Protein AF-A0A0W1A4K8-F1 (afdb_monomer_lite)

Secondary structure (DSSP, 8-state):
---HHHHHHHHHHHHHHHHS-S-HHHHHHHHHHHHHHHH--TTHHHHHHHHHHHHHHHHHHHHHHTSTT--HHHHHHHHHHHHHHHHHHHHHTTSSSHHHHHHHHHHHHHHHHHHHHHHHHHHHHHHHHHHHHHHHTT-HHHHHHHHHHHHHHHHHHHHHHHHHHHHS-HHHHHHHHHHHHHHHHHHHHHHHT-TT-PSSPPHHHHHHHHHHHHHTTSSSHHHHHHHHHSEEEEEEEEEEPPBTTBGGGTTTS-EEEEEEEEETTEEEEE---SS---TTSPPSEEEEEEEEHHHHHHHHHHHHHHHHHS---HHHHHHH-BTTTBSHHHHHHHHHHHTT-PPP-S-SSTT--HHHHHHHHHHHHHSSS-TTTTT---

Sequence (378 aa):
MPSASVLTLEKKAIQHYKSLPPNEVKYYLFILLKSIRNEGLENTEDILNALLPLLEHLNALHQLINQPQVSSESTLELLSIINQQLQQLKEKANTHTILAACSTALIRFIGVITGIITGVFGIIIGSLVGLIYGIYRGHPLSGLWSGFFIGTSLGSIMGYRLPNKLLKDGYSRKLAFGIDGIQEALTYTNLEYSIFGSSPKPFSTYLDDVKKEVRELFASDEAFEDFLEHDTYYRINAFLASFIGQPILHGFAGKHVYLQFKIKEKDFIVEYTPGATDPNEPPVQTELRQVSGFKLLEMLALHRKLLETHKPTVGQVLRKMKVGDNDCTSYVNKVLICTNQDGVQMDRDENLKPFGKVVVNTLEALGPFNRDFFKTGF

Radius of gyration: 22.31 Å; chains: 1; bounding box: 66×45×58 Å

Organism: NCBI:txid66969

pLDDT: mean 86.92, std 9.32, range [53.28, 98.06]

Foldseek 3Di:
DADPLLVVLLVLLVVLLVLAAQFLLSLLSQLLSLLLVVPVDPLSNVLSVLSNVLSVLNNVLVVQVPDPDHDLVVNVVSLVVNVVSLVSNCVSLVCDDPVNVVVVVVLQVQLQVQLQVQLVVLQVQQLVQQQVLCVVVVHNPLSNVRSNVVSNVLRSLLSSLVSVLVVDDLSSQSSNLSSVSSVLRSVQVCQQSDPPNDPDHDLVVLLVVLLVVLCVVDPDPVVSVVQQADKFKKKWFKAFDDDVPHPSCGLQQWIAIWIWGDRNHDIDIQWQAPDDDDPPPDGPDMDMDMDGSNLVSSLSSNSVSCCRSQVNDPVSCVVPDQQLRHHRQSSQLSSQSSSVHFGDPDDGQPPGDPNSNVSNVSSNSSHSDDRCSRRDGD

Structure (mmCIF, N/CA/C/O backbone):
data_AF-A0A0W1A4K8-F1
#
_entry.id   AF-A0A0W1A4K8-F1
#
loop_
_atom_site.group_PDB
_atom_site.id
_atom_site.type_symbol
_atom_site.label_atom_id
_atom_site.label_alt_id
_atom_site.label_comp_id
_atom_site.label_asym_id
_atom_site.label_entity_id
_atom_site.label_seq_id
_atom_site.pdbx_PDB_ins_code
_atom_site.Cartn_x
_atom_site.Cartn_y
_atom_site.Cartn_z
_atom_site.occupancy
_atom_site.B_iso_or_equiv
_atom_site.auth_seq_id
_atom_site.auth_comp_id
_atom_site.auth_asym_id
_atom_site.auth_atom_id
_atom_site.pdbx_PDB_model_num
ATOM 1 N N . MET A 1 1 ? -8.596 -19.261 22.649 1.00 55.31 1 MET A N 1
ATOM 2 C CA . MET A 1 1 ? -9.659 -19.271 21.618 1.00 55.31 1 MET A CA 1
ATOM 3 C C . MET A 1 1 ? -10.479 -18.002 21.794 1.00 55.31 1 MET A C 1
ATOM 5 O O . MET A 1 1 ? -10.754 -17.685 22.947 1.00 55.31 1 MET A O 1
ATOM 9 N N . PRO A 1 2 ? -10.801 -17.260 20.720 1.00 65.56 2 PRO A N 1
ATOM 10 C CA . PRO A 1 2 ? -11.594 -16.034 20.822 1.00 65.56 2 PRO A CA 1
ATOM 11 C C . PRO A 1 2 ? -12.999 -16.329 21.363 1.00 65.56 2 PRO A C 1
ATOM 13 O O . PRO A 1 2 ? -13.550 -17.405 21.118 1.00 65.56 2 PRO A O 1
ATOM 16 N N . SER A 1 3 ? -13.571 -15.386 22.115 1.00 79.56 3 SER A N 1
ATOM 17 C CA . SER A 1 3 ? -14.938 -15.499 22.633 1.00 79.56 3 SER A CA 1
ATOM 18 C C . SER A 1 3 ? -15.967 -15.463 21.491 1.00 79.56 3 SER A C 1
ATOM 20 O O . SER A 1 3 ? -15.710 -14.949 20.398 1.00 79.56 3 SER A O 1
ATOM 22 N N . ALA A 1 4 ? -17.174 -15.978 21.745 1.00 80.88 4 ALA A N 1
ATOM 23 C CA . ALA A 1 4 ? -18.278 -15.893 20.787 1.00 80.88 4 ALA A CA 1
ATOM 24 C C . ALA A 1 4 ? -18.668 -14.434 20.456 1.00 80.88 4 ALA A C 1
ATOM 26 O O . ALA A 1 4 ? -19.097 -14.158 19.331 1.00 80.88 4 ALA A O 1
ATOM 27 N N . SER A 1 5 ? -18.479 -13.498 21.400 1.00 85.19 5 SER A N 1
ATOM 28 C CA . SER A 1 5 ? -18.686 -12.062 21.166 1.00 85.19 5 SER A CA 1
ATOM 29 C C . SER A 1 5 ? -17.672 -11.515 20.160 1.00 85.19 5 SER A C 1
ATOM 31 O O . SER A 1 5 ? -18.079 -10.935 19.155 1.00 85.19 5 SER A O 1
ATOM 33 N N . VAL A 1 6 ? -16.378 -11.799 20.346 1.00 86.00 6 VAL A N 1
ATOM 34 C CA . VAL A 1 6 ? -15.297 -11.359 19.448 1.00 86.00 6 VAL A CA 1
ATOM 35 C C . VAL A 1 6 ? -15.507 -11.864 18.023 1.00 86.00 6 VAL A C 1
ATOM 37 O O . VAL A 1 6 ? -15.459 -11.074 17.084 1.00 86.00 6 VAL A O 1
ATOM 40 N N . LEU A 1 7 ? -15.833 -13.148 17.847 1.00 86.88 7 LEU A N 1
ATOM 41 C CA . LEU A 1 7 ? -16.107 -13.716 16.520 1.00 86.88 7 LEU A CA 1
ATOM 42 C C . LEU A 1 7 ? -17.308 -13.051 15.830 1.00 86.88 7 LEU A C 1
ATOM 44 O O . LEU A 1 7 ? -17.334 -12.909 14.606 1.00 86.88 7 LEU A O 1
ATOM 48 N N . THR A 1 8 ? -18.317 -12.651 16.603 1.00 91.00 8 THR A N 1
ATOM 49 C CA . THR A 1 8 ? -19.499 -11.957 16.076 1.00 91.00 8 THR A CA 1
ATOM 50 C C . THR A 1 8 ? -19.154 -10.531 15.649 1.00 91.00 8 THR A C 1
ATOM 52 O O . THR A 1 8 ? -19.547 -10.109 14.560 1.00 91.00 8 THR A O 1
ATOM 55 N N . LEU A 1 9 ? -18.399 -9.801 16.476 1.00 91.81 9 LEU A N 1
ATOM 56 C CA . LEU A 1 9 ? -17.939 -8.443 16.175 1.00 91.81 9 LEU A CA 1
ATOM 57 C C . LEU A 1 9 ? -17.022 -8.423 14.949 1.00 91.81 9 LEU A C 1
ATOM 59 O O . LEU A 1 9 ? -17.199 -7.591 14.064 1.00 91.81 9 LEU A O 1
ATOM 63 N N . GLU A 1 10 ? -16.102 -9.382 14.852 1.00 91.38 10 GLU A N 1
ATOM 64 C CA . GLU A 1 10 ? -15.193 -9.524 13.716 1.00 91.38 10 GLU A CA 1
ATOM 65 C C . GLU A 1 10 ? -15.959 -9.749 12.405 1.00 91.38 10 GLU A C 1
ATOM 67 O O . GLU A 1 10 ? -15.734 -9.040 11.423 1.00 91.38 10 GLU A O 1
ATOM 72 N N . LYS A 1 11 ? -16.924 -10.681 12.390 1.00 92.12 11 LYS A N 1
ATOM 73 C CA . LYS A 1 11 ? -17.764 -10.937 11.208 1.00 92.12 11 LYS A CA 1
ATOM 74 C C . LYS A 1 11 ? -18.526 -9.691 10.766 1.00 92.12 11 LYS A C 1
ATOM 76 O O . LYS A 1 11 ? -18.541 -9.387 9.574 1.00 92.12 11 LYS A O 1
ATOM 81 N N . LYS A 1 12 ? -19.122 -8.958 11.714 1.00 94.19 12 LYS A N 1
ATOM 82 C CA . LYS A 1 12 ? -19.800 -7.686 11.426 1.00 94.19 12 LYS A CA 1
ATOM 83 C C . LYS A 1 12 ? -18.828 -6.664 10.840 1.00 94.19 12 LYS A C 1
ATOM 85 O O . LYS A 1 12 ? -19.125 -6.065 9.811 1.00 94.19 12 LYS A O 1
ATOM 90 N N . ALA A 1 13 ? -17.648 -6.507 11.436 1.00 94.06 13 ALA A N 1
ATOM 91 C CA . ALA A 1 13 ? -16.658 -5.542 10.973 1.00 94.06 13 ALA A CA 1
ATOM 92 C C . ALA A 1 13 ? -16.165 -5.872 9.555 1.00 94.06 13 ALA A C 1
ATOM 94 O O . ALA A 1 13 ? -16.089 -4.984 8.710 1.00 94.06 13 ALA A O 1
ATOM 95 N N . ILE A 1 14 ? -15.921 -7.151 9.249 1.00 93.50 14 ILE A N 1
ATOM 96 C CA . ILE A 1 14 ? -15.564 -7.604 7.896 1.00 93.50 14 ILE A CA 1
ATOM 97 C C . ILE A 1 14 ? -16.702 -7.333 6.902 1.00 93.50 14 ILE A C 1
ATOM 99 O O . ILE A 1 14 ? -16.440 -6.916 5.774 1.00 93.50 14 ILE A O 1
ATOM 103 N N . GLN A 1 15 ? -17.959 -7.541 7.297 1.00 93.31 15 GLN A N 1
ATOM 104 C CA . GLN A 1 15 ? -19.112 -7.248 6.444 1.00 93.31 15 GLN A CA 1
ATOM 105 C C . GLN A 1 15 ? -19.201 -5.751 6.110 1.00 93.31 15 GLN A C 1
ATOM 107 O O . GLN A 1 15 ? -19.272 -5.401 4.932 1.00 93.31 15 GLN A O 1
ATOM 112 N N . HIS A 1 16 ? -19.120 -4.875 7.118 1.00 93.62 16 HIS A N 1
ATOM 113 C CA . HIS A 1 16 ? -19.108 -3.422 6.912 1.00 93.62 16 HIS A CA 1
ATOM 114 C C . HIS A 1 16 ? -17.885 -2.945 6.126 1.00 93.62 16 HIS A C 1
ATOM 116 O O . HIS A 1 16 ? -17.978 -2.005 5.346 1.00 93.62 16 HIS A O 1
ATOM 122 N N . TYR A 1 17 ? -16.735 -3.592 6.307 1.00 94.62 17 TYR A N 1
ATOM 123 C CA . TYR A 1 17 ? -15.537 -3.327 5.521 1.00 94.62 17 TYR A CA 1
ATOM 124 C C . TYR A 1 17 ? -15.745 -3.654 4.035 1.00 94.62 17 TYR A C 1
ATOM 126 O O . TYR A 1 17 ? -15.388 -2.853 3.168 1.00 94.62 17 TYR A O 1
ATOM 134 N N . LYS A 1 18 ? -16.333 -4.817 3.722 1.00 92.31 18 LYS A N 1
ATOM 135 C CA . LYS A 1 18 ? -16.554 -5.258 2.335 1.00 92.31 18 LYS A CA 1
ATOM 136 C C . LYS A 1 18 ? -17.525 -4.341 1.586 1.00 92.31 18 LYS A C 1
ATOM 138 O O . LYS A 1 18 ? -17.351 -4.179 0.376 1.00 92.31 18 LYS A O 1
ATOM 143 N N . SER A 1 19 ? -18.484 -3.729 2.290 1.00 91.19 19 SER A N 1
ATOM 144 C CA . SER A 1 19 ? -19.454 -2.785 1.716 1.00 91.19 19 SER A CA 1
ATOM 145 C C . SER A 1 19 ? -18.893 -1.390 1.444 1.00 91.19 19 SER A C 1
ATOM 147 O O . SER A 1 19 ? -19.529 -0.629 0.721 1.00 91.19 19 SER A O 1
ATOM 149 N N . LEU A 1 20 ? -17.723 -1.041 1.992 1.00 91.31 20 LEU A N 1
ATOM 150 C CA . LEU A 1 20 ? -17.122 0.263 1.730 1.00 91.31 20 LEU A CA 1
ATOM 151 C C . LEU A 1 20 ? -16.759 0.407 0.245 1.00 91.31 20 LEU A C 1
ATOM 153 O O . LEU A 1 20 ? -16.216 -0.541 -0.344 1.00 91.31 20 LEU A O 1
ATOM 157 N N . PRO A 1 21 ? -16.968 1.596 -0.346 1.00 88.75 21 PRO A N 1
ATOM 158 C CA . PRO A 1 21 ? -16.520 1.878 -1.703 1.00 88.75 21 PRO A CA 1
ATOM 159 C C . PRO A 1 21 ? -14.984 1.830 -1.799 1.00 88.75 21 PRO A C 1
ATOM 161 O O . PRO A 1 21 ? -14.292 1.943 -0.777 1.00 88.75 21 PRO A O 1
ATOM 164 N N . PRO A 1 22 ? -14.417 1.705 -3.012 1.00 91.69 22 PRO A N 1
ATOM 165 C CA . PRO A 1 22 ? -12.977 1.809 -3.207 1.00 91.69 22 PRO A CA 1
ATOM 166 C C . PRO A 1 22 ? -12.431 3.160 -2.721 1.00 91.69 22 PRO A C 1
ATOM 168 O O . PRO A 1 22 ? -12.732 4.220 -3.266 1.00 91.69 22 PRO A O 1
ATOM 171 N N . ASN A 1 23 ? -11.614 3.126 -1.670 1.00 90.25 23 ASN A N 1
ATOM 172 C CA . ASN A 1 23 ? -10.908 4.286 -1.132 1.00 90.25 23 ASN A CA 1
ATOM 173 C C . ASN A 1 23 ? -9.654 3.838 -0.374 1.00 90.25 23 ASN A C 1
ATOM 175 O O . ASN A 1 23 ? -9.568 2.697 0.069 1.00 90.25 23 ASN A O 1
ATOM 179 N N . GLU A 1 24 ? -8.690 4.737 -0.180 1.00 93.69 24 GLU A N 1
ATOM 180 C CA . GLU A 1 24 ? -7.438 4.394 0.505 1.00 93.69 24 GLU A CA 1
ATOM 181 C C . GLU A 1 24 ? -7.640 4.001 1.983 1.00 93.69 24 GLU A C 1
ATOM 183 O O . GLU A 1 24 ? -6.905 3.157 2.498 1.00 93.69 24 GLU A O 1
ATOM 188 N N . VAL A 1 25 ? -8.671 4.536 2.655 1.00 94.38 25 VAL A N 1
ATOM 189 C CA . VAL A 1 25 ? -9.026 4.164 4.040 1.00 94.38 25 VAL A CA 1
ATOM 190 C C . VAL A 1 25 ? -9.236 2.648 4.149 1.00 94.38 25 VAL A C 1
ATOM 192 O O . VAL A 1 25 ? -8.785 2.024 5.111 1.00 94.38 25 VAL A O 1
ATOM 195 N N . LYS A 1 26 ? -9.831 2.026 3.127 1.00 94.94 26 LYS A N 1
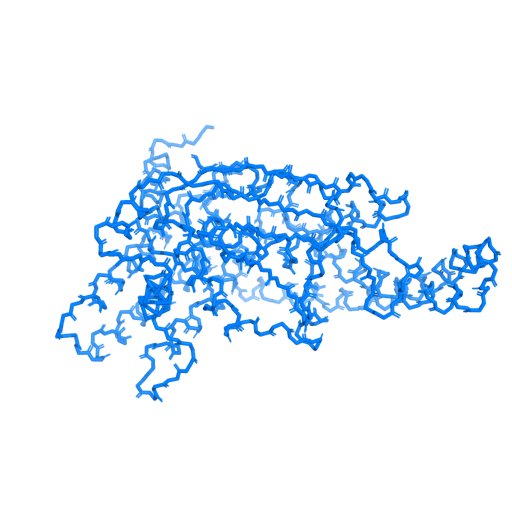ATOM 196 C CA . LYS A 1 26 ? -10.075 0.585 3.049 1.00 94.94 26 LYS A CA 1
ATOM 197 C C . LYS A 1 26 ? -8.783 -0.239 3.103 1.00 94.94 26 LYS A C 1
ATOM 199 O O . LYS A 1 26 ? -8.747 -1.257 3.785 1.00 94.94 26 LYS A O 1
ATOM 204 N N . TYR A 1 27 ? -7.690 0.197 2.480 1.00 95.69 27 TYR A N 1
ATOM 205 C CA . TYR A 1 27 ? -6.401 -0.506 2.586 1.00 95.69 27 TYR A CA 1
ATOM 206 C C . TYR A 1 27 ? -5.904 -0.578 4.037 1.00 95.69 27 TYR A C 1
ATOM 208 O O . TYR A 1 27 ? -5.459 -1.623 4.513 1.00 95.69 27 TYR A O 1
ATOM 216 N N . TYR A 1 28 ? -6.020 0.525 4.768 1.00 96.00 28 TYR A N 1
ATOM 217 C CA . TYR A 1 28 ? -5.554 0.591 6.147 1.00 96.00 28 TYR A CA 1
ATOM 218 C C . TYR A 1 28 ? -6.509 -0.100 7.131 1.00 96.00 28 TYR A C 1
ATOM 220 O O . TYR A 1 28 ? -6.049 -0.758 8.065 1.00 96.00 28 TYR A O 1
ATOM 228 N N . LEU A 1 29 ? -7.821 -0.061 6.876 1.00 96.00 29 LEU A N 1
ATOM 229 C CA . LEU A 1 29 ? -8.808 -0.869 7.601 1.00 96.00 29 LEU A CA 1
ATOM 230 C C . LEU A 1 29 ? -8.558 -2.372 7.432 1.00 96.00 29 LEU A C 1
ATOM 232 O O . LEU A 1 29 ? -8.654 -3.114 8.408 1.00 96.00 29 LEU A O 1
ATOM 236 N N . PHE A 1 30 ? -8.185 -2.819 6.226 1.00 95.62 30 PHE A N 1
ATOM 237 C CA . PHE A 1 30 ? -7.792 -4.209 5.984 1.00 95.62 30 PHE A CA 1
ATOM 238 C C . PHE A 1 30 ? -6.618 -4.616 6.877 1.00 95.62 30 PHE A C 1
ATOM 240 O O . PHE A 1 30 ? -6.674 -5.653 7.536 1.00 95.62 30 PHE A O 1
ATOM 247 N N . ILE A 1 31 ? -5.580 -3.775 6.944 1.00 94.50 31 ILE A N 1
ATOM 248 C CA . ILE A 1 31 ? -4.415 -4.014 7.800 1.00 94.50 31 ILE A CA 1
ATOM 249 C C . ILE A 1 31 ? -4.833 -4.149 9.265 1.00 94.50 31 ILE A C 1
ATOM 251 O O . ILE A 1 31 ? -4.385 -5.084 9.932 1.00 94.50 31 ILE A O 1
ATOM 255 N N . LEU A 1 32 ? -5.696 -3.260 9.765 1.00 93.06 32 LEU A N 1
ATOM 256 C CA . LEU A 1 32 ? -6.172 -3.322 11.148 1.00 93.06 32 LEU A CA 1
ATOM 257 C C . LEU A 1 32 ? -6.946 -4.606 11.427 1.00 93.06 32 LEU A C 1
ATOM 259 O O . LEU A 1 32 ? -6.556 -5.367 12.308 1.00 93.06 32 LEU A O 1
ATOM 263 N N . LEU A 1 33 ? -7.989 -4.881 10.644 1.00 93.62 33 LEU A N 1
ATOM 264 C CA . LEU A 1 33 ? -8.837 -6.060 10.818 1.00 93.62 33 LEU A CA 1
ATOM 265 C C . LEU A 1 33 ? -8.030 -7.358 10.736 1.00 93.62 33 LEU A C 1
ATOM 267 O O . LEU A 1 33 ? -8.188 -8.244 11.575 1.00 93.62 33 LEU A O 1
ATOM 271 N N . LYS A 1 34 ? -7.113 -7.460 9.767 1.00 92.62 34 LYS A N 1
ATOM 272 C CA . LYS A 1 34 ? -6.274 -8.649 9.605 1.00 92.62 34 LYS A CA 1
ATOM 273 C C . LYS A 1 34 ? -5.283 -8.819 10.757 1.00 92.62 34 LYS A C 1
ATOM 275 O O . LYS A 1 34 ? -5.033 -9.944 11.182 1.00 92.62 34 LYS A O 1
ATOM 280 N N . SER A 1 35 ? -4.740 -7.722 11.283 1.00 90.81 35 SER A N 1
ATOM 281 C CA . SER A 1 35 ? -3.844 -7.764 12.447 1.00 90.81 35 SER A CA 1
ATOM 282 C C . SER A 1 35 ? -4.583 -8.206 13.709 1.00 90.81 35 SER A C 1
ATOM 284 O O . SER A 1 35 ? -4.094 -9.081 14.417 1.00 90.81 35 SER A O 1
ATOM 286 N N . ILE A 1 36 ? -5.781 -7.662 13.948 1.00 89.19 36 ILE A N 1
ATOM 287 C CA . ILE A 1 36 ? -6.645 -8.030 15.079 1.00 89.19 36 ILE A CA 1
ATOM 288 C C . ILE A 1 36 ? -6.977 -9.528 15.035 1.00 89.19 36 ILE A C 1
ATOM 290 O O . ILE A 1 36 ? -6.768 -10.238 16.018 1.00 89.19 36 ILE A O 1
ATOM 294 N N . ARG A 1 37 ? -7.418 -10.028 13.874 1.00 86.12 37 ARG A N 1
ATOM 295 C CA . ARG A 1 37 ? -7.774 -11.441 13.683 1.00 86.12 37 ARG A CA 1
ATOM 296 C C . ARG A 1 37 ? -6.607 -12.395 13.928 1.00 86.12 37 ARG A C 1
ATOM 298 O O . ARG A 1 37 ? -6.786 -13.439 14.547 1.00 86.12 37 ARG A O 1
ATOM 305 N N . ASN A 1 38 ? -5.427 -12.068 13.402 1.00 82.56 38 ASN A N 1
ATOM 306 C CA . ASN A 1 38 ? -4.285 -12.980 13.433 1.00 82.56 38 ASN A CA 1
ATOM 307 C C . ASN A 1 38 ? -3.629 -13.080 14.815 1.00 82.56 38 ASN A C 1
ATOM 309 O O . ASN A 1 38 ? -2.996 -14.094 15.102 1.00 82.56 38 ASN A O 1
ATOM 313 N N . GLU A 1 39 ? -3.727 -12.034 15.638 1.00 78.12 39 GLU A N 1
ATOM 314 C CA . GLU A 1 39 ? -2.946 -11.923 16.877 1.00 78.12 39 GLU A CA 1
ATOM 315 C C . GLU A 1 39 ? -3.810 -12.009 18.148 1.00 78.12 39 GLU A C 1
ATOM 317 O O . GLU A 1 39 ? -3.291 -12.414 19.184 1.00 78.12 39 GLU A O 1
ATOM 322 N N . GLY A 1 40 ? -5.125 -11.745 18.067 1.00 65.62 40 GLY A N 1
ATOM 323 C CA . GLY A 1 40 ? -6.128 -12.182 19.053 1.00 65.62 40 GLY A CA 1
ATOM 324 C C . GLY A 1 40 ? -5.816 -11.870 20.524 1.00 65.62 40 GLY A C 1
ATOM 325 O O . GLY A 1 40 ? -5.918 -12.761 21.367 1.00 65.62 40 GLY A O 1
ATOM 326 N N . LEU A 1 41 ? -5.426 -10.628 20.832 1.00 70.50 41 LEU A N 1
ATOM 327 C CA . LEU A 1 41 ? -5.011 -10.189 22.175 1.00 70.50 41 LEU A CA 1
ATOM 328 C C . LEU A 1 41 ? -6.181 -9.756 23.076 1.00 70.50 41 LEU A C 1
ATOM 330 O O . LEU A 1 41 ? -7.304 -9.569 22.609 1.00 70.50 41 LEU A O 1
ATOM 334 N N . GLU A 1 42 ? -5.895 -9.542 24.366 1.00 70.12 42 GLU A N 1
ATOM 335 C CA . GLU A 1 42 ? -6.869 -9.184 25.416 1.00 70.12 42 GLU A CA 1
ATOM 336 C C . GLU A 1 42 ? -7.732 -7.953 25.086 1.00 70.12 42 GLU A C 1
ATOM 338 O O . GLU A 1 42 ? -8.899 -7.910 25.459 1.00 70.12 42 GLU A O 1
ATOM 343 N N . ASN A 1 43 ? -7.209 -6.982 24.331 1.00 79.56 43 ASN A N 1
ATOM 344 C CA . ASN A 1 43 ? -7.932 -5.764 23.942 1.00 79.56 43 ASN A CA 1
ATOM 345 C C . ASN A 1 43 ? -8.652 -5.858 22.582 1.00 79.56 43 ASN A C 1
ATOM 347 O O . ASN A 1 43 ? -9.147 -4.852 22.074 1.00 79.56 43 ASN A O 1
ATOM 351 N N . THR A 1 44 ? -8.710 -7.044 21.970 1.00 85.50 44 THR A N 1
ATOM 352 C CA . THR A 1 44 ? -9.346 -7.257 20.658 1.00 85.50 44 THR A CA 1
ATOM 353 C C . THR A 1 44 ? -10.804 -6.801 20.645 1.00 85.50 44 THR A C 1
ATOM 355 O O . THR A 1 44 ? -11.228 -6.120 19.715 1.00 85.50 44 THR A O 1
ATOM 358 N N . GLU A 1 45 ? -11.567 -7.146 21.683 1.00 87.94 45 GLU A N 1
ATOM 359 C CA . GLU A 1 45 ? -12.981 -6.776 21.793 1.00 87.94 45 GLU A CA 1
ATOM 360 C C . GLU A 1 45 ? -13.165 -5.255 21.878 1.00 87.94 45 GLU A C 1
ATOM 362 O O . GLU A 1 45 ? -13.976 -4.693 21.145 1.00 87.94 45 GLU A O 1
ATOM 367 N N . ASP A 1 46 ? -12.350 -4.573 22.686 1.00 88.31 46 ASP A N 1
ATOM 368 C CA . ASP A 1 46 ? -12.363 -3.112 22.812 1.00 88.31 46 ASP A CA 1
ATOM 369 C C . ASP A 1 46 ? -12.035 -2.404 21.493 1.00 88.31 46 ASP A C 1
ATOM 371 O O . ASP A 1 46 ? -12.694 -1.429 21.123 1.00 88.31 46 ASP A O 1
ATOM 375 N N . ILE A 1 47 ? -11.028 -2.897 20.767 1.00 90.19 47 ILE A N 1
ATOM 376 C CA . ILE A 1 47 ? -10.643 -2.336 19.469 1.00 90.19 47 ILE A CA 1
ATOM 377 C C . ILE A 1 47 ? -11.762 -2.556 18.446 1.00 90.19 47 ILE A C 1
ATOM 379 O O . ILE A 1 47 ? -12.106 -1.625 17.721 1.00 90.19 47 ILE A O 1
ATOM 383 N N . LEU A 1 48 ? -12.357 -3.752 18.389 1.00 91.25 48 LEU A N 1
ATOM 384 C CA . LEU A 1 48 ? -13.467 -4.044 17.475 1.00 91.25 48 LEU A CA 1
ATOM 385 C C . LEU A 1 48 ? -14.701 -3.187 17.783 1.00 91.25 48 LEU A C 1
ATOM 387 O O . LEU A 1 48 ? -15.326 -2.670 16.857 1.00 91.25 48 LEU A O 1
ATOM 391 N N . ASN A 1 49 ? -15.013 -2.982 19.064 1.00 91.56 49 ASN A N 1
ATOM 392 C CA . ASN A 1 49 ? -16.108 -2.116 19.499 1.00 91.56 49 ASN A CA 1
ATOM 393 C C . ASN A 1 49 ? -15.884 -0.644 19.124 1.00 91.56 49 ASN A C 1
ATOM 395 O O . ASN A 1 49 ? -16.851 0.044 18.822 1.00 91.56 49 ASN A O 1
ATOM 399 N N . ALA A 1 50 ? -14.637 -0.162 19.097 1.00 91.62 50 ALA A N 1
ATOM 400 C CA . ALA A 1 50 ? -14.316 1.181 18.602 1.00 91.62 50 ALA A CA 1
ATOM 401 C C . ALA A 1 50 ? -14.277 1.259 17.062 1.00 91.62 50 ALA A C 1
ATOM 403 O O . ALA A 1 50 ? -14.589 2.290 16.469 1.00 91.62 50 ALA A O 1
ATOM 404 N N . LEU A 1 51 ? -13.897 0.167 16.394 1.00 93.62 51 LEU A N 1
ATOM 405 C CA . LEU A 1 51 ? -13.769 0.107 14.939 1.00 93.62 51 LEU A CA 1
ATOM 406 C C . LEU A 1 51 ? -15.122 0.021 14.221 1.00 93.62 51 LEU A C 1
ATOM 408 O O . LEU A 1 51 ? -15.274 0.579 13.135 1.00 93.62 51 LEU A O 1
ATOM 412 N N . LEU A 1 52 ? -16.099 -0.678 14.801 1.00 94.44 52 LEU A N 1
ATOM 413 C CA . LEU A 1 52 ? -17.423 -0.861 14.200 1.00 94.44 52 LEU A CA 1
ATOM 414 C C . LEU A 1 52 ? -18.152 0.469 13.940 1.00 94.44 52 LEU A C 1
ATOM 416 O O . LEU A 1 52 ? -18.501 0.704 12.783 1.00 94.44 52 LEU A O 1
ATOM 420 N N . PRO A 1 53 ? -18.299 1.381 14.922 1.00 93.94 53 PRO A N 1
ATOM 421 C CA . PRO A 1 53 ? -18.888 2.692 14.676 1.00 93.94 53 PRO A CA 1
ATOM 422 C C . PRO A 1 53 ? -18.147 3.467 13.586 1.00 93.94 53 PRO A C 1
ATOM 424 O O . PRO A 1 53 ? -18.782 4.083 12.736 1.00 93.94 53 PRO A O 1
ATOM 427 N N . LEU A 1 54 ? -16.810 3.416 13.551 1.00 94.81 54 LEU A N 1
ATOM 428 C CA . LEU A 1 54 ? -16.041 4.063 12.486 1.00 94.81 54 LEU A CA 1
ATOM 429 C C . LEU A 1 54 ? -16.436 3.522 11.099 1.00 94.81 54 LEU A C 1
ATOM 431 O O . LEU A 1 54 ? -16.688 4.304 10.185 1.00 94.81 54 LEU A O 1
ATOM 435 N N . LEU A 1 55 ? -16.532 2.199 10.943 1.00 94.62 55 LEU A N 1
ATOM 436 C CA . LEU A 1 55 ? -16.962 1.557 9.696 1.00 94.62 55 LEU A CA 1
ATOM 437 C C . LEU A 1 55 ? -18.407 1.912 9.314 1.00 94.62 55 LEU A C 1
ATOM 439 O O . LEU A 1 55 ? -18.697 2.129 8.136 1.00 94.62 55 LEU A O 1
ATOM 443 N N . GLU A 1 56 ? -19.314 1.968 10.287 1.00 92.94 56 GLU A N 1
ATOM 444 C CA . GLU A 1 56 ? -20.713 2.350 10.077 1.00 92.94 56 GLU A CA 1
ATOM 445 C C . GLU A 1 56 ? -20.825 3.789 9.564 1.00 92.94 56 GLU A C 1
ATOM 447 O O . GLU A 1 56 ? -21.470 4.024 8.542 1.00 92.94 56 GLU A O 1
ATOM 452 N N . HIS A 1 57 ? -20.128 4.740 10.192 1.00 93.56 57 HIS A N 1
ATOM 453 C CA . HIS A 1 57 ? -20.163 6.145 9.779 1.00 93.56 57 HIS A CA 1
ATOM 454 C C . HIS A 1 57 ? -19.451 6.382 8.440 1.00 93.56 57 HIS A C 1
ATOM 456 O O . HIS A 1 57 ? -19.897 7.214 7.654 1.00 93.56 57 HIS A O 1
ATOM 462 N N . LEU A 1 58 ? -18.398 5.621 8.122 1.00 92.06 58 LEU A N 1
ATOM 463 C CA . LEU A 1 58 ? -17.779 5.645 6.791 1.00 92.06 58 LEU A CA 1
ATOM 464 C C . LEU A 1 58 ? -18.745 5.164 5.695 1.00 92.06 58 LEU A C 1
ATOM 466 O O . LEU A 1 58 ? -18.796 5.755 4.615 1.00 92.06 58 LEU A O 1
ATOM 470 N N . ASN A 1 59 ? -19.529 4.115 5.965 1.00 89.69 59 ASN A N 1
ATOM 471 C CA . ASN A 1 59 ? -20.580 3.662 5.049 1.00 89.69 59 ASN A CA 1
ATOM 472 C C . ASN A 1 59 ? -21.707 4.702 4.937 1.00 89.69 59 ASN A C 1
ATOM 474 O O . ASN A 1 59 ? -22.160 4.987 3.829 1.00 89.69 59 ASN A O 1
ATOM 478 N N . ALA A 1 60 ? -22.124 5.301 6.057 1.00 89.62 60 ALA A N 1
ATOM 479 C CA . ALA A 1 60 ? -23.133 6.359 6.071 1.00 89.62 60 ALA A CA 1
ATOM 480 C C . ALA A 1 60 ? -22.685 7.579 5.255 1.00 89.62 60 ALA A C 1
ATOM 482 O O . ALA A 1 60 ? -23.479 8.123 4.493 1.00 89.62 60 ALA A O 1
ATOM 483 N N . LEU A 1 61 ? -21.404 7.960 5.344 1.00 87.88 61 LEU A N 1
ATOM 484 C CA . LEU A 1 61 ? -20.835 9.057 4.561 1.00 87.88 61 LEU A CA 1
ATOM 485 C C . LEU A 1 61 ? -20.992 8.768 3.072 1.00 87.88 61 LEU A C 1
ATOM 487 O O . LEU A 1 61 ? -21.559 9.580 2.346 1.00 87.88 61 LEU A O 1
ATOM 491 N N . HIS A 1 62 ? -20.588 7.575 2.634 1.00 82.69 62 HIS A N 1
ATOM 492 C CA . HIS A 1 62 ? -20.753 7.168 1.244 1.00 82.69 62 HIS A CA 1
ATOM 493 C C . HIS A 1 62 ? -22.217 7.202 0.775 1.00 82.69 62 HIS A C 1
ATOM 495 O O . HIS A 1 62 ? -22.500 7.706 -0.310 1.00 82.69 62 HIS A O 1
ATOM 501 N N . GLN A 1 63 ? -23.147 6.686 1.584 1.00 83.25 63 GLN A N 1
ATOM 502 C CA . GLN A 1 63 ? -24.574 6.686 1.250 1.00 83.25 63 GLN A CA 1
ATOM 503 C C . GLN A 1 63 ? -25.139 8.098 1.135 1.00 83.25 63 GLN A C 1
ATOM 505 O O . GLN A 1 63 ? -25.905 8.366 0.213 1.00 83.25 63 GLN A O 1
ATOM 510 N N . LEU A 1 64 ? -24.752 8.982 2.054 1.00 81.94 64 LEU A N 1
ATOM 511 C CA . LEU A 1 64 ? -25.174 10.373 2.074 1.00 81.94 64 LEU A CA 1
ATOM 512 C C . LEU A 1 64 ? -24.731 11.072 0.781 1.00 81.94 64 LEU A C 1
ATOM 514 O O . LEU A 1 64 ? -25.551 11.645 0.080 1.00 81.94 64 LEU A O 1
ATOM 518 N N . ILE A 1 65 ? -23.465 10.935 0.390 1.00 72.06 65 ILE A N 1
ATOM 519 C CA . ILE A 1 65 ? -22.890 11.642 -0.769 1.00 72.06 65 ILE A CA 1
ATOM 520 C C . ILE A 1 65 ? -23.542 11.261 -2.106 1.00 72.06 65 ILE A C 1
ATOM 522 O O . ILE A 1 65 ? -23.565 12.069 -3.032 1.00 72.06 65 ILE A O 1
ATOM 526 N N . ASN A 1 66 ? -24.106 10.061 -2.218 1.00 68.50 66 ASN A N 1
ATOM 527 C CA . ASN A 1 66 ? -24.806 9.633 -3.429 1.00 68.50 66 ASN A CA 1
ATOM 528 C C . ASN A 1 66 ? -26.251 10.167 -3.521 1.00 68.50 66 ASN A C 1
ATOM 530 O O . ASN A 1 66 ? -26.970 9.812 -4.456 1.00 68.50 66 ASN A O 1
ATOM 534 N N . GLN A 1 67 ? -26.708 10.991 -2.569 1.00 74.38 67 GLN A N 1
ATOM 535 C CA . GLN A 1 67 ? -28.063 11.545 -2.569 1.00 74.38 67 GLN A CA 1
ATOM 536 C C . GLN A 1 67 ? -28.125 12.925 -3.260 1.00 74.38 67 GLN A C 1
ATOM 538 O O . GLN A 1 67 ? -27.270 13.774 -3.014 1.00 74.38 67 GLN A O 1
ATOM 543 N N . PRO A 1 68 ? -29.165 13.216 -4.070 1.00 54.72 68 PRO A N 1
ATOM 544 C CA . PRO A 1 68 ? -29.242 14.445 -4.876 1.00 54.72 68 PRO A CA 1
ATOM 545 C C . PRO A 1 68 ? -29.373 15.771 -4.100 1.00 54.72 68 PRO A C 1
ATOM 547 O O . PRO A 1 68 ? -29.319 16.829 -4.721 1.00 54.72 68 PRO A O 1
ATOM 550 N N . GLN A 1 69 ? -29.607 15.747 -2.781 1.00 62.06 69 GLN A N 1
ATOM 551 C CA . GLN A 1 69 ? -29.940 16.937 -1.976 1.00 62.06 69 GLN A CA 1
ATOM 552 C C . GLN A 1 69 ? -29.259 16.958 -0.599 1.00 62.06 69 GLN A C 1
ATOM 554 O O . GLN A 1 69 ? -29.899 17.191 0.425 1.00 62.06 69 GLN A O 1
ATOM 559 N N . VAL A 1 70 ? -27.954 16.706 -0.551 1.00 67.25 70 VAL A N 1
ATOM 560 C CA . VAL A 1 70 ? -27.207 16.743 0.715 1.00 67.25 70 VAL A CA 1
ATOM 561 C C . VAL A 1 70 ? -26.725 18.152 1.032 1.00 67.25 70 VAL A C 1
ATOM 563 O O . VAL A 1 70 ? -26.079 18.799 0.208 1.00 67.25 70 VAL A O 1
ATOM 566 N N . SER A 1 71 ? -27.015 18.626 2.246 1.00 71.12 71 SER A N 1
ATOM 567 C CA . SER A 1 71 ? -26.458 19.878 2.758 1.00 71.12 71 SER A CA 1
ATOM 568 C C . SER A 1 71 ? -24.982 19.690 3.133 1.00 71.12 71 SER A C 1
ATOM 570 O O . SER A 1 71 ? -24.584 18.652 3.666 1.00 71.12 71 SER A O 1
ATOM 572 N N . SER A 1 72 ? -24.146 20.708 2.900 1.00 75.56 72 SER A N 1
ATOM 573 C CA . SER A 1 72 ? -22.735 20.647 3.315 1.00 75.56 72 SER A CA 1
ATOM 574 C C . SER A 1 72 ? -22.584 20.482 4.831 1.00 75.56 72 SER A C 1
ATOM 576 O O . SER A 1 72 ? -21.593 19.929 5.293 1.00 75.56 72 SER A O 1
ATOM 578 N N . GLU A 1 73 ? -23.564 20.953 5.604 1.00 81.44 73 GLU A N 1
ATOM 579 C CA . GLU A 1 73 ? -23.589 20.870 7.064 1.00 81.44 73 GLU A CA 1
ATOM 580 C C . GLU A 1 73 ? -23.685 19.421 7.557 1.00 81.44 73 GLU A C 1
ATOM 582 O O . GLU A 1 73 ? -22.855 19.006 8.364 1.00 81.44 73 GLU A O 1
ATOM 587 N N . SER A 1 74 ? -24.596 18.613 6.999 1.00 82.56 74 SER A N 1
ATOM 588 C CA . SER A 1 74 ? -24.728 17.195 7.364 1.00 82.56 74 SER A CA 1
ATOM 589 C C . SER A 1 74 ? -23.472 16.385 7.025 1.00 82.56 74 SER A C 1
ATOM 591 O O . SER A 1 74 ? -23.068 15.507 7.787 1.00 82.56 74 SER A O 1
ATOM 593 N N . THR A 1 75 ? -22.805 16.702 5.911 1.00 83.69 75 THR A N 1
ATOM 594 C CA . THR A 1 75 ? -21.526 16.072 5.547 1.00 83.69 75 THR A CA 1
ATOM 595 C C . THR A 1 75 ? -20.416 16.438 6.534 1.00 83.69 75 THR A C 1
ATOM 597 O O . THR A 1 75 ? -19.665 15.565 6.965 1.00 83.69 75 THR A O 1
ATOM 600 N N . LEU A 1 76 ? -20.310 17.713 6.927 1.00 85.12 76 LEU A N 1
ATOM 601 C CA . LEU A 1 76 ? -19.295 18.176 7.880 1.00 85.12 76 LEU A CA 1
ATOM 602 C C . LEU A 1 76 ? -19.506 17.601 9.284 1.00 85.12 76 LEU A C 1
ATOM 604 O O . LEU A 1 76 ? -18.534 17.212 9.934 1.00 85.12 76 LEU A O 1
ATOM 608 N N . GLU A 1 77 ? -20.756 17.506 9.739 1.00 88.94 77 GLU A N 1
ATOM 609 C CA . GLU A 1 77 ? -21.101 16.855 11.004 1.00 88.94 77 GLU A CA 1
ATOM 610 C C . GLU A 1 77 ? -20.655 15.389 10.998 1.00 88.94 77 GLU A C 1
ATOM 612 O O . GLU A 1 77 ? -19.957 14.939 11.909 1.00 88.94 77 GLU A O 1
ATOM 617 N N . LEU A 1 78 ? -20.959 14.661 9.923 1.00 89.88 78 LEU A N 1
ATOM 618 C CA . LEU A 1 78 ? -20.582 13.260 9.798 1.00 89.88 78 LEU A CA 1
ATOM 619 C C . LEU A 1 78 ? -19.061 13.059 9.738 1.00 89.88 78 LEU A C 1
ATOM 621 O O . LEU A 1 78 ? -18.535 12.145 10.373 1.00 89.88 78 LEU A O 1
ATOM 625 N N . LEU A 1 79 ? -18.330 13.935 9.042 1.00 90.00 79 LEU A N 1
ATOM 626 C CA . LEU A 1 79 ? -16.863 13.932 9.054 1.00 90.00 79 LEU A CA 1
ATOM 627 C C . LEU A 1 79 ? -16.304 14.214 10.453 1.00 90.00 79 LEU A C 1
ATOM 629 O O . LEU A 1 79 ? -15.328 13.585 10.864 1.00 90.00 79 LEU A O 1
ATOM 633 N N . SER A 1 80 ? -16.921 15.121 11.214 1.00 91.19 80 SER A N 1
ATOM 634 C CA . SER A 1 80 ? -16.553 15.372 12.612 1.00 91.19 80 SER A CA 1
ATOM 635 C C . SER A 1 80 ? -16.728 14.113 13.468 1.00 91.19 80 SER A C 1
ATOM 637 O O . SER A 1 80 ? -15.795 13.712 14.170 1.00 91.19 80 SER A O 1
ATOM 639 N N . ILE A 1 81 ? -17.865 13.418 13.327 1.00 94.06 81 ILE A N 1
ATOM 640 C CA . ILE A 1 81 ? -18.130 12.150 14.022 1.00 94.06 81 ILE A CA 1
ATOM 641 C C . ILE A 1 81 ? -17.087 11.094 13.634 1.00 94.06 81 ILE A C 1
ATOM 643 O O . ILE A 1 81 ? -16.503 10.464 14.512 1.00 94.06 81 ILE A O 1
ATOM 647 N N . ILE A 1 82 ? -16.778 10.935 12.344 1.00 94.00 82 ILE A N 1
ATOM 648 C CA . ILE A 1 82 ? -15.746 9.999 11.863 1.00 94.00 82 ILE A CA 1
ATOM 649 C C . ILE A 1 82 ? -14.384 10.300 12.502 1.00 94.00 82 ILE A C 1
ATOM 651 O O . ILE A 1 82 ? -13.702 9.387 12.975 1.00 94.00 82 ILE A O 1
ATOM 655 N N . ASN A 1 83 ? -13.990 11.574 12.563 1.00 93.31 83 ASN A N 1
ATOM 656 C CA . ASN A 1 83 ? -12.740 11.975 13.204 1.00 93.31 83 ASN A CA 1
ATOM 657 C C . ASN A 1 83 ? -12.751 11.665 14.710 1.00 93.31 83 ASN A C 1
ATOM 659 O O . ASN A 1 83 ? -11.738 11.206 15.236 1.00 93.31 83 ASN A O 1
ATOM 663 N N . GLN A 1 84 ? -13.881 11.850 15.399 1.00 93.94 84 GLN A N 1
ATOM 664 C CA . GLN A 1 84 ? -14.032 11.484 16.809 1.00 93.94 84 GLN A CA 1
ATOM 665 C C . GLN A 1 84 ? -13.914 9.967 17.022 1.00 93.94 84 GLN A C 1
ATOM 667 O O . GLN A 1 84 ? -13.184 9.535 17.916 1.00 93.94 84 GLN A O 1
ATOM 672 N N . GLN A 1 85 ? -14.557 9.155 16.178 1.00 94.25 85 GLN A N 1
ATOM 673 C CA . GLN A 1 85 ? -14.456 7.690 16.233 1.00 94.25 85 GLN A CA 1
ATOM 674 C C . GLN A 1 85 ? -13.016 7.214 15.994 1.00 94.25 85 GLN A C 1
ATOM 676 O O . GLN A 1 85 ? -12.529 6.316 16.681 1.00 94.25 85 GLN A O 1
ATOM 681 N N . LEU A 1 86 ? -12.279 7.865 15.088 1.00 93.62 86 LEU A N 1
ATOM 682 C CA . LEU A 1 86 ? -10.854 7.590 14.902 1.00 93.62 86 LEU A CA 1
ATOM 683 C C . LEU A 1 86 ? -10.031 7.900 16.167 1.00 93.62 86 LEU A C 1
ATOM 685 O O . LEU A 1 86 ? -9.105 7.152 16.482 1.00 93.62 86 LEU A O 1
ATOM 689 N N . GLN A 1 87 ? -10.338 8.976 16.901 1.00 90.56 87 GLN A N 1
ATOM 690 C CA . GLN A 1 87 ? -9.652 9.265 18.170 1.00 90.56 87 GLN A CA 1
ATOM 691 C C . GLN A 1 87 ? -9.961 8.209 19.236 1.00 90.56 87 GLN A C 1
ATOM 693 O O . GLN A 1 87 ? -9.042 7.728 19.895 1.00 90.56 87 GLN A O 1
ATOM 698 N N . GLN A 1 88 ? -11.213 7.758 19.339 1.00 90.50 88 GLN A N 1
ATOM 699 C CA . GLN A 1 88 ? -11.573 6.663 20.247 1.00 90.50 88 GLN A CA 1
ATOM 700 C C . GLN A 1 88 ? -10.829 5.366 19.896 1.00 90.50 88 GLN A C 1
ATOM 702 O O . GLN A 1 88 ? -10.284 4.697 20.776 1.00 90.50 88 GLN A O 1
ATOM 707 N N . LEU A 1 89 ? -10.723 5.035 18.604 1.00 91.56 89 LEU A N 1
ATOM 708 C CA . LEU A 1 89 ? -9.947 3.886 18.137 1.00 91.56 89 LEU A CA 1
ATOM 709 C C . LEU A 1 89 ? -8.462 4.006 18.513 1.00 91.56 89 LEU A C 1
ATOM 711 O O . LEU A 1 89 ? -7.858 3.033 18.963 1.00 91.56 89 LEU A O 1
ATOM 715 N N . LYS A 1 90 ? -7.870 5.198 18.374 1.00 89.12 90 LYS A N 1
ATOM 716 C CA . LYS A 1 90 ? -6.480 5.475 18.773 1.00 89.12 90 LYS A CA 1
ATOM 717 C C . LYS A 1 90 ? -6.230 5.243 20.256 1.00 89.12 90 LYS A C 1
ATOM 719 O O . LYS A 1 90 ? -5.202 4.658 20.612 1.00 89.12 90 LYS A O 1
ATOM 724 N N . GLU A 1 91 ? -7.152 5.705 21.096 1.00 85.88 91 GLU A N 1
ATOM 725 C CA . GLU A 1 91 ? -7.103 5.534 22.546 1.00 85.88 91 GLU A CA 1
ATOM 726 C C . GLU A 1 91 ? -7.197 4.054 22.926 1.00 85.88 91 GLU A C 1
ATOM 728 O O . GLU A 1 91 ? -6.329 3.548 23.637 1.00 85.88 91 GLU A O 1
ATOM 733 N N . LYS A 1 92 ? -8.185 3.328 22.385 1.00 86.25 92 LYS A N 1
ATOM 734 C CA . LYS A 1 92 ? -8.391 1.894 22.658 1.00 86.25 92 LYS A CA 1
ATOM 735 C C . LYS A 1 92 ? -7.267 1.008 22.128 1.00 86.25 92 LYS A C 1
ATOM 737 O O . LYS A 1 92 ? -6.889 0.034 22.773 1.00 86.25 92 LYS A O 1
ATOM 742 N N . ALA A 1 93 ? -6.676 1.375 20.995 1.00 83.75 93 ALA A N 1
ATOM 743 C CA . ALA A 1 93 ? -5.497 0.706 20.458 1.00 83.75 93 ALA A CA 1
ATOM 744 C C . ALA A 1 93 ? -4.195 1.074 21.200 1.00 83.75 93 ALA A C 1
ATOM 746 O O . ALA A 1 93 ? -3.141 0.541 20.863 1.00 83.75 93 ALA A O 1
ATOM 747 N N . ASN A 1 94 ? -4.242 2.000 22.170 1.00 78.44 94 ASN A N 1
ATOM 748 C CA . ASN A 1 94 ? -3.089 2.542 22.897 1.00 78.44 94 ASN A CA 1
ATOM 749 C C . ASN A 1 94 ? -1.952 3.030 21.974 1.00 78.44 94 ASN A C 1
ATOM 751 O O . ASN A 1 94 ? -0.770 2.978 22.312 1.00 78.44 94 ASN A O 1
ATOM 755 N N . THR A 1 95 ? -2.298 3.507 20.777 1.00 66.75 95 THR A N 1
ATOM 756 C CA . THR A 1 95 ? -1.297 3.932 19.784 1.00 66.75 95 THR A CA 1
ATOM 757 C C . THR A 1 95 ? -0.846 5.378 19.992 1.00 66.75 95 THR A C 1
ATOM 759 O O . THR A 1 95 ? 0.241 5.742 19.551 1.00 66.75 95 THR A O 1
ATOM 762 N N . HIS A 1 96 ? -1.653 6.192 20.687 1.00 63.03 96 HIS A N 1
ATOM 763 C CA . HIS A 1 96 ? -1.484 7.649 20.778 1.00 63.03 96 HIS A CA 1
ATOM 764 C C . HIS A 1 96 ? -1.673 8.235 22.190 1.00 63.03 96 HIS A C 1
ATOM 766 O O . HIS A 1 96 ? -1.862 9.442 22.334 1.00 63.03 96 HIS A O 1
ATOM 772 N N . THR A 1 97 ? -1.596 7.427 23.253 1.00 70.88 97 THR A N 1
ATOM 773 C CA . THR A 1 97 ? -1.529 7.975 24.622 1.00 70.88 97 THR A CA 1
ATOM 774 C C . THR A 1 97 ? -0.280 8.850 24.789 1.00 70.88 97 THR A C 1
ATOM 776 O O . THR A 1 97 ? 0.703 8.666 24.074 1.00 70.88 97 THR A O 1
ATOM 779 N N . ILE A 1 98 ? -0.267 9.795 25.739 1.00 68.38 98 ILE A N 1
ATOM 780 C CA . ILE A 1 98 ? 0.904 10.672 25.983 1.00 68.38 98 ILE A CA 1
ATOM 781 C C . ILE A 1 98 ? 2.183 9.840 26.178 1.00 68.38 98 ILE A C 1
ATOM 783 O O . ILE A 1 98 ? 3.241 10.168 25.635 1.00 68.38 98 ILE A O 1
ATOM 787 N N . LEU A 1 99 ? 2.071 8.718 26.893 1.00 72.75 99 LEU A N 1
ATOM 788 C CA . LEU A 1 99 ? 3.165 7.774 27.094 1.00 72.75 99 LEU A CA 1
ATOM 789 C C . LEU A 1 99 ? 3.606 7.113 25.776 1.00 72.75 99 LEU A C 1
ATOM 791 O O . LEU A 1 99 ? 4.804 7.056 25.493 1.00 72.75 99 LEU A O 1
ATOM 795 N N . ALA A 1 100 ? 2.663 6.667 24.940 1.00 73.81 100 ALA A N 1
ATOM 796 C CA . ALA A 1 100 ? 2.958 6.095 23.626 1.00 73.81 100 ALA A CA 1
ATOM 797 C C . ALA A 1 100 ? 3.572 7.125 22.661 1.00 73.81 100 ALA A C 1
ATOM 799 O O . ALA A 1 100 ? 4.502 6.798 21.917 1.00 73.81 100 ALA A O 1
ATOM 800 N N . ALA A 1 101 ? 3.113 8.377 22.698 1.00 74.44 101 ALA A N 1
ATOM 801 C CA . ALA A 1 101 ? 3.651 9.478 21.908 1.00 74.44 101 ALA A CA 1
ATOM 802 C C . ALA A 1 101 ? 5.091 9.812 22.325 1.00 74.44 101 ALA A C 1
ATOM 804 O O . ALA A 1 101 ? 5.974 9.893 21.470 1.00 74.44 101 ALA A O 1
ATOM 805 N N . CYS A 1 102 ? 5.354 9.914 23.632 1.00 78.19 102 CYS A N 1
ATOM 806 C CA . CYS A 1 102 ? 6.692 10.148 24.178 1.00 78.19 102 CYS A CA 1
ATOM 807 C C . CYS A 1 102 ? 7.652 8.993 23.845 1.00 78.19 102 CYS A C 1
ATOM 809 O O . CYS A 1 102 ? 8.739 9.219 23.312 1.00 78.19 102 CYS A O 1
ATOM 811 N N . SER A 1 103 ? 7.213 7.745 24.046 1.00 82.31 103 SER A N 1
ATOM 812 C CA . SER A 1 103 ? 7.966 6.546 23.655 1.00 82.31 103 SER A CA 1
ATOM 813 C C . SER A 1 103 ? 8.276 6.541 22.156 1.00 82.31 103 SER A C 1
ATOM 815 O O . SER A 1 103 ? 9.413 6.322 21.741 1.00 82.31 103 SER A O 1
ATOM 817 N N . THR A 1 104 ? 7.296 6.879 21.316 1.00 82.75 104 THR A N 1
ATOM 818 C CA . THR A 1 104 ? 7.487 6.964 19.863 1.00 82.75 104 THR A CA 1
ATOM 819 C C . THR A 1 104 ? 8.479 8.057 19.475 1.00 82.75 104 THR A C 1
ATOM 821 O O . THR A 1 104 ? 9.319 7.824 18.605 1.00 82.75 104 THR A O 1
ATOM 824 N N . ALA A 1 105 ? 8.417 9.228 20.111 1.00 84.38 105 ALA A N 1
ATOM 825 C CA . ALA A 1 105 ? 9.364 10.313 19.875 1.00 84.38 105 ALA A CA 1
ATOM 826 C C . ALA A 1 105 ? 10.795 9.904 20.261 1.00 84.38 105 ALA A C 1
ATOM 828 O O . ALA A 1 105 ? 11.718 10.089 19.467 1.00 84.38 105 ALA A O 1
ATOM 829 N N . LEU A 1 106 ? 10.966 9.267 21.423 1.00 87.75 106 LEU A N 1
ATOM 830 C CA . LEU A 1 106 ? 12.257 8.759 21.886 1.00 87.75 106 LEU A CA 1
ATOM 831 C C . LEU A 1 106 ? 12.821 7.689 20.942 1.00 87.75 106 LEU A C 1
ATOM 833 O O . LEU A 1 106 ? 13.974 7.776 20.527 1.00 87.75 106 LEU A O 1
ATOM 837 N N . ILE A 1 107 ? 12.001 6.714 20.539 1.00 88.50 107 ILE A N 1
ATOM 838 C CA . ILE A 1 107 ? 12.396 5.661 19.593 1.00 88.50 107 ILE A CA 1
ATOM 839 C C . ILE A 1 107 ? 12.824 6.266 18.253 1.00 88.50 107 ILE A C 1
ATOM 841 O O . ILE A 1 107 ? 13.821 5.831 17.681 1.00 88.50 107 ILE A O 1
ATOM 845 N N . ARG A 1 108 ? 12.111 7.285 17.752 1.00 88.75 108 ARG A N 1
ATOM 846 C CA . ARG A 1 108 ? 12.493 7.997 16.521 1.00 88.75 108 ARG A CA 1
ATOM 847 C C . ARG A 1 108 ? 13.823 8.727 16.684 1.00 88.75 108 ARG A C 1
ATOM 849 O O . ARG A 1 108 ? 14.638 8.666 15.770 1.00 88.75 108 ARG A O 1
ATOM 856 N N . PHE A 1 109 ? 14.054 9.383 17.820 1.00 90.19 109 PHE A N 1
ATOM 857 C CA . PHE A 1 109 ? 15.314 10.069 18.109 1.00 90.19 109 PHE A CA 1
ATOM 858 C C . PHE A 1 109 ? 16.499 9.095 18.146 1.00 90.19 109 PHE A C 1
ATOM 860 O O . PHE A 1 109 ? 17.492 9.309 17.450 1.00 90.19 109 PHE A O 1
ATOM 867 N N . ILE A 1 110 ? 16.360 7.977 18.868 1.00 91.19 110 ILE A N 1
ATOM 868 C CA . ILE A 1 110 ? 17.352 6.892 18.872 1.00 91.19 110 ILE A CA 1
ATOM 869 C C . ILE A 1 110 ? 17.548 6.361 17.446 1.00 91.19 110 ILE A C 1
ATOM 871 O O . ILE A 1 110 ? 18.682 6.203 17.008 1.00 91.19 110 ILE A O 1
ATOM 875 N N . GLY A 1 111 ? 16.460 6.173 16.693 1.00 91.25 111 GLY A N 1
ATOM 876 C CA . GLY A 1 111 ? 16.488 5.792 15.280 1.00 91.25 111 GLY A CA 1
ATOM 877 C C . GLY A 1 111 ? 17.349 6.720 14.430 1.00 91.25 111 GLY A C 1
ATOM 878 O O . GLY A 1 111 ? 18.175 6.242 13.662 1.00 91.25 111 GLY A O 1
ATOM 879 N N . VAL A 1 112 ? 17.225 8.041 14.578 1.00 92.50 112 VAL A N 1
ATOM 880 C CA . VAL A 1 112 ? 18.073 8.992 13.838 1.00 92.50 112 VAL A CA 1
ATOM 881 C C . VAL A 1 112 ? 19.553 8.775 14.164 1.00 92.50 112 VAL A C 1
ATOM 883 O O . VAL A 1 112 ? 20.361 8.663 13.244 1.00 92.50 112 VAL A O 1
ATOM 886 N N . ILE A 1 113 ? 19.909 8.648 15.446 1.00 93.50 113 ILE A N 1
ATOM 887 C CA . ILE A 1 113 ? 21.299 8.422 15.873 1.00 93.50 113 ILE A CA 1
ATOM 888 C C . ILE A 1 113 ? 21.831 7.095 15.319 1.00 93.50 113 ILE A C 1
ATOM 890 O O . ILE A 1 113 ? 22.895 7.060 14.697 1.00 93.50 113 ILE A O 1
ATOM 894 N N . THR A 1 114 ? 21.086 6.003 15.498 1.00 93.62 114 THR A N 1
ATOM 895 C CA . THR A 1 114 ? 21.462 4.682 14.982 1.00 93.62 114 THR A CA 1
ATOM 896 C C . THR A 1 114 ? 21.568 4.699 13.458 1.00 93.62 114 THR A C 1
ATOM 898 O O . THR A 1 114 ? 22.503 4.117 12.911 1.00 93.62 114 THR A O 1
ATOM 901 N N . GLY A 1 115 ? 20.670 5.404 12.766 1.00 94.06 115 GLY A N 1
ATOM 902 C CA . GLY A 1 115 ? 20.713 5.623 11.321 1.00 94.06 115 GLY A CA 1
ATOM 903 C C . GLY A 1 115 ? 22.001 6.313 10.875 1.00 94.06 115 GLY A C 1
ATOM 904 O O . GLY A 1 115 ? 22.663 5.831 9.965 1.00 94.06 115 GLY A O 1
ATOM 905 N N . ILE A 1 116 ? 22.431 7.377 11.554 1.00 93.19 116 ILE A N 1
ATOM 906 C CA . ILE A 1 116 ? 23.697 8.054 11.230 1.00 93.19 116 ILE A CA 1
ATOM 907 C C . ILE A 1 116 ? 24.885 7.093 11.389 1.00 93.19 116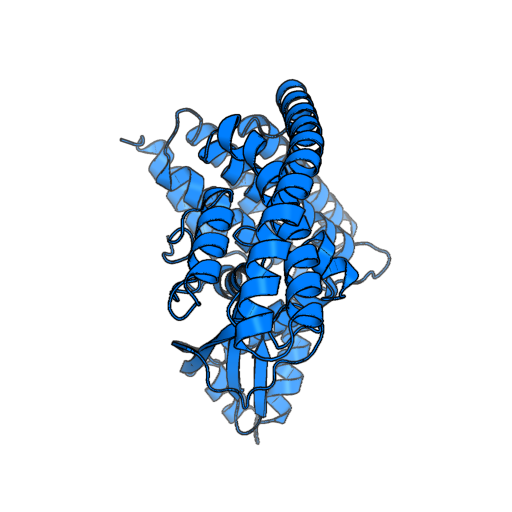 ILE A C 1
ATOM 909 O O . ILE A 1 116 ? 25.690 6.949 10.470 1.00 93.19 116 ILE A O 1
ATOM 913 N N . ILE A 1 117 ? 24.976 6.390 12.523 1.00 94.00 117 ILE A N 1
ATOM 914 C CA . ILE A 1 117 ? 26.088 5.470 12.818 1.00 94.00 117 ILE A CA 1
ATOM 915 C C . ILE A 1 117 ? 26.152 4.334 11.788 1.00 94.00 117 ILE A C 1
ATOM 917 O O . ILE A 1 117 ? 27.197 4.065 11.196 1.00 94.00 117 ILE A O 1
ATOM 921 N N . THR A 1 118 ? 25.024 3.670 11.546 1.00 94.00 118 THR A N 1
ATOM 922 C CA . THR A 1 118 ? 24.924 2.579 10.561 1.00 94.00 118 THR A CA 1
ATOM 923 C C . THR A 1 118 ? 25.122 3.065 9.129 1.00 94.00 118 THR A C 1
ATOM 925 O O . THR A 1 118 ? 25.682 2.328 8.323 1.00 94.00 118 THR A O 1
ATOM 928 N N . GLY A 1 119 ? 24.744 4.306 8.813 1.00 93.88 119 GLY A N 1
ATOM 929 C CA . GLY A 1 119 ? 25.062 4.967 7.551 1.00 93.88 119 GLY A CA 1
ATOM 930 C C . GLY A 1 119 ? 26.571 5.066 7.319 1.00 93.88 119 GLY A C 1
ATOM 931 O O . GLY A 1 119 ? 27.036 4.715 6.238 1.00 93.88 119 GLY A O 1
ATOM 932 N N . VAL A 1 120 ? 27.350 5.440 8.342 1.00 93.75 120 VAL A N 1
ATOM 933 C CA . VAL A 1 120 ? 28.825 5.488 8.267 1.00 93.75 120 VAL A CA 1
ATOM 934 C C . VAL A 1 120 ? 29.431 4.104 8.022 1.00 93.75 120 VAL A C 1
ATOM 936 O O . VAL A 1 120 ? 30.297 3.955 7.162 1.00 93.75 120 VAL A O 1
ATOM 939 N N . PHE A 1 121 ? 28.955 3.062 8.706 1.00 93.25 121 PHE A N 1
ATOM 940 C CA . PHE A 1 121 ? 29.381 1.689 8.396 1.00 93.25 121 PHE A CA 1
ATOM 941 C C . PHE A 1 121 ? 28.965 1.262 6.982 1.00 93.25 121 PHE A C 1
ATOM 943 O O . PHE A 1 121 ? 29.732 0.613 6.266 1.00 93.25 121 PHE A O 1
ATOM 950 N N . GLY A 1 122 ? 27.773 1.682 6.562 1.00 92.56 122 GLY A N 1
ATOM 951 C CA . GLY A 1 122 ? 27.244 1.485 5.223 1.00 92.56 122 GLY A CA 1
ATOM 952 C C . GLY A 1 122 ? 28.131 2.095 4.139 1.00 92.56 122 GLY A C 1
ATOM 953 O O . GLY A 1 122 ? 28.348 1.445 3.122 1.00 92.56 122 GLY A O 1
ATOM 954 N N . ILE A 1 123 ? 28.712 3.279 4.368 1.00 93.31 123 ILE A N 1
ATOM 955 C CA . ILE A 1 123 ? 29.700 3.899 3.466 1.00 93.31 123 ILE A CA 1
ATOM 956 C C . ILE A 1 123 ? 30.864 2.943 3.208 1.00 93.31 123 ILE A C 1
ATOM 958 O O . ILE A 1 123 ? 31.216 2.707 2.053 1.00 93.31 123 ILE A O 1
ATOM 962 N N . ILE A 1 124 ? 31.455 2.387 4.267 1.00 93.06 124 ILE A N 1
ATOM 963 C CA . ILE A 1 124 ? 32.664 1.558 4.174 1.00 93.06 124 ILE A CA 1
ATOM 964 C C . ILE A 1 124 ? 32.357 0.264 3.417 1.00 93.06 124 ILE A C 1
ATOM 966 O O . ILE A 1 124 ? 33.012 -0.053 2.422 1.00 93.06 124 ILE A O 1
ATOM 970 N N . ILE A 1 125 ? 31.326 -0.460 3.860 1.00 90.31 125 ILE A N 1
ATOM 971 C CA . ILE A 1 125 ? 30.933 -1.744 3.269 1.00 90.31 125 ILE A CA 1
ATOM 972 C C . ILE A 1 125 ? 30.456 -1.538 1.829 1.00 90.31 125 ILE A C 1
ATOM 974 O O . ILE A 1 125 ? 30.891 -2.243 0.920 1.00 90.31 125 ILE A O 1
ATOM 978 N N . GLY A 1 126 ? 29.591 -0.548 1.610 1.00 89.75 126 GLY A N 1
ATOM 979 C CA . GLY A 1 126 ? 29.027 -0.235 0.305 1.00 89.75 126 GLY A CA 1
ATOM 980 C C . GLY A 1 126 ? 30.095 0.166 -0.703 1.00 89.75 126 GLY A C 1
ATOM 981 O O . GLY A 1 126 ? 30.123 -0.393 -1.796 1.00 89.75 126 GLY A O 1
ATOM 982 N N . SER A 1 127 ? 31.012 1.067 -0.338 1.00 92.31 127 SER A N 1
ATOM 983 C CA . SER A 1 127 ? 32.106 1.497 -1.223 1.00 92.31 127 SER A CA 1
ATOM 984 C C . SER A 1 127 ? 33.027 0.337 -1.595 1.00 92.31 127 SER A C 1
ATOM 986 O O . SER A 1 127 ? 33.418 0.227 -2.754 1.00 92.31 127 SER A O 1
ATOM 988 N N . LEU A 1 128 ? 33.336 -0.557 -0.646 1.00 91.94 128 LEU A N 1
ATOM 989 C CA . LEU A 1 128 ? 34.165 -1.737 -0.901 1.00 91.94 128 LEU A CA 1
ATOM 990 C C . LEU A 1 128 ? 33.478 -2.714 -1.864 1.00 91.94 128 LEU A C 1
ATOM 992 O O . LEU A 1 128 ? 34.065 -3.104 -2.872 1.00 91.94 128 LEU A O 1
ATOM 996 N N . VAL A 1 129 ? 32.222 -3.079 -1.587 1.00 87.62 129 VAL A N 1
ATOM 997 C CA . VAL A 1 129 ? 31.432 -3.973 -2.452 1.00 87.62 129 VAL A CA 1
ATOM 998 C C . VAL A 1 129 ? 31.250 -3.358 -3.842 1.00 87.62 129 VAL A C 1
ATOM 1000 O O . VAL A 1 129 ? 31.433 -4.034 -4.855 1.00 87.62 129 VAL A O 1
ATOM 1003 N N . GLY A 1 130 ? 30.936 -2.063 -3.895 1.00 88.12 130 GLY A N 1
ATOM 1004 C CA . GLY A 1 130 ? 30.778 -1.305 -5.129 1.00 88.12 130 GLY A CA 1
ATOM 1005 C C . GLY A 1 130 ? 32.063 -1.238 -5.947 1.00 88.12 130 GLY A C 1
ATOM 1006 O O . GLY A 1 130 ? 32.017 -1.441 -7.158 1.00 88.12 130 GLY A O 1
ATOM 1007 N N . LEU A 1 131 ? 33.215 -1.027 -5.305 1.00 91.31 131 LEU A N 1
ATOM 1008 C CA . LEU A 1 131 ? 34.517 -1.029 -5.968 1.00 91.31 131 LEU A CA 1
ATOM 1009 C C . LEU A 1 131 ? 34.835 -2.402 -6.569 1.00 91.31 131 LEU A C 1
ATOM 1011 O O . LEU A 1 131 ? 35.185 -2.472 -7.743 1.00 91.31 131 LEU A O 1
ATOM 1015 N N . ILE A 1 132 ? 34.665 -3.487 -5.804 1.00 89.25 132 ILE A N 1
ATOM 1016 C CA . ILE A 1 132 ? 34.901 -4.859 -6.288 1.00 89.25 132 ILE A CA 1
ATOM 1017 C C . ILE A 1 132 ? 34.017 -5.154 -7.508 1.00 89.25 132 ILE A C 1
ATOM 1019 O O . ILE A 1 132 ? 34.501 -5.633 -8.535 1.00 89.25 132 ILE A O 1
ATOM 1023 N N . TYR A 1 133 ? 32.728 -4.815 -7.432 1.00 84.31 133 TYR A N 1
ATOM 1024 C CA . TYR A 1 133 ? 31.799 -5.000 -8.547 1.00 84.31 133 TYR A CA 1
ATOM 1025 C C . TYR A 1 133 ? 32.141 -4.109 -9.752 1.00 84.31 133 TYR A C 1
ATOM 1027 O O . TYR A 1 133 ? 32.070 -4.551 -10.899 1.00 84.31 133 TYR A O 1
ATOM 1035 N N . GLY A 1 134 ? 32.552 -2.866 -9.498 1.00 86.81 134 GLY A N 1
ATOM 1036 C CA . GLY A 1 134 ? 33.004 -1.923 -10.514 1.00 86.81 134 GLY A CA 1
ATOM 1037 C C . GLY A 1 134 ? 34.247 -2.416 -11.249 1.00 86.81 134 GLY A C 1
ATOM 1038 O O . GLY A 1 134 ? 34.280 -2.344 -12.473 1.00 86.81 134 GLY A O 1
ATOM 1039 N N . ILE A 1 135 ? 35.230 -2.976 -10.537 1.00 90.31 135 ILE A N 1
ATOM 1040 C CA . ILE A 1 135 ? 36.424 -3.601 -11.132 1.00 90.31 135 ILE A CA 1
ATOM 1041 C C . ILE A 1 135 ? 36.007 -4.739 -12.067 1.00 90.31 135 ILE A C 1
ATOM 1043 O O . ILE A 1 135 ? 36.425 -4.762 -13.221 1.00 90.31 135 ILE A O 1
ATOM 1047 N N . TYR A 1 136 ? 35.123 -5.630 -11.610 1.00 87.88 136 TYR A N 1
ATOM 1048 C CA . TYR A 1 136 ? 34.624 -6.744 -12.423 1.00 87.88 136 TYR A CA 1
ATOM 1049 C C . TYR A 1 136 ? 33.897 -6.285 -13.702 1.00 87.88 136 TYR A C 1
ATOM 1051 O O . TYR A 1 136 ? 33.953 -6.958 -14.728 1.00 87.88 136 TYR A O 1
ATOM 1059 N N . ARG A 1 137 ? 33.226 -5.127 -13.663 1.00 85.25 137 ARG A N 1
ATOM 1060 C CA . ARG A 1 137 ? 32.487 -4.542 -14.797 1.00 85.25 137 ARG A CA 1
ATOM 1061 C C . ARG A 1 137 ? 33.296 -3.537 -15.630 1.00 85.25 137 ARG A C 1
ATOM 1063 O O . ARG A 1 137 ? 32.725 -2.942 -16.536 1.00 85.25 137 ARG A O 1
ATOM 1070 N N . GLY A 1 138 ? 34.579 -3.318 -15.332 1.00 88.94 138 GLY A N 1
ATOM 1071 C CA . GLY A 1 138 ? 35.424 -2.347 -16.044 1.00 88.94 138 GLY A CA 1
ATOM 1072 C C . GLY A 1 138 ? 35.167 -0.872 -15.693 1.00 88.94 138 GLY A C 1
ATOM 1073 O O . GLY A 1 138 ? 35.680 0.021 -16.361 1.00 88.94 138 GLY A O 1
ATOM 1074 N N . HIS A 1 139 ? 34.406 -0.593 -14.631 1.00 87.81 139 HIS A N 1
ATOM 1075 C CA . HIS A 1 139 ? 34.038 0.754 -14.181 1.00 87.81 139 HIS A CA 1
ATOM 1076 C C . HIS A 1 139 ? 34.255 0.938 -12.663 1.00 87.81 139 HIS A C 1
ATOM 1078 O O . HIS A 1 139 ? 33.295 1.140 -11.914 1.00 87.81 139 HIS A O 1
ATOM 1084 N N . PRO A 1 140 ? 35.508 0.889 -12.169 1.00 89.19 140 PRO A N 1
ATOM 1085 C CA . PRO A 1 140 ? 35.809 0.867 -10.733 1.00 89.19 140 PRO A CA 1
ATOM 1086 C C . PRO A 1 140 ? 35.333 2.118 -9.983 1.00 89.19 140 PRO A C 1
ATOM 1088 O O . PRO A 1 140 ? 34.708 1.995 -8.932 1.00 89.19 140 PRO A O 1
ATOM 1091 N N . LEU A 1 141 ? 35.562 3.319 -10.532 1.00 89.44 141 LEU A N 1
ATOM 1092 C CA . LEU A 1 141 ? 35.152 4.577 -9.891 1.00 89.44 141 LEU A CA 1
ATOM 1093 C C . LEU A 1 141 ? 33.628 4.722 -9.821 1.00 89.44 141 LEU A C 1
ATOM 1095 O O . LEU A 1 141 ? 33.093 5.129 -8.793 1.00 89.44 141 LEU A O 1
ATOM 1099 N N . SER A 1 142 ? 32.922 4.351 -10.893 1.00 84.56 142 SER A N 1
ATOM 1100 C CA . SER A 1 142 ? 31.454 4.357 -10.911 1.00 84.56 142 SER A CA 1
ATOM 1101 C C . SER A 1 142 ? 30.885 3.353 -9.905 1.00 84.56 142 SER A C 1
ATOM 1103 O O . SER A 1 142 ? 29.958 3.685 -9.165 1.00 84.56 142 SER A O 1
ATOM 1105 N N . GLY A 1 143 ? 31.482 2.159 -9.814 1.00 86.38 143 GLY A N 1
ATOM 1106 C CA . GLY A 1 143 ? 31.125 1.156 -8.815 1.00 86.38 143 GLY A CA 1
ATOM 1107 C C . GLY A 1 143 ? 31.336 1.648 -7.382 1.00 86.38 143 GLY A C 1
ATOM 1108 O O . GLY A 1 143 ? 30.432 1.513 -6.561 1.00 86.38 143 GLY A O 1
ATOM 1109 N N . LEU A 1 144 ? 32.477 2.283 -7.091 1.00 90.81 144 LEU A N 1
ATOM 1110 C CA . LEU A 1 144 ? 32.775 2.855 -5.774 1.00 90.81 144 LEU A CA 1
ATOM 1111 C C . LEU A 1 144 ? 31.746 3.917 -5.368 1.00 90.81 144 LEU A C 1
ATOM 1113 O O . LEU A 1 144 ? 31.180 3.822 -4.282 1.00 90.81 144 LEU A O 1
ATOM 1117 N N . TRP A 1 145 ? 31.451 4.886 -6.240 1.00 87.00 145 TRP A N 1
ATOM 1118 C CA . TRP A 1 145 ? 30.464 5.939 -5.957 1.00 87.00 145 TRP A CA 1
ATOM 1119 C C . TRP A 1 145 ? 29.043 5.396 -5.797 1.00 87.00 145 TRP A C 1
ATOM 1121 O O . TRP A 1 145 ? 28.307 5.820 -4.905 1.00 87.00 145 TRP A O 1
ATOM 1131 N N . SER A 1 146 ? 28.667 4.420 -6.625 1.00 82.75 146 SER A N 1
ATOM 1132 C CA . SER A 1 146 ? 27.378 3.733 -6.510 1.00 82.75 146 SER A CA 1
ATOM 1133 C C . SER A 1 146 ? 27.264 3.001 -5.171 1.00 82.75 146 SER A C 1
ATOM 1135 O O . SER A 1 146 ? 26.261 3.123 -4.468 1.00 82.75 146 SER A O 1
ATOM 1137 N N . GLY A 1 147 ? 28.321 2.280 -4.792 1.00 86.62 147 GLY A N 1
ATOM 1138 C CA . GLY A 1 147 ? 28.422 1.574 -3.522 1.00 86.62 147 GLY A CA 1
ATOM 1139 C C . GLY A 1 147 ? 28.372 2.507 -2.315 1.00 86.62 147 GLY A C 1
ATOM 1140 O O . GLY A 1 147 ? 27.643 2.229 -1.366 1.00 86.62 147 GLY A O 1
ATOM 1141 N N . PHE A 1 148 ? 29.078 3.638 -2.374 1.00 89.94 148 PHE A N 1
ATOM 1142 C CA . PHE A 1 148 ? 29.026 4.697 -1.366 1.00 89.94 148 PHE A CA 1
ATOM 1143 C C . PHE A 1 148 ? 27.588 5.175 -1.134 1.00 89.94 148 PHE A C 1
ATOM 1145 O O . PHE A 1 148 ? 27.099 5.167 -0.001 1.00 89.94 148 PHE A O 1
ATOM 1152 N N . PHE A 1 149 ? 26.892 5.561 -2.210 1.00 84.19 149 PHE A N 1
ATOM 1153 C CA . PHE A 1 149 ? 25.549 6.129 -2.122 1.00 84.19 149 PHE A CA 1
ATOM 1154 C C . PHE A 1 149 ? 24.551 5.120 -1.546 1.00 84.19 149 PHE A C 1
ATOM 1156 O O . PHE A 1 149 ? 23.894 5.401 -0.543 1.00 84.19 149 PHE A O 1
ATOM 1163 N N . ILE A 1 150 ? 24.494 3.915 -2.123 1.00 82.00 150 ILE A N 1
ATOM 1164 C CA . ILE A 1 150 ? 23.588 2.860 -1.655 1.00 82.00 150 ILE A CA 1
ATOM 1165 C C . ILE A 1 150 ? 23.923 2.449 -0.228 1.00 82.00 150 ILE A C 1
ATOM 1167 O O . ILE A 1 150 ? 23.019 2.314 0.590 1.00 82.00 150 ILE A O 1
ATOM 1171 N N . GLY A 1 151 ? 25.203 2.226 0.070 1.00 88.19 151 GLY A N 1
ATOM 1172 C CA . GLY A 1 151 ? 25.650 1.782 1.383 1.00 88.19 151 GLY A CA 1
ATOM 1173 C C . GLY A 1 151 ? 25.223 2.762 2.468 1.00 88.19 151 GLY A C 1
ATOM 1174 O O . GLY A 1 151 ? 24.625 2.354 3.463 1.00 88.19 151 GLY A O 1
ATOM 1175 N N . THR A 1 152 ? 25.420 4.060 2.222 1.00 89.56 152 THR A N 1
ATOM 1176 C CA . THR A 1 152 ? 24.940 5.129 3.107 1.00 89.56 152 THR A CA 1
ATOM 1177 C C . THR A 1 152 ? 23.424 5.080 3.270 1.00 89.56 152 THR A C 1
ATOM 1179 O O . THR A 1 152 ? 22.931 5.069 4.398 1.00 89.56 152 THR A O 1
ATOM 1182 N N . SER A 1 153 ? 22.666 5.040 2.167 1.00 85.88 153 SER A N 1
ATOM 1183 C CA . SER A 1 153 ? 21.198 5.033 2.209 1.00 85.88 153 SER A CA 1
ATOM 1184 C C . SER A 1 153 ? 20.641 3.806 2.933 1.00 85.88 153 SER A C 1
ATOM 1186 O O . SER A 1 153 ? 19.832 3.953 3.845 1.00 85.88 153 SER A O 1
ATOM 1188 N N . LEU A 1 154 ? 21.087 2.603 2.569 1.00 86.38 154 LEU A N 1
ATOM 1189 C CA . LEU A 1 154 ? 20.627 1.353 3.170 1.00 86.38 154 LEU A CA 1
ATOM 1190 C C . LEU A 1 154 ? 21.022 1.256 4.637 1.00 86.38 154 LEU A C 1
ATOM 1192 O O . LEU A 1 154 ? 20.161 0.948 5.456 1.00 86.38 154 LEU A O 1
ATOM 1196 N N . GLY A 1 155 ? 22.278 1.572 4.973 1.00 90.19 155 GLY A N 1
ATOM 1197 C CA . GLY A 1 155 ? 22.742 1.622 6.357 1.00 90.19 155 GLY A CA 1
ATOM 1198 C C . GLY A 1 155 ? 21.857 2.549 7.183 1.00 90.19 155 GLY A C 1
ATOM 1199 O O . GLY A 1 155 ? 21.265 2.113 8.167 1.00 90.19 155 GLY A O 1
ATOM 1200 N N . SER A 1 156 ? 21.646 3.777 6.699 1.00 89.75 156 SER A N 1
ATOM 1201 C CA . SER A 1 156 ? 20.830 4.780 7.391 1.00 89.75 156 SER A CA 1
ATOM 1202 C C . SER A 1 156 ? 19.377 4.344 7.578 1.00 89.75 156 SER A C 1
ATOM 1204 O O . SER A 1 156 ? 18.819 4.502 8.664 1.00 89.75 156 SER A O 1
ATOM 1206 N N . ILE A 1 157 ? 18.758 3.765 6.543 1.00 88.75 157 ILE A N 1
ATOM 1207 C CA . ILE A 1 157 ? 17.383 3.249 6.608 1.00 88.75 157 ILE A CA 1
ATOM 1208 C C . ILE A 1 157 ? 17.291 2.090 7.606 1.00 88.75 157 ILE A C 1
ATOM 1210 O O . ILE A 1 157 ? 16.368 2.062 8.422 1.00 88.75 157 ILE A O 1
ATOM 1214 N N . MET A 1 158 ? 18.235 1.146 7.562 1.00 89.19 158 MET A N 1
ATOM 1215 C CA . MET A 1 158 ? 18.259 -0.002 8.468 1.00 89.19 158 MET A CA 1
ATOM 1216 C C . MET A 1 158 ? 18.425 0.449 9.920 1.00 89.19 158 MET A C 1
ATOM 1218 O O . MET A 1 158 ? 17.616 0.072 10.769 1.00 89.19 158 MET A O 1
ATOM 1222 N N . GLY A 1 159 ? 19.403 1.312 10.207 1.00 90.94 159 GLY A N 1
ATOM 1223 C CA . GLY A 1 159 ? 19.617 1.829 11.556 1.00 90.94 159 GLY A CA 1
ATOM 1224 C C . GLY A 1 159 ? 18.464 2.677 12.071 1.00 90.94 159 GLY A C 1
ATOM 1225 O O . GLY A 1 159 ? 18.122 2.569 13.243 1.00 90.94 159 GLY A O 1
ATOM 1226 N N . TYR A 1 160 ? 17.803 3.451 11.207 1.00 90.44 160 TYR A N 1
ATOM 1227 C CA . TYR A 1 160 ? 16.619 4.215 11.599 1.00 90.44 160 TYR A CA 1
ATOM 1228 C C . TYR A 1 160 ? 15.451 3.324 12.033 1.00 90.44 160 TYR A C 1
ATOM 1230 O O . TYR A 1 160 ? 14.735 3.645 12.984 1.00 90.44 160 TYR A O 1
ATOM 1238 N N . ARG A 1 161 ? 15.253 2.188 11.358 1.00 88.25 161 ARG A N 1
ATOM 1239 C CA . ARG A 1 161 ? 14.151 1.262 11.660 1.00 88.25 161 ARG A CA 1
ATOM 1240 C C . ARG A 1 161 ? 14.451 0.319 12.820 1.00 88.25 161 ARG A C 1
ATOM 1242 O O . ARG A 1 161 ? 13.515 -0.129 13.484 1.00 88.25 161 ARG A O 1
ATOM 1249 N N . LEU A 1 162 ? 15.724 0.021 13.067 1.00 89.56 162 LEU A N 1
ATOM 1250 C CA . LEU A 1 162 ? 16.141 -0.998 14.026 1.00 89.56 162 LEU A CA 1
ATOM 1251 C C . LEU A 1 162 ? 15.594 -0.760 15.449 1.00 89.56 162 LEU A C 1
ATOM 1253 O O . LEU A 1 162 ? 14.994 -1.690 15.991 1.00 89.56 162 LEU A O 1
ATOM 1257 N N . PRO A 1 163 ? 15.661 0.450 16.043 1.00 88.44 163 PRO A N 1
ATOM 1258 C CA . PRO A 1 163 ? 15.090 0.686 17.370 1.00 88.44 163 PRO A CA 1
ATOM 1259 C C . PRO A 1 163 ? 13.586 0.421 17.426 1.00 88.44 163 PRO A C 1
ATOM 1261 O O . PRO A 1 163 ? 13.104 -0.203 18.364 1.00 88.44 163 PRO A O 1
ATOM 1264 N N . ASN A 1 164 ? 12.836 0.821 16.395 1.00 86.00 164 ASN A N 1
ATOM 1265 C CA . ASN A 1 164 ? 11.395 0.569 16.338 1.00 86.00 164 ASN A CA 1
ATOM 1266 C C . ASN A 1 164 ? 11.072 -0.929 16.207 1.00 86.00 164 ASN A C 1
ATOM 1268 O O . ASN A 1 164 ? 10.042 -1.387 16.706 1.00 86.00 164 ASN A O 1
ATOM 1272 N N . LYS A 1 165 ? 11.947 -1.705 15.553 1.00 86.00 165 LYS A N 1
ATOM 1273 C CA . LYS A 1 165 ? 11.814 -3.163 15.476 1.00 86.00 165 LYS A CA 1
ATOM 1274 C C . LYS A 1 165 ? 12.072 -3.841 16.825 1.00 86.00 165 LYS A C 1
ATOM 1276 O O . LYS A 1 165 ? 11.344 -4.768 17.167 1.00 86.00 165 LYS A O 1
ATOM 1281 N N . LEU A 1 166 ? 13.085 -3.379 17.559 1.00 86.25 166 LEU A N 1
ATOM 1282 C CA . LEU A 1 166 ? 13.531 -3.979 18.822 1.00 86.25 166 LEU A CA 1
ATOM 1283 C C . LEU A 1 166 ? 12.676 -3.572 20.028 1.00 86.25 166 LEU A C 1
ATOM 1285 O O . LEU A 1 166 ? 12.479 -4.379 20.928 1.00 86.25 166 LEU A O 1
ATOM 1289 N N . LEU A 1 167 ? 12.187 -2.330 20.056 1.00 84.88 167 LEU A N 1
ATOM 1290 C CA . LEU A 1 167 ? 11.539 -1.743 21.236 1.00 84.88 167 LEU A CA 1
ATOM 1291 C C . LEU A 1 167 ? 10.008 -1.775 21.187 1.00 84.88 167 LEU A C 1
ATOM 1293 O O . LEU A 1 167 ? 9.371 -1.581 22.218 1.00 84.88 167 LEU A O 1
ATOM 1297 N N . LYS A 1 168 ? 9.408 -1.997 20.012 1.00 82.50 168 LYS A N 1
ATOM 1298 C CA . LYS A 1 168 ? 7.957 -2.183 19.875 1.00 82.50 168 LYS A CA 1
ATOM 1299 C C . LYS A 1 168 ? 7.641 -3.624 19.507 1.00 82.50 168 LYS A C 1
ATOM 1301 O O . LYS A 1 168 ? 8.394 -4.262 18.772 1.00 82.50 168 LYS A O 1
ATOM 1306 N N . ASP A 1 169 ? 6.507 -4.128 19.960 1.00 84.00 169 ASP A N 1
ATOM 1307 C CA . ASP A 1 169 ? 5.996 -5.416 19.510 1.00 84.00 169 ASP A CA 1
ATOM 1308 C C . ASP A 1 169 ? 5.426 -5.322 18.074 1.00 84.00 169 ASP A C 1
ATOM 1310 O O . ASP A 1 169 ? 5.216 -4.239 17.515 1.00 84.00 169 ASP A O 1
ATOM 1314 N N . GLY A 1 170 ? 5.252 -6.477 17.424 1.00 83.69 170 GLY A N 1
ATOM 1315 C CA . GLY A 1 170 ? 4.758 -6.554 16.045 1.00 83.69 170 GLY A CA 1
ATOM 1316 C C . GLY A 1 170 ? 3.327 -6.060 15.880 1.00 83.69 170 GLY A C 1
ATOM 1317 O O . GLY A 1 170 ? 3.059 -5.329 14.924 1.00 83.69 170 GLY A O 1
ATOM 1318 N N . TYR A 1 171 ? 2.460 -6.407 16.827 1.00 85.44 171 TYR A N 1
ATOM 1319 C CA . TYR A 1 171 ? 1.049 -6.054 16.824 1.00 85.44 171 TYR A CA 1
ATOM 1320 C C . TYR A 1 171 ? 0.854 -4.538 16.861 1.00 85.44 171 TYR A C 1
ATOM 1322 O O . TYR A 1 171 ? 0.266 -3.954 15.949 1.00 85.44 171 TYR A O 1
ATOM 1330 N N . SER A 1 172 ? 1.446 -3.876 17.857 1.00 83.62 172 SER A N 1
ATOM 1331 C CA . SER A 1 172 ? 1.357 -2.430 18.059 1.00 83.62 172 SER A CA 1
ATOM 1332 C C . SER A 1 172 ? 1.885 -1.652 16.860 1.00 83.62 172 SER A C 1
ATOM 1334 O O . SER A 1 172 ? 1.336 -0.608 16.510 1.00 83.62 172 SER A O 1
ATOM 1336 N N . ARG A 1 173 ? 2.930 -2.151 16.180 1.00 86.25 173 ARG A N 1
ATOM 1337 C CA . ARG A 1 173 ? 3.420 -1.527 14.940 1.00 86.25 173 ARG A CA 1
ATOM 1338 C C . ARG A 1 173 ? 2.405 -1.610 13.804 1.00 86.25 173 ARG A C 1
ATOM 1340 O O . ARG A 1 173 ? 2.254 -0.624 13.088 1.00 86.25 173 ARG A O 1
ATOM 1347 N N . LYS A 1 174 ? 1.731 -2.750 13.625 1.00 90.31 174 LYS A N 1
ATOM 1348 C CA . LYS A 1 174 ? 0.703 -2.914 12.584 1.00 90.31 174 LYS A CA 1
ATOM 1349 C C . LYS A 1 174 ? -0.539 -2.079 12.890 1.00 90.31 174 LYS A C 1
ATOM 1351 O O . LYS A 1 174 ? -1.050 -1.424 11.985 1.00 90.31 174 LYS A O 1
ATOM 1356 N N . LEU A 1 175 ? -0.970 -2.043 14.155 1.00 89.50 175 LEU A N 1
ATOM 1357 C CA . LEU A 1 175 ? -2.066 -1.179 14.598 1.00 89.50 175 LEU A CA 1
ATOM 1358 C C . LEU A 1 175 ? -1.745 0.298 14.371 1.00 89.50 175 LEU A C 1
ATOM 1360 O O . LEU A 1 175 ? -2.539 1.002 13.757 1.00 89.50 175 LEU A O 1
ATOM 1364 N N . ALA A 1 176 ? -0.568 0.758 14.804 1.00 88.50 176 ALA A N 1
ATOM 1365 C CA . ALA A 1 176 ? -0.137 2.133 14.568 1.00 88.50 176 ALA A CA 1
ATOM 1366 C C . ALA A 1 176 ? -0.080 2.447 13.067 1.00 88.50 176 ALA A C 1
ATOM 1368 O O . ALA A 1 176 ? -0.622 3.457 12.641 1.00 88.50 176 ALA A O 1
ATOM 1369 N N . PHE A 1 177 ? 0.483 1.550 12.248 1.00 90.56 177 PHE A N 1
ATOM 1370 C CA . PHE A 1 177 ? 0.536 1.739 10.798 1.00 90.56 177 PHE A CA 1
ATOM 1371 C C . PHE A 1 177 ? -0.859 1.871 10.170 1.00 90.56 177 PHE A C 1
ATOM 1373 O O . PHE A 1 177 ? -1.081 2.758 9.347 1.00 90.56 177 PHE A O 1
ATOM 1380 N N . GLY A 1 178 ? -1.800 1.000 10.544 1.00 93.50 178 GLY A N 1
ATOM 1381 C CA . GLY A 1 178 ? -3.170 1.065 10.043 1.00 93.50 178 GLY A CA 1
ATOM 1382 C C . GLY A 1 178 ? -3.893 2.335 10.500 1.00 93.50 178 GLY A C 1
ATOM 1383 O O . GLY A 1 178 ? -4.486 3.028 9.684 1.00 93.50 178 GLY A O 1
ATOM 1384 N N . ILE A 1 179 ? -3.799 2.698 11.778 1.00 93.19 179 ILE A N 1
ATOM 1385 C CA . ILE A 1 179 ? -4.474 3.881 12.331 1.00 93.19 179 ILE A CA 1
ATOM 1386 C C . ILE A 1 179 ? -3.894 5.188 11.768 1.00 93.19 179 ILE A C 1
ATOM 1388 O O . ILE A 1 179 ? -4.660 6.074 11.385 1.00 93.19 179 ILE A O 1
ATOM 1392 N N . ASP A 1 180 ? -2.566 5.301 11.669 1.00 91.62 180 ASP A N 1
ATOM 1393 C CA . ASP A 1 180 ? -1.888 6.461 11.074 1.00 91.62 180 ASP A CA 1
ATOM 1394 C C . ASP A 1 180 ? -2.282 6.618 9.600 1.00 91.62 180 ASP A C 1
ATOM 1396 O O . ASP A 1 180 ? -2.570 7.721 9.136 1.00 91.62 180 ASP A O 1
ATOM 1400 N N . GLY A 1 181 ? -2.357 5.502 8.868 1.00 92.69 181 GLY A N 1
ATOM 1401 C CA . GLY A 1 181 ? -2.791 5.492 7.477 1.00 92.69 181 GLY A CA 1
ATOM 1402 C C . GLY A 1 181 ? -4.261 5.872 7.289 1.00 92.69 181 GLY A C 1
ATOM 1403 O O . GLY A 1 181 ? -4.577 6.627 6.372 1.00 92.69 181 GLY A O 1
ATOM 1404 N N . ILE A 1 182 ? -5.159 5.427 8.180 1.00 95.12 182 ILE A N 1
ATOM 1405 C CA . ILE A 1 182 ? -6.560 5.881 8.189 1.00 95.12 182 ILE A CA 1
ATOM 1406 C C . ILE A 1 182 ? -6.621 7.391 8.413 1.00 95.12 182 ILE A C 1
ATOM 1408 O O . ILE A 1 182 ? -7.345 8.075 7.697 1.00 95.12 182 ILE A O 1
ATOM 1412 N N . GLN A 1 183 ? -5.855 7.927 9.367 1.00 94.00 183 GLN A N 1
ATOM 1413 C CA . GLN A 1 183 ? -5.815 9.368 9.616 1.00 94.00 183 GLN A CA 1
ATOM 1414 C C . GLN A 1 183 ? -5.340 10.156 8.387 1.00 94.00 183 GLN A C 1
ATOM 1416 O O . GLN A 1 183 ? -5.932 11.182 8.042 1.00 94.00 183 GLN A O 1
ATOM 1421 N N . GLU A 1 184 ? -4.273 9.697 7.730 1.00 91.25 184 GLU A N 1
ATOM 1422 C CA . G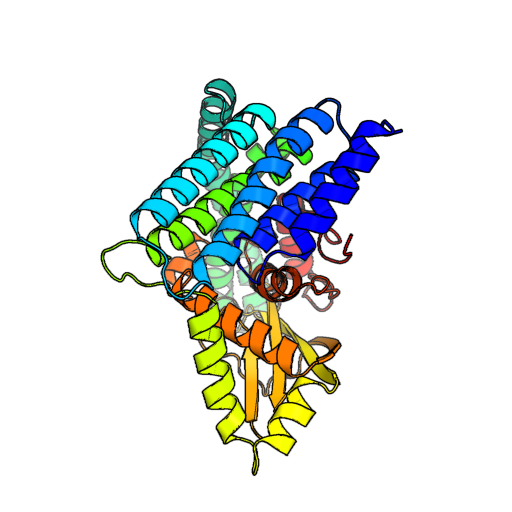LU A 1 184 ? -3.753 10.336 6.519 1.00 91.25 184 GLU A CA 1
ATOM 1423 C C . GLU A 1 184 ? -4.798 10.292 5.393 1.00 91.25 184 GLU A C 1
ATOM 1425 O O . GLU A 1 184 ? -5.130 11.328 4.817 1.00 91.25 184 GLU A O 1
ATOM 1430 N N . ALA A 1 185 ? -5.406 9.130 5.145 1.00 91.88 185 ALA A N 1
ATOM 1431 C CA . ALA A 1 185 ? -6.445 8.961 4.131 1.00 91.88 185 ALA A CA 1
ATOM 1432 C C . ALA A 1 185 ? -7.717 9.788 4.426 1.00 91.88 185 ALA A C 1
ATOM 1434 O O . ALA A 1 185 ? -8.318 10.366 3.515 1.00 91.88 185 ALA A O 1
ATOM 1435 N N . LEU A 1 186 ? -8.108 9.916 5.698 1.00 91.44 186 LEU A N 1
ATOM 1436 C CA . LEU A 1 186 ? -9.217 10.775 6.118 1.00 91.44 186 LEU A CA 1
ATOM 1437 C C . LEU A 1 186 ? -8.903 12.262 5.966 1.00 91.44 186 LEU A C 1
ATOM 1439 O O . LEU A 1 186 ? -9.810 13.035 5.686 1.00 91.44 186 LEU A O 1
ATOM 1443 N N . THR A 1 187 ? -7.639 12.674 6.074 1.00 90.44 187 THR A N 1
ATOM 1444 C CA . THR A 1 187 ? -7.250 14.063 5.780 1.00 90.44 187 THR A CA 1
ATOM 1445 C C . THR A 1 187 ? -7.585 14.417 4.330 1.00 90.44 187 THR A C 1
ATOM 1447 O O . THR A 1 187 ? -8.171 15.466 4.078 1.00 90.44 187 THR A O 1
ATOM 1450 N N . TYR A 1 188 ? -7.305 13.517 3.381 1.00 88.44 188 TYR A N 1
ATOM 1451 C CA . TYR A 1 188 ? -7.694 13.703 1.980 1.00 88.44 188 TYR A CA 1
ATOM 1452 C C . TYR A 1 188 ? -9.209 13.639 1.770 1.00 88.44 188 TYR A C 1
ATOM 1454 O O . TYR A 1 188 ? -9.744 14.419 0.990 1.00 88.44 188 TYR A O 1
ATOM 1462 N N . THR A 1 189 ? -9.903 12.772 2.510 1.00 85.81 189 THR A N 1
ATOM 1463 C CA . THR A 1 189 ? -11.374 12.700 2.492 1.00 85.81 189 THR A CA 1
ATOM 1464 C C . THR A 1 189 ? -11.993 14.014 2.994 1.00 85.81 189 THR A C 1
ATOM 1466 O O . THR A 1 189 ? -12.914 14.541 2.389 1.00 85.81 189 THR A O 1
ATOM 1469 N N . ASN A 1 190 ? -11.452 14.616 4.056 1.00 84.38 190 ASN A N 1
ATOM 1470 C CA . ASN A 1 190 ? -11.910 15.919 4.548 1.00 84.38 190 ASN A CA 1
ATOM 1471 C C . ASN A 1 190 ? -11.674 17.038 3.516 1.00 84.38 190 ASN A C 1
ATOM 1473 O O . ASN A 1 190 ? -12.500 17.939 3.392 1.00 84.38 190 ASN A O 1
ATOM 1477 N N . LEU A 1 191 ? -10.557 16.992 2.777 1.00 83.50 191 LEU A N 1
ATOM 1478 C CA . LEU A 1 191 ? -10.265 17.951 1.703 1.00 83.50 191 LEU A CA 1
ATOM 1479 C C . LEU A 1 191 ? -11.240 17.813 0.528 1.00 83.50 191 LEU A C 1
ATOM 1481 O O . LEU A 1 191 ? -11.723 18.827 0.026 1.00 83.50 191 LEU A O 1
ATOM 1485 N N . GLU A 1 192 ? -11.567 16.579 0.152 1.00 81.50 192 GLU A N 1
ATOM 1486 C CA . GLU A 1 192 ? -12.524 16.231 -0.905 1.00 81.50 192 GLU A CA 1
ATOM 1487 C C . GLU A 1 192 ? -13.920 16.811 -0.674 1.00 81.50 192 GLU A C 1
ATOM 1489 O O . GLU A 1 192 ? -14.573 17.250 -1.618 1.00 81.50 192 GLU A O 1
ATOM 1494 N N . TYR A 1 193 ? -14.348 16.880 0.586 1.00 75.88 193 TYR A N 1
ATOM 1495 C CA . TYR A 1 193 ? -15.641 17.448 0.980 1.00 75.88 193 TYR A CA 1
ATOM 1496 C C . TYR A 1 193 ? -15.532 18.862 1.561 1.00 75.88 193 TYR A C 1
ATOM 1498 O O . TYR A 1 193 ? -16.491 19.381 2.135 1.00 75.88 193 TYR A O 1
ATOM 1506 N N . SER A 1 194 ? -14.373 19.510 1.421 1.00 70.12 194 SER A N 1
ATOM 1507 C CA . SER A 1 194 ? -14.207 20.895 1.853 1.00 70.12 194 SER A CA 1
ATOM 1508 C C . SER A 1 194 ? -14.985 21.850 0.942 1.00 70.12 194 SER A C 1
ATOM 1510 O O . SER A 1 194 ? -15.003 21.716 -0.281 1.00 70.12 194 SER A O 1
ATOM 1512 N N . ILE A 1 195 ? -15.581 22.880 1.548 1.00 57.91 195 ILE A N 1
ATOM 1513 C CA . ILE A 1 195 ? -16.420 23.895 0.878 1.00 57.91 195 ILE A CA 1
ATOM 1514 C C . ILE A 1 195 ? -15.633 24.691 -0.189 1.00 57.91 195 ILE A C 1
ATOM 1516 O O . ILE A 1 195 ? -16.212 25.376 -1.027 1.00 57.91 195 ILE A O 1
ATOM 1520 N N . PHE A 1 196 ? -14.301 24.594 -0.185 1.00 56.94 196 PHE A N 1
ATOM 1521 C CA . PHE A 1 196 ? -13.408 25.349 -1.065 1.00 56.94 196 PHE A CA 1
ATOM 1522 C C . PHE A 1 196 ? -13.107 24.659 -2.408 1.00 56.94 196 PHE A C 1
ATOM 1524 O O . PHE A 1 196 ? -12.287 25.169 -3.168 1.00 56.94 196 PHE A O 1
ATOM 1531 N N . GLY A 1 197 ? -13.768 23.538 -2.730 1.00 53.28 197 GLY A N 1
ATOM 1532 C CA . GLY A 1 197 ? -13.639 22.886 -4.043 1.00 53.28 197 GLY A CA 1
ATOM 1533 C C . GLY A 1 197 ? -12.238 22.325 -4.304 1.00 53.28 197 GLY A C 1
ATOM 1534 O O . GLY A 1 197 ? -11.717 22.415 -5.416 1.00 53.28 197 GLY A O 1
ATOM 1535 N N . SER A 1 198 ? -11.603 21.797 -3.259 1.00 60.19 198 SER A N 1
ATOM 1536 C CA . SER A 1 198 ? -10.209 21.365 -3.304 1.00 60.19 198 SER A CA 1
ATOM 1537 C C . SER A 1 198 ? -10.063 19.989 -3.959 1.00 60.19 198 SER A C 1
ATOM 1539 O O . SER A 1 198 ? -10.872 19.093 -3.751 1.00 60.19 198 SER A O 1
ATOM 1541 N N . SER A 1 199 ? -8.978 19.803 -4.707 1.00 68.81 199 SER A N 1
ATOM 1542 C CA . SER A 1 199 ? -8.420 18.481 -5.013 1.00 68.81 199 SER A CA 1
ATOM 1543 C C . SER A 1 199 ? -8.045 17.765 -3.699 1.00 68.81 199 SER A C 1
ATOM 1545 O O . SER A 1 199 ? -7.468 18.421 -2.820 1.00 68.81 199 SER A O 1
ATOM 1547 N N . PRO A 1 200 ? -8.333 16.457 -3.525 1.00 80.25 200 PRO A N 1
ATOM 1548 C CA . PRO A 1 200 ? -8.860 15.484 -4.500 1.00 80.25 200 PRO A CA 1
ATOM 1549 C C . PRO A 1 200 ? -10.398 15.447 -4.604 1.00 80.25 200 PRO A C 1
ATOM 1551 O O . PRO A 1 200 ? -11.093 15.851 -3.685 1.00 80.25 200 PRO A O 1
ATOM 1554 N N . LYS A 1 201 ? -10.942 14.907 -5.702 1.00 85.44 201 LYS A N 1
ATOM 1555 C CA . LYS A 1 201 ? -12.399 14.792 -5.932 1.00 85.44 201 LYS A CA 1
ATOM 1556 C C . LYS A 1 201 ? -13.024 13.524 -5.309 1.00 85.44 201 LYS A C 1
ATOM 1558 O O . LYS A 1 201 ? -12.309 12.598 -4.898 1.00 85.44 201 LYS A O 1
ATOM 1563 N N . PRO A 1 202 ? -14.366 13.416 -5.290 1.00 85.44 202 PRO A N 1
ATOM 1564 C CA . PRO A 1 202 ? -15.042 12.162 -4.991 1.00 85.44 202 PRO A CA 1
ATOM 1565 C C . PRO A 1 202 ? -14.650 11.004 -5.898 1.00 85.44 202 PRO A C 1
ATOM 1567 O O . PRO A 1 202 ? -14.383 11.186 -7.083 1.00 85.44 202 PRO A O 1
ATOM 1570 N N . PHE A 1 203 ? -14.612 9.787 -5.337 1.00 89.19 203 PHE A N 1
ATOM 1571 C CA . PHE A 1 203 ? -14.276 8.578 -6.107 1.00 89.19 203 PHE A CA 1
ATOM 1572 C C . PHE A 1 203 ? -15.211 8.387 -7.310 1.00 89.19 203 PHE A C 1
ATOM 1574 O O . PHE A 1 203 ? -14.738 8.043 -8.391 1.00 89.19 203 PHE A O 1
ATOM 1581 N N . SER A 1 204 ? -16.506 8.671 -7.135 1.00 89.50 204 SER A N 1
ATOM 1582 C CA . SER A 1 204 ? -17.510 8.628 -8.204 1.00 89.50 204 SER A CA 1
ATOM 1583 C C . SER A 1 204 ? -17.111 9.482 -9.404 1.00 89.50 204 SER A C 1
ATOM 1585 O O . SER A 1 204 ? -17.195 9.004 -10.526 1.00 89.50 204 SER A O 1
ATOM 1587 N N . THR A 1 205 ? -16.558 10.679 -9.185 1.00 90.31 205 THR A N 1
ATOM 1588 C CA . THR A 1 205 ? -16.096 11.543 -10.279 1.00 90.31 205 THR A CA 1
ATOM 1589 C C . THR A 1 205 ? -14.975 10.898 -11.094 1.00 90.31 205 THR A C 1
ATOM 1591 O O . THR A 1 205 ? -15.029 10.909 -12.319 1.00 90.31 205 THR A O 1
ATOM 1594 N N . TYR A 1 206 ? -13.983 10.280 -10.444 1.00 93.56 206 TYR A N 1
ATOM 1595 C CA . TYR A 1 206 ? -12.926 9.561 -11.170 1.00 93.56 206 TYR A CA 1
ATOM 1596 C C . TYR A 1 206 ? -13.464 8.333 -11.907 1.00 93.56 206 TYR A C 1
ATOM 1598 O O . TYR A 1 206 ? -12.971 8.005 -12.985 1.00 93.56 206 TYR A O 1
ATOM 1606 N N . LEU A 1 207 ? -14.445 7.640 -11.322 1.00 95.62 207 LEU A N 1
ATOM 1607 C CA . LEU A 1 207 ? -15.082 6.489 -11.950 1.00 95.62 207 LEU A CA 1
ATOM 1608 C C . LEU A 1 207 ? -15.875 6.902 -13.192 1.00 95.62 207 LEU A C 1
ATOM 1610 O O . LEU A 1 207 ? -15.759 6.236 -14.216 1.00 95.62 207 LEU A O 1
ATOM 1614 N N . ASP A 1 208 ? -16.615 8.005 -13.129 1.00 95.56 208 ASP A N 1
ATOM 1615 C CA . ASP A 1 208 ? -17.358 8.552 -14.264 1.00 95.56 208 ASP A CA 1
ATOM 1616 C C . ASP A 1 208 ? -16.412 9.008 -15.384 1.00 95.56 208 ASP A C 1
ATOM 1618 O O . ASP A 1 208 ? -16.632 8.673 -16.550 1.00 95.56 208 ASP A O 1
ATOM 1622 N N . ASP A 1 209 ? -15.308 9.680 -15.037 1.00 96.00 209 ASP A N 1
ATOM 1623 C CA . ASP A 1 209 ? -14.269 10.082 -15.994 1.00 96.00 209 ASP A CA 1
ATOM 1624 C C . ASP A 1 209 ? -13.654 8.860 -16.704 1.00 96.00 209 ASP A C 1
ATOM 1626 O O . ASP A 1 209 ? -13.491 8.852 -17.926 1.00 96.00 209 ASP A O 1
ATOM 1630 N N . VAL A 1 210 ? -13.329 7.803 -15.950 1.00 97.06 210 VAL A N 1
ATOM 1631 C CA . VAL A 1 210 ? -12.797 6.545 -16.500 1.00 97.06 210 VAL A CA 1
ATOM 1632 C C . VAL A 1 210 ? -13.834 5.832 -17.366 1.00 97.06 210 VAL A C 1
ATOM 1634 O O . VAL A 1 210 ? -13.493 5.372 -18.454 1.00 97.06 210 VAL A O 1
ATOM 1637 N N . LYS A 1 211 ? -15.092 5.740 -16.917 1.00 97.56 211 LYS A N 1
ATOM 1638 C CA . LYS A 1 211 ? -16.182 5.130 -17.689 1.00 97.56 211 LYS A CA 1
ATOM 1639 C C . LYS A 1 211 ? -16.363 5.832 -19.023 1.00 97.56 211 LYS A C 1
ATOM 1641 O O . LYS A 1 211 ? -16.430 5.154 -20.042 1.00 97.56 211 LYS A O 1
ATOM 1646 N N . LYS A 1 212 ? -16.392 7.166 -19.026 1.00 96.94 212 LYS A N 1
ATOM 1647 C CA . LYS A 1 212 ? -16.524 7.963 -20.247 1.00 96.94 212 LYS A CA 1
ATOM 1648 C C . LYS A 1 212 ? -15.372 7.701 -21.216 1.00 96.94 212 LYS A C 1
ATOM 1650 O O . LYS A 1 212 ? -15.620 7.401 -22.376 1.00 96.94 212 LYS A O 1
ATOM 1655 N N . GLU A 1 213 ? -14.130 7.748 -20.736 1.00 96.62 213 GLU A N 1
ATOM 1656 C CA . GLU A 1 213 ? -12.955 7.477 -21.573 1.00 96.62 213 GLU A CA 1
ATOM 1657 C C . GLU A 1 213 ? -12.956 6.054 -22.140 1.00 96.62 213 GLU A C 1
ATOM 1659 O O . GLU A 1 213 ? -12.651 5.845 -23.311 1.00 96.62 213 GLU A O 1
ATOM 1664 N N . VAL A 1 214 ? -13.273 5.051 -21.318 1.00 96.88 214 VAL A N 1
ATOM 1665 C CA . VAL A 1 214 ? -13.272 3.660 -21.776 1.00 96.88 214 VAL A CA 1
ATOM 1666 C C . VAL A 1 214 ? -14.439 3.394 -22.720 1.00 96.88 214 VAL A C 1
ATOM 1668 O O . VAL A 1 214 ? -14.258 2.672 -23.696 1.00 96.88 214 VAL A O 1
ATOM 1671 N N . ARG A 1 215 ? -15.603 4.010 -22.496 1.00 97.12 215 ARG A N 1
ATOM 1672 C CA . ARG A 1 215 ? -16.773 3.909 -23.376 1.00 97.12 215 ARG A CA 1
ATOM 1673 C C . ARG A 1 215 ? -16.459 4.334 -24.810 1.00 97.12 215 ARG A C 1
ATOM 1675 O O . ARG A 1 215 ? -16.964 3.703 -25.738 1.00 97.12 215 ARG A O 1
ATOM 1682 N N . GLU A 1 216 ? -15.603 5.339 -24.998 1.00 96.50 216 GLU A N 1
ATOM 1683 C CA . GLU A 1 216 ? -15.151 5.809 -26.319 1.00 96.50 216 GLU A CA 1
ATOM 1684 C C . GLU A 1 216 ? -14.387 4.733 -27.119 1.00 96.50 216 GLU A C 1
ATOM 1686 O O . GLU A 1 216 ? -14.273 4.840 -28.337 1.00 96.50 216 GLU A O 1
ATOM 1691 N N . LEU A 1 217 ? -13.910 3.661 -26.470 1.00 96.56 217 LEU A N 1
ATOM 1692 C CA . LEU A 1 217 ? -13.255 2.523 -27.131 1.00 96.56 217 LEU A CA 1
ATOM 1693 C C . LEU A 1 217 ? -14.248 1.516 -27.742 1.00 96.56 217 LEU A C 1
ATOM 1695 O O . LEU A 1 217 ? -13.829 0.589 -28.439 1.00 96.56 217 LEU A O 1
ATOM 1699 N N . PHE A 1 218 ? -15.548 1.650 -27.466 1.00 97.31 218 PHE A N 1
ATOM 1700 C CA . PHE A 1 218 ? -16.589 0.707 -27.880 1.00 97.31 218 PHE A CA 1
ATOM 1701 C C . PHE A 1 218 ? -17.500 1.308 -28.952 1.00 97.31 218 PHE A C 1
ATOM 1703 O O . PHE A 1 218 ? -17.858 2.483 -28.909 1.00 97.31 218 PHE A O 1
ATOM 1710 N N . ALA A 1 219 ? -17.923 0.475 -29.905 1.00 94.94 219 ALA A N 1
ATOM 1711 C CA . ALA A 1 219 ? -18.770 0.908 -31.015 1.00 94.94 219 ALA A CA 1
ATOM 1712 C C . ALA A 1 219 ? -20.213 1.254 -30.594 1.00 94.94 219 ALA A C 1
ATOM 1714 O O . ALA A 1 219 ? -20.839 2.094 -31.234 1.00 94.94 219 ALA A O 1
ATOM 1715 N N . SER A 1 220 ? -20.738 0.638 -29.529 1.00 96.56 220 SER A N 1
ATOM 1716 C CA . SER A 1 220 ? -22.099 0.870 -29.026 1.00 96.56 220 SER A CA 1
ATOM 1717 C C . SER A 1 220 ? -22.164 0.788 -27.498 1.00 96.56 220 SER A C 1
ATOM 1719 O O . SER A 1 220 ? -21.207 0.330 -26.865 1.00 96.56 220 SER A O 1
ATOM 1721 N N . ASP A 1 221 ? -23.275 1.257 -26.917 1.00 96.12 221 ASP A N 1
ATOM 1722 C CA . ASP A 1 221 ? -23.507 1.207 -25.467 1.00 96.12 221 ASP A CA 1
ATOM 1723 C C . ASP A 1 221 ? -23.640 -0.245 -25.007 1.00 96.12 221 ASP A C 1
ATOM 1725 O O . ASP A 1 221 ? -23.034 -0.632 -24.016 1.00 96.12 221 ASP A O 1
ATOM 1729 N N . GLU A 1 222 ? -24.318 -1.086 -25.788 1.00 97.25 222 GLU A N 1
ATOM 1730 C CA . GLU A 1 222 ? -24.503 -2.505 -25.483 1.00 97.25 222 GLU A CA 1
ATOM 1731 C C . GLU A 1 222 ? -23.165 -3.240 -25.399 1.00 97.25 222 GLU A C 1
ATOM 1733 O O . GLU A 1 222 ? -22.956 -4.027 -24.486 1.00 97.25 222 GLU A O 1
ATOM 1738 N N . ALA A 1 223 ? -22.228 -2.959 -26.311 1.00 96.81 223 ALA A N 1
ATOM 1739 C CA . ALA A 1 223 ? -20.905 -3.581 -26.283 1.00 96.81 223 ALA A CA 1
ATOM 1740 C C . ALA A 1 223 ? -20.061 -3.127 -25.080 1.00 96.81 223 ALA A C 1
ATOM 1742 O O . ALA A 1 223 ? -19.157 -3.849 -24.655 1.00 96.81 223 ALA A O 1
ATOM 1743 N N . PHE A 1 224 ? -20.303 -1.915 -24.576 1.00 97.88 224 PHE A N 1
ATOM 1744 C CA . PHE A 1 224 ? -19.649 -1.415 -23.374 1.00 97.88 224 PHE A CA 1
ATOM 1745 C C . PHE A 1 224 ? -20.248 -2.046 -22.118 1.00 97.88 224 PHE A C 1
ATOM 1747 O O . PHE A 1 224 ? -19.488 -2.544 -21.294 1.00 97.88 224 PHE A O 1
ATOM 1754 N N . GLU A 1 225 ? -21.576 -2.089 -22.001 1.00 97.69 225 GLU A N 1
ATOM 1755 C CA . GLU A 1 225 ? -22.263 -2.754 -20.887 1.00 97.69 225 GLU A CA 1
ATOM 1756 C C . GLU A 1 225 ? -21.922 -4.252 -20.835 1.00 97.69 225 GLU A C 1
ATOM 1758 O O . GLU A 1 225 ? -21.570 -4.765 -19.775 1.00 97.69 225 GLU A O 1
ATOM 1763 N N . ASP A 1 226 ? -21.872 -4.923 -21.991 1.00 97.19 226 ASP A N 1
ATOM 1764 C CA . ASP A 1 226 ? -21.400 -6.307 -22.111 1.00 97.19 226 ASP A CA 1
ATOM 1765 C C . ASP A 1 226 ? -19.983 -6.472 -21.537 1.00 97.19 226 ASP A C 1
ATOM 1767 O O . ASP A 1 226 ? -19.724 -7.376 -20.744 1.00 97.19 226 ASP A O 1
ATOM 1771 N N . PHE A 1 227 ? -19.065 -5.553 -21.847 1.00 97.44 227 PHE A N 1
ATOM 1772 C CA . PHE A 1 227 ? -17.727 -5.560 -21.253 1.00 97.44 227 PHE A CA 1
ATOM 1773 C C . PHE A 1 227 ? -17.738 -5.328 -19.738 1.00 97.44 227 PHE A C 1
ATOM 1775 O O . PHE A 1 227 ? -16.938 -5.941 -19.032 1.00 97.44 227 PHE A O 1
ATOM 1782 N N . LEU A 1 228 ? -18.601 -4.446 -19.225 1.00 97.88 228 LEU A N 1
ATOM 1783 C CA . LEU A 1 228 ? -18.664 -4.164 -17.790 1.00 97.88 228 LEU A CA 1
ATOM 1784 C C . LEU A 1 228 ? -19.038 -5.408 -16.978 1.00 97.88 228 LEU A C 1
ATOM 1786 O O . LEU A 1 228 ? -18.502 -5.589 -15.878 1.00 97.88 228 LEU A O 1
ATOM 1790 N N . GLU A 1 229 ? -19.918 -6.245 -17.524 1.00 96.75 229 GLU A N 1
ATOM 1791 C CA . GLU A 1 229 ? -20.413 -7.468 -16.891 1.00 96.75 229 GLU A CA 1
ATOM 1792 C C . GLU A 1 229 ? -19.481 -8.670 -17.090 1.00 96.75 229 GLU A C 1
ATOM 1794 O O . GLU A 1 229 ? -19.381 -9.519 -16.203 1.00 96.75 229 GLU A O 1
ATOM 1799 N N . HIS A 1 230 ? -18.760 -8.734 -18.213 1.00 95.81 230 HIS A N 1
ATOM 1800 C CA . HIS A 1 230 ? -17.893 -9.865 -18.525 1.00 95.81 230 HIS A CA 1
ATOM 1801 C C . HIS A 1 230 ? -16.525 -9.802 -17.848 1.00 95.81 230 HIS A C 1
ATOM 1803 O O . HIS A 1 230 ? -15.880 -8.758 -17.705 1.00 95.81 230 HIS A O 1
ATOM 1809 N N . ASP A 1 231 ? -16.041 -10.985 -17.491 1.00 96.56 231 ASP A N 1
ATOM 1810 C CA . ASP A 1 231 ? -14.717 -11.160 -16.933 1.00 96.56 231 ASP A CA 1
ATOM 1811 C C . ASP A 1 231 ? -13.613 -10.918 -17.973 1.00 96.56 231 ASP A C 1
ATOM 1813 O O . ASP A 1 231 ? -13.595 -11.493 -19.061 1.00 96.56 231 ASP A O 1
ATOM 1817 N N . THR A 1 232 ? -12.630 -10.113 -17.586 1.00 95.19 232 THR A N 1
ATOM 1818 C CA . THR A 1 232 ? -11.460 -9.735 -18.375 1.00 95.19 232 THR A CA 1
ATOM 1819 C C . THR A 1 232 ? -10.180 -10.052 -17.605 1.00 95.19 232 THR A C 1
ATOM 1821 O O . THR A 1 232 ? -10.100 -9.913 -16.382 1.00 95.19 232 THR A O 1
ATOM 1824 N N . TYR A 1 233 ? -9.145 -10.474 -18.332 1.00 96.69 233 TYR A N 1
ATOM 1825 C CA . TYR A 1 233 ? -7.843 -10.760 -17.743 1.00 96.69 233 TYR A CA 1
ATOM 1826 C C . TYR A 1 233 ? -7.015 -9.496 -17.515 1.00 96.69 233 TYR A C 1
ATOM 1828 O O . TYR A 1 233 ? -6.936 -8.612 -18.368 1.00 96.69 233 TYR A O 1
ATOM 1836 N N . TYR A 1 234 ? -6.299 -9.473 -16.397 1.00 97.12 234 TYR A N 1
ATOM 1837 C CA . TYR A 1 234 ? -5.238 -8.513 -16.125 1.00 97.12 234 TYR A CA 1
ATOM 1838 C C . TYR A 1 234 ? -4.006 -9.220 -15.571 1.00 97.12 234 TYR A C 1
ATOM 1840 O O . TYR A 1 234 ? -4.069 -10.343 -15.066 1.00 97.12 234 TYR A O 1
ATOM 1848 N N . ARG A 1 235 ? -2.861 -8.556 -15.687 1.00 96.50 235 ARG A N 1
ATOM 1849 C CA . ARG A 1 235 ? -1.570 -9.047 -15.217 1.00 96.50 235 ARG A CA 1
ATOM 1850 C C . ARG A 1 235 ? -1.041 -8.153 -14.115 1.00 96.50 235 ARG A C 1
ATOM 1852 O O . ARG A 1 235 ? -1.174 -6.934 -14.181 1.00 96.50 235 ARG A O 1
ATOM 1859 N N . ILE A 1 236 ? -0.401 -8.765 -13.132 1.00 96.06 236 ILE A N 1
ATOM 1860 C CA . ILE A 1 236 ? 0.475 -8.092 -12.182 1.00 96.06 236 ILE A CA 1
ATOM 1861 C C . ILE A 1 236 ? 1.888 -8.488 -12.575 1.00 96.06 236 ILE A C 1
ATOM 1863 O O . ILE A 1 236 ? 2.241 -9.663 -12.517 1.00 96.06 236 ILE A O 1
ATOM 1867 N N . ASN A 1 237 ? 2.678 -7.522 -13.013 1.00 93.94 237 ASN A N 1
ATOM 1868 C CA . ASN A 1 237 ? 4.025 -7.757 -13.507 1.00 93.94 237 ASN A CA 1
ATOM 1869 C C . ASN A 1 237 ? 5.044 -7.186 -12.529 1.00 93.94 237 ASN A C 1
ATOM 1871 O O . ASN A 1 237 ? 4.796 -6.166 -11.880 1.00 93.94 237 ASN A O 1
ATOM 1875 N N . ALA A 1 238 ? 6.210 -7.822 -12.466 1.00 91.31 238 ALA A N 1
ATOM 1876 C CA . ALA A 1 238 ? 7.360 -7.301 -11.753 1.00 91.31 238 ALA A CA 1
ATOM 1877 C C . ALA A 1 238 ? 8.603 -7.281 -12.647 1.00 91.31 238 ALA A C 1
ATOM 1879 O O . ALA A 1 238 ? 8.909 -8.279 -13.299 1.00 91.31 238 ALA A O 1
ATOM 1880 N N . PHE A 1 239 ? 9.354 -6.179 -12.630 1.00 87.75 239 PHE A N 1
ATOM 1881 C CA . PHE A 1 239 ? 10.691 -6.088 -13.230 1.00 87.75 239 PHE A CA 1
ATOM 1882 C C . PHE A 1 239 ? 11.738 -5.745 -12.174 1.00 87.75 239 PHE A C 1
ATOM 1884 O O . PHE A 1 239 ? 11.420 -5.280 -11.076 1.00 87.75 239 PHE A O 1
ATOM 1891 N N . LEU A 1 240 ? 13.004 -6.000 -12.491 1.00 85.19 240 LEU A N 1
ATOM 1892 C CA . LEU A 1 240 ? 14.111 -5.691 -11.595 1.00 85.19 240 LEU A CA 1
ATOM 1893 C C . LEU A 1 240 ? 14.292 -4.175 -11.503 1.00 85.19 240 LEU A C 1
ATOM 1895 O O . LEU A 1 240 ? 14.583 -3.500 -12.483 1.00 85.19 240 LEU A O 1
ATOM 1899 N N . ALA A 1 241 ? 14.160 -3.620 -10.302 1.00 78.19 241 ALA A N 1
ATOM 1900 C CA . ALA A 1 241 ? 14.312 -2.188 -10.125 1.00 78.19 241 ALA A CA 1
ATOM 1901 C C . ALA A 1 241 ? 15.784 -1.772 -10.283 1.00 78.19 241 ALA A C 1
ATOM 1903 O O . ALA A 1 241 ? 16.709 -2.429 -9.783 1.00 78.19 241 ALA A O 1
ATOM 1904 N N . SER A 1 242 ? 15.982 -0.631 -10.936 1.00 69.81 242 SER A N 1
ATOM 1905 C CA . SER A 1 242 ? 17.240 0.113 -10.934 1.00 69.81 242 SER A CA 1
ATOM 1906 C C . SER A 1 242 ? 17.159 1.229 -9.895 1.00 69.81 242 SER A C 1
ATOM 1908 O O . SER A 1 242 ? 16.114 1.856 -9.725 1.00 69.81 242 SER A O 1
ATOM 1910 N N . PHE A 1 243 ? 18.265 1.522 -9.208 1.00 64.56 243 PHE A N 1
ATOM 1911 C CA . PHE A 1 243 ? 18.353 2.771 -8.448 1.00 64.56 243 PHE A CA 1
ATOM 1912 C C . PHE A 1 243 ? 18.311 3.950 -9.431 1.00 64.56 243 PHE A C 1
ATOM 1914 O O . PHE A 1 243 ? 18.919 3.878 -10.501 1.00 64.56 243 PHE A O 1
ATOM 1921 N N . ILE A 1 244 ? 17.576 5.014 -9.085 1.00 60.59 244 ILE A N 1
ATOM 1922 C CA . ILE A 1 244 ? 17.340 6.179 -9.957 1.00 60.59 244 ILE A CA 1
ATOM 1923 C C . ILE A 1 244 ? 18.672 6.672 -10.549 1.00 60.59 244 ILE A C 1
ATOM 1925 O O . ILE A 1 244 ? 19.580 7.056 -9.813 1.00 60.59 244 ILE A O 1
ATOM 1929 N N . GLY A 1 245 ? 18.783 6.639 -11.881 1.00 57.34 245 GLY A N 1
ATOM 1930 C CA . GLY A 1 245 ? 19.962 7.103 -12.622 1.00 57.34 245 GLY A CA 1
ATOM 1931 C C . GLY A 1 245 ? 21.188 6.178 -12.595 1.00 57.34 245 GLY A C 1
ATOM 1932 O O . GLY A 1 245 ? 22.249 6.599 -13.043 1.00 57.34 245 GLY A O 1
ATOM 1933 N N . GLN A 1 246 ? 21.081 4.943 -12.087 1.00 66.31 246 GLN A N 1
ATOM 1934 C CA . GLN A 1 246 ? 22.216 4.020 -11.932 1.00 66.31 246 GLN A CA 1
ATOM 1935 C C . GLN A 1 246 ? 21.926 2.616 -12.511 1.00 66.31 246 GLN A C 1
ATOM 1937 O O . GLN A 1 246 ? 21.594 1.687 -11.765 1.00 66.31 246 GLN A O 1
ATOM 1942 N N . PRO A 1 247 ? 22.103 2.411 -13.833 1.00 68.44 247 PRO A N 1
ATOM 1943 C CA . PRO A 1 247 ? 21.841 1.127 -14.501 1.00 68.44 247 PRO A CA 1
ATOM 1944 C C . PRO A 1 247 ? 22.684 -0.041 -13.971 1.00 68.44 247 PRO A C 1
ATOM 1946 O O . PRO A 1 247 ? 22.237 -1.186 -13.951 1.00 68.44 247 PRO A O 1
ATOM 1949 N N . ILE A 1 248 ? 23.898 0.238 -13.480 1.00 65.81 248 ILE A N 1
ATOM 1950 C CA . ILE A 1 248 ? 24.812 -0.770 -12.913 1.00 65.81 248 ILE A CA 1
ATOM 1951 C C . ILE A 1 248 ? 24.207 -1.514 -11.705 1.00 65.81 248 ILE A C 1
ATOM 1953 O O . ILE A 1 248 ? 24.614 -2.637 -11.391 1.00 65.81 248 ILE A O 1
ATOM 1957 N N . LEU A 1 249 ? 23.196 -0.908 -11.073 1.00 65.12 249 LEU A N 1
ATOM 1958 C CA . LEU A 1 249 ? 22.508 -1.393 -9.879 1.00 65.12 249 LEU A CA 1
ATOM 1959 C C . LEU A 1 249 ? 21.164 -2.069 -10.169 1.00 65.12 249 LEU A C 1
ATOM 1961 O O . LEU A 1 249 ? 20.418 -2.386 -9.239 1.00 65.12 249 LEU A O 1
ATOM 1965 N N . HIS A 1 250 ? 20.861 -2.320 -11.439 1.00 75.19 250 HIS A N 1
ATOM 1966 C CA . HIS A 1 250 ? 19.684 -3.073 -11.840 1.00 75.19 250 HIS A CA 1
ATOM 1967 C C . HIS A 1 250 ? 19.641 -4.450 -11.145 1.00 75.19 250 HIS A C 1
ATOM 1969 O O . HIS A 1 250 ? 20.621 -5.219 -11.159 1.00 75.19 250 HIS A O 1
ATOM 1975 N N . GLY A 1 251 ? 18.516 -4.725 -10.477 1.00 71.62 251 GLY A N 1
ATOM 1976 C CA . GLY A 1 251 ? 18.269 -5.946 -9.703 1.00 71.62 251 GLY A CA 1
ATOM 1977 C C . GLY A 1 251 ? 18.860 -5.965 -8.290 1.00 71.62 251 GLY A C 1
ATOM 1978 O O . GLY A 1 251 ? 18.839 -7.012 -7.640 1.00 71.62 251 GLY A O 1
ATOM 1979 N N . PHE A 1 252 ? 19.387 -4.836 -7.802 1.00 71.12 252 PHE A N 1
ATOM 1980 C CA . PHE A 1 252 ? 19.823 -4.677 -6.408 1.00 71.12 252 PHE A CA 1
ATOM 1981 C C . PHE A 1 252 ? 18.865 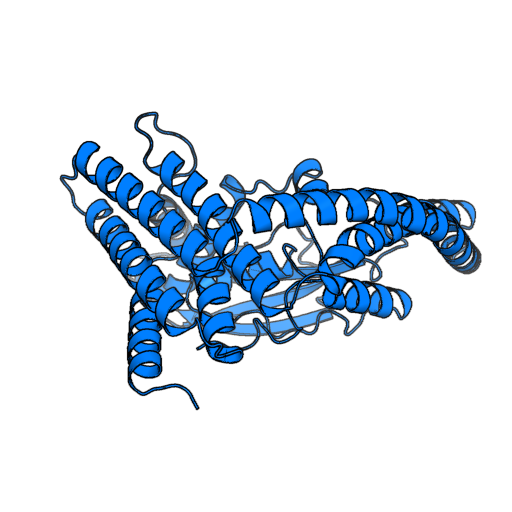-3.827 -5.562 1.00 71.12 252 PHE A C 1
ATOM 1983 O O . PHE A 1 252 ? 18.918 -3.915 -4.338 1.00 71.12 252 PHE A O 1
ATOM 1990 N N . ALA A 1 253 ? 17.992 -3.025 -6.186 1.00 70.75 253 ALA A N 1
ATOM 1991 C CA . ALA A 1 253 ? 17.058 -2.132 -5.486 1.00 70.75 253 ALA A CA 1
ATOM 1992 C C . ALA A 1 253 ? 15.733 -2.809 -5.081 1.00 70.75 253 ALA A C 1
ATOM 1994 O O . ALA A 1 253 ? 14.905 -2.193 -4.415 1.00 70.75 253 ALA A O 1
ATOM 1995 N N . GLY A 1 254 ? 15.534 -4.063 -5.494 1.00 82.06 254 GLY A N 1
ATOM 1996 C CA . GLY A 1 254 ? 14.273 -4.791 -5.382 1.00 82.06 254 GLY A CA 1
ATOM 1997 C C . GLY A 1 254 ? 13.591 -4.929 -6.740 1.00 82.06 254 GLY A C 1
ATOM 1998 O O . GLY A 1 254 ? 14.261 -5.008 -7.773 1.00 82.06 254 GLY A O 1
ATOM 1999 N N . LYS A 1 255 ? 12.259 -4.963 -6.731 1.00 86.31 255 LYS A N 1
ATOM 2000 C CA . LYS A 1 255 ? 11.425 -5.031 -7.933 1.00 86.31 255 LYS A CA 1
ATOM 2001 C C . LYS A 1 255 ? 10.496 -3.835 -8.001 1.00 86.31 255 LYS A C 1
ATOM 2003 O O . LYS A 1 255 ? 10.057 -3.340 -6.965 1.00 86.31 255 LYS A O 1
ATOM 2008 N N . HIS A 1 256 ? 10.174 -3.407 -9.212 1.00 88.12 256 HIS A N 1
ATOM 2009 C CA . HIS A 1 256 ? 9.012 -2.562 -9.447 1.00 88.12 256 HIS A CA 1
ATOM 2010 C C . HIS A 1 256 ? 7.830 -3.442 -9.815 1.00 88.12 256 HIS A C 1
ATOM 2012 O O . HIS A 1 256 ? 8.003 -4.387 -10.580 1.00 88.12 256 HIS A O 1
ATOM 2018 N N . VAL A 1 257 ? 6.657 -3.143 -9.263 1.00 90.75 257 VAL A N 1
ATOM 2019 C CA . VAL A 1 257 ? 5.433 -3.922 -9.469 1.00 90.75 257 VAL A CA 1
ATOM 2020 C C . VAL A 1 257 ? 4.350 -3.007 -10.023 1.00 90.75 257 VAL A C 1
ATOM 2022 O O . VAL A 1 257 ? 4.166 -1.900 -9.513 1.00 90.75 257 VAL A O 1
ATOM 2025 N N . TYR A 1 258 ? 3.635 -3.477 -11.043 1.00 93.19 258 TYR A N 1
ATOM 2026 C CA . TYR A 1 258 ? 2.563 -2.737 -11.709 1.00 93.19 258 TYR A CA 1
ATOM 2027 C C . TYR A 1 258 ? 1.447 -3.670 -12.194 1.00 93.19 258 TYR A C 1
ATOM 2029 O O . TYR A 1 258 ? 1.671 -4.867 -12.390 1.00 93.19 258 TYR A O 1
ATOM 2037 N N . LEU A 1 259 ? 0.243 -3.122 -12.390 1.00 95.69 259 LEU A N 1
ATOM 2038 C CA . LEU A 1 259 ? -0.844 -3.820 -13.086 1.00 95.69 259 LEU A CA 1
ATOM 2039 C C . LEU A 1 259 ? -0.847 -3.433 -14.562 1.00 95.69 259 LEU A C 1
ATOM 2041 O O . LEU A 1 259 ? -0.625 -2.269 -14.892 1.00 95.69 259 LEU A O 1
ATOM 2045 N N . GLN A 1 260 ? -1.163 -4.391 -15.424 1.00 94.94 260 GLN A N 1
ATOM 2046 C CA . GLN A 1 260 ? -1.328 -4.195 -16.857 1.00 94.94 260 GLN A CA 1
ATOM 2047 C C . GLN A 1 260 ? -2.566 -4.940 -17.348 1.00 94.94 260 GLN A C 1
ATOM 2049 O O . GLN A 1 260 ? -2.755 -6.118 -17.046 1.00 94.94 260 GLN A O 1
ATOM 2054 N N . PHE A 1 261 ? -3.385 -4.281 -18.153 1.00 95.50 261 PHE A N 1
ATOM 2055 C CA . PHE A 1 261 ? -4.483 -4.919 -18.873 1.00 95.50 261 PHE A CA 1
ATOM 2056 C C . PHE A 1 261 ? -4.800 -4.146 -20.141 1.00 95.50 261 PHE A C 1
ATOM 2058 O O . PHE A 1 261 ? -4.391 -2.999 -20.314 1.00 95.50 261 PHE A O 1
ATOM 2065 N N . LYS A 1 262 ? -5.541 -4.802 -21.025 1.00 94.56 262 LYS A N 1
ATOM 2066 C CA . LYS A 1 262 ? -5.938 -4.253 -22.310 1.00 94.56 262 LYS A CA 1
ATOM 2067 C C . LYS A 1 262 ? -7.457 -4.193 -22.377 1.00 94.56 262 LYS A C 1
ATOM 2069 O O . LYS A 1 262 ? -8.125 -5.178 -22.075 1.00 94.56 262 LYS A O 1
ATOM 2074 N N . ILE A 1 263 ? -7.988 -3.044 -22.785 1.00 94.94 263 ILE A N 1
ATOM 2075 C CA . ILE A 1 263 ? -9.403 -2.888 -23.127 1.00 94.94 263 ILE A CA 1
ATOM 2076 C C . ILE A 1 263 ? -9.455 -2.551 -24.613 1.00 94.94 263 ILE A C 1
ATOM 2078 O O . ILE A 1 263 ? -8.950 -1.510 -25.039 1.00 94.94 263 ILE A O 1
ATOM 2082 N N . LYS A 1 264 ? -10.027 -3.462 -25.409 1.00 93.06 264 LYS A N 1
ATOM 2083 C CA . LYS A 1 264 ? -9.942 -3.437 -26.879 1.00 93.06 264 LYS A CA 1
ATOM 2084 C C . LYS A 1 264 ? -8.483 -3.406 -27.337 1.00 93.06 264 LYS A C 1
ATOM 2086 O O . LYS A 1 264 ? -7.771 -4.358 -27.061 1.00 93.06 264 LYS A O 1
ATOM 2091 N N . GLU A 1 265 ? -8.033 -2.338 -27.987 1.00 89.69 265 GLU A N 1
ATOM 2092 C CA . GLU A 1 265 ? -6.645 -2.195 -28.452 1.00 89.69 265 GLU A CA 1
ATOM 2093 C C . GLU A 1 265 ? -5.791 -1.294 -27.550 1.00 89.69 265 GLU A C 1
ATOM 2095 O O . GLU A 1 265 ? -4.598 -1.128 -27.798 1.00 89.69 265 GLU A O 1
ATOM 2100 N N . LYS A 1 266 ? -6.374 -0.712 -26.492 1.00 93.31 266 LYS A N 1
ATOM 2101 C CA . LYS A 1 266 ? -5.680 0.230 -25.609 1.00 93.31 266 LYS A CA 1
ATOM 2102 C C . LYS A 1 266 ? -5.128 -0.483 -24.379 1.00 93.31 266 LYS A C 1
ATOM 2104 O O . LYS A 1 266 ? -5.878 -1.113 -23.629 1.00 93.31 266 LYS A O 1
ATOM 2109 N N . ASP A 1 267 ? -3.824 -0.344 -24.164 1.00 92.12 267 ASP A N 1
ATOM 2110 C CA . ASP A 1 267 ? -3.148 -0.808 -22.955 1.00 92.12 267 ASP A CA 1
ATOM 2111 C C . ASP A 1 267 ? -3.297 0.209 -21.819 1.00 92.12 267 ASP A C 1
ATOM 2113 O O . ASP A 1 267 ? -3.161 1.421 -22.005 1.00 92.12 267 ASP A O 1
ATOM 2117 N N . PHE A 1 268 ? -3.552 -0.307 -20.624 1.00 94.44 268 PHE A N 1
ATOM 2118 C CA . PHE A 1 268 ? -3.648 0.453 -19.390 1.00 94.44 268 PHE A CA 1
ATOM 2119 C C . PHE A 1 268 ? -2.642 -0.086 -18.379 1.00 94.44 268 PHE A C 1
ATOM 2121 O O . PHE A 1 268 ? -2.478 -1.300 -18.228 1.00 94.44 268 PHE A O 1
ATOM 2128 N N . ILE A 1 269 ? -1.984 0.834 -17.674 1.00 93.38 269 ILE A N 1
ATOM 2129 C CA . ILE A 1 269 ? -0.981 0.534 -16.654 1.00 93.38 269 ILE A CA 1
ATOM 2130 C C . ILE A 1 269 ? -1.383 1.233 -15.355 1.00 93.38 269 ILE A C 1
ATOM 2132 O O . ILE A 1 269 ? -1.761 2.403 -15.365 1.00 93.38 269 ILE A O 1
ATOM 2136 N N . VAL A 1 270 ? -1.290 0.510 -14.240 1.00 94.44 270 VAL A N 1
ATOM 2137 C CA . VAL A 1 270 ? -1.456 1.054 -12.887 1.00 94.44 270 VAL A CA 1
ATOM 2138 C C . VAL A 1 270 ? -0.153 0.871 -12.131 1.00 94.44 270 VAL A C 1
ATOM 2140 O O . VAL A 1 270 ? 0.239 -0.253 -11.807 1.00 94.44 270 VAL A O 1
ATOM 2143 N N . GLU A 1 271 ? 0.509 1.981 -11.829 1.00 91.12 271 GLU A N 1
ATOM 2144 C CA . GLU A 1 271 ? 1.810 1.966 -11.172 1.00 91.12 271 GLU A CA 1
ATOM 2145 C C . GLU A 1 271 ? 2.112 3.237 -10.381 1.00 91.12 271 GLU A C 1
ATOM 2147 O O . GLU A 1 271 ? 1.512 4.287 -10.587 1.00 91.12 271 GLU A O 1
ATOM 2152 N N . TYR A 1 272 ? 3.092 3.149 -9.484 1.00 87.69 272 TYR A N 1
ATOM 2153 C CA . TYR A 1 272 ? 3.611 4.302 -8.758 1.00 87.69 272 TYR A CA 1
ATOM 2154 C C . TYR A 1 272 ? 5.051 4.573 -9.158 1.00 87.69 272 TYR A C 1
ATOM 2156 O O . TYR A 1 272 ? 5.980 3.969 -8.622 1.00 87.69 272 TYR A O 1
ATOM 2164 N N . THR A 1 273 ? 5.238 5.483 -10.109 1.00 80.25 273 THR A N 1
ATOM 2165 C CA . THR A 1 273 ? 6.562 5.837 -10.618 1.00 80.25 273 THR A CA 1
ATOM 2166 C C . THR A 1 273 ? 6.620 7.304 -11.060 1.00 80.25 273 THR A C 1
ATOM 2168 O O . THR A 1 273 ? 5.634 7.825 -11.584 1.00 80.25 273 THR A O 1
ATOM 2171 N N . PRO A 1 274 ? 7.756 7.997 -10.855 1.00 73.25 274 PRO A N 1
ATOM 2172 C CA . PRO A 1 274 ? 7.990 9.332 -11.406 1.00 73.25 274 PRO A CA 1
ATOM 2173 C C . PRO A 1 274 ? 8.175 9.356 -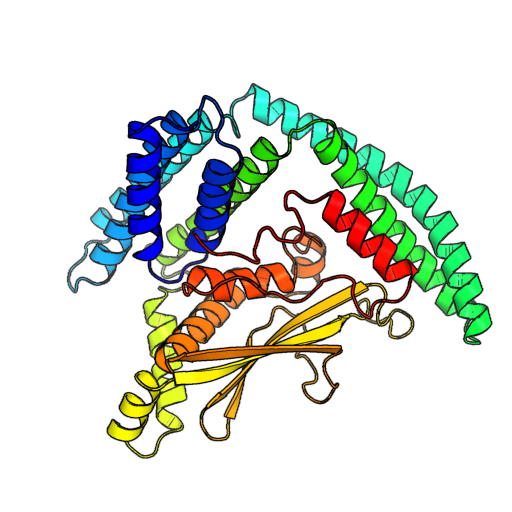12.930 1.00 73.25 274 PRO A C 1
ATOM 2175 O O . PRO A 1 274 ? 8.103 10.433 -13.518 1.00 73.25 274 PRO A O 1
ATOM 2178 N N . GLY A 1 275 ? 8.424 8.211 -13.570 1.00 67.75 275 GLY A N 1
ATOM 2179 C CA . GLY A 1 275 ? 8.538 8.092 -15.025 1.00 67.75 275 GLY A CA 1
ATOM 2180 C C . GLY A 1 275 ? 7.944 6.775 -15.506 1.00 67.75 275 GLY A C 1
ATOM 2181 O O . GLY A 1 275 ? 8.109 5.768 -14.825 1.00 67.75 275 GLY A O 1
ATOM 2182 N N . ALA A 1 276 ? 7.242 6.793 -16.640 1.00 64.81 276 ALA A N 1
ATOM 2183 C CA . ALA A 1 276 ? 6.532 5.625 -17.159 1.00 64.81 276 ALA A CA 1
ATOM 2184 C C . ALA A 1 276 ? 7.455 4.401 -17.264 1.00 64.81 276 ALA A C 1
ATOM 2186 O O . ALA A 1 276 ? 8.584 4.515 -17.751 1.00 64.81 276 ALA A O 1
ATOM 2187 N N . THR A 1 277 ? 6.970 3.246 -16.807 1.00 67.38 277 THR A N 1
ATOM 2188 C CA . THR A 1 277 ? 7.635 1.964 -17.059 1.00 67.38 277 THR A CA 1
ATOM 2189 C C . THR A 1 277 ? 7.710 1.714 -18.561 1.00 67.38 277 THR A C 1
ATOM 2191 O O . THR A 1 277 ? 6.739 1.968 -19.271 1.00 67.38 277 THR A O 1
ATOM 2194 N N . ASP A 1 278 ? 8.844 1.202 -19.047 1.00 68.06 278 ASP A N 1
ATOM 2195 C CA . ASP A 1 278 ? 8.937 0.673 -20.409 1.00 68.06 278 ASP A CA 1
ATOM 2196 C C . ASP A 1 278 ? 8.250 -0.705 -20.449 1.00 68.06 278 ASP A C 1
ATOM 2198 O O . ASP A 1 278 ? 8.789 -1.670 -19.900 1.00 68.06 278 ASP A O 1
ATOM 2202 N N . PRO A 1 279 ? 7.061 -0.836 -21.067 1.00 62.97 279 PRO A N 1
ATOM 2203 C CA . PRO A 1 279 ? 6.332 -2.101 -21.096 1.00 62.97 279 PRO A CA 1
ATOM 2204 C C . PRO A 1 279 ? 7.007 -3.158 -21.986 1.00 62.97 279 PRO A C 1
ATOM 2206 O O . PRO A 1 279 ? 6.537 -4.294 -22.030 1.00 62.97 279 PRO A O 1
ATOM 2209 N N . ASN A 1 280 ? 8.078 -2.802 -22.708 1.00 69.56 280 ASN A N 1
ATOM 2210 C CA . ASN A 1 280 ? 8.813 -3.722 -23.574 1.00 69.56 280 ASN A CA 1
ATOM 2211 C C . ASN A 1 280 ? 9.871 -4.546 -22.823 1.00 69.56 280 ASN A C 1
ATOM 2213 O O . ASN A 1 280 ? 10.372 -5.528 -23.376 1.00 69.56 280 ASN A O 1
ATOM 2217 N N . GLU A 1 281 ? 10.220 -4.185 -21.582 1.00 74.88 281 GLU A N 1
ATOM 2218 C CA . GLU A 1 281 ? 11.079 -5.027 -20.748 1.00 74.88 281 GLU A CA 1
ATOM 2219 C C . GLU A 1 281 ? 10.293 -6.273 -20.294 1.00 74.88 281 GLU A C 1
ATOM 2221 O O . GLU A 1 281 ? 9.239 -6.139 -19.660 1.00 74.88 281 GLU A O 1
ATOM 2226 N N . PRO A 1 282 ? 10.764 -7.500 -20.596 1.00 83.12 282 PRO A N 1
ATOM 2227 C CA . PRO A 1 282 ? 10.056 -8.705 -20.193 1.00 83.12 282 PRO A CA 1
ATOM 2228 C C . PRO A 1 282 ? 10.035 -8.818 -18.659 1.00 83.12 282 PRO A C 1
ATOM 2230 O O . PRO A 1 282 ? 11.088 -8.721 -18.021 1.00 83.12 282 PRO A O 1
ATOM 2233 N N . PRO A 1 283 ? 8.863 -9.051 -18.043 1.00 89.56 283 PRO A N 1
ATOM 2234 C CA . PRO A 1 283 ? 8.761 -9.143 -16.595 1.00 89.56 283 PRO A CA 1
ATOM 2235 C C . PRO A 1 283 ? 9.514 -10.369 -16.064 1.00 89.56 283 PRO A C 1
ATOM 2237 O O . PRO A 1 283 ? 9.485 -11.447 -16.656 1.00 89.56 283 PRO A O 1
ATOM 2240 N N . VAL A 1 284 ? 10.154 -10.220 -14.901 1.00 90.56 284 VAL A N 1
ATOM 2241 C CA . VAL A 1 284 ? 10.813 -11.336 -14.198 1.00 90.56 284 VAL A CA 1
ATOM 2242 C C . VAL A 1 284 ? 9.835 -12.195 -13.404 1.00 90.56 284 VAL A C 1
ATOM 2244 O O . VAL A 1 284 ? 10.191 -13.298 -12.999 1.00 90.56 284 VAL A O 1
ATOM 2247 N N . GLN A 1 285 ? 8.632 -11.681 -13.146 1.00 92.88 285 GLN A N 1
ATOM 2248 C CA . GLN A 1 285 ? 7.488 -12.431 -12.637 1.00 92.88 285 GLN A CA 1
ATOM 2249 C C . GLN A 1 285 ? 6.192 -11.828 -13.172 1.00 92.88 285 GLN A C 1
ATOM 2251 O O . GLN A 1 285 ? 6.076 -10.607 -13.302 1.00 92.88 285 GLN A O 1
ATOM 2256 N N . THR A 1 286 ? 5.214 -12.695 -13.410 1.00 94.50 286 THR A N 1
ATOM 2257 C CA . THR A 1 286 ? 3.869 -12.312 -13.827 1.00 94.50 286 THR A CA 1
ATOM 2258 C C . THR A 1 286 ? 2.852 -13.149 -13.075 1.00 94.50 286 THR A C 1
ATOM 2260 O O . THR A 1 286 ? 2.954 -14.372 -13.013 1.00 94.50 286 THR A O 1
ATOM 2263 N N . GLU A 1 287 ? 1.833 -12.480 -12.563 1.00 95.06 287 GLU A N 1
ATOM 2264 C CA . GLU A 1 287 ? 0.624 -13.082 -12.030 1.00 95.06 287 GLU A CA 1
ATOM 2265 C C . GLU A 1 287 ? -0.549 -12.731 -12.955 1.00 95.06 287 GLU A C 1
ATOM 2267 O O . GLU A 1 287 ? -0.765 -11.560 -13.266 1.00 95.06 287 GLU A O 1
ATOM 2272 N N . LEU A 1 288 ? -1.296 -13.737 -13.419 1.00 96.81 288 LEU A N 1
ATOM 2273 C CA . LEU A 1 288 ? -2.479 -13.556 -14.265 1.00 96.81 288 LEU A CA 1
ATOM 2274 C C . LEU A 1 288 ? -3.742 -13.707 -13.417 1.00 96.81 288 LEU A C 1
ATOM 2276 O O . LEU A 1 288 ? -3.892 -14.698 -12.704 1.00 96.81 288 LEU A O 1
ATOM 2280 N N . ARG A 1 289 ? -4.657 -12.746 -13.520 1.00 96.81 289 ARG A N 1
ATOM 2281 C CA . ARG A 1 289 ? -5.931 -12.734 -12.796 1.00 96.81 289 ARG A CA 1
ATOM 2282 C C . ARG A 1 289 ? -7.078 -12.322 -13.702 1.00 96.81 289 ARG A C 1
ATOM 2284 O O . ARG A 1 289 ? -6.857 -11.824 -14.803 1.00 96.81 289 ARG A O 1
ATOM 2291 N N . GLN A 1 290 ? -8.295 -12.527 -13.217 1.00 97.00 290 GLN A N 1
ATOM 2292 C CA . GLN A 1 290 ? -9.530 -12.273 -13.942 1.00 97.00 290 GLN A CA 1
ATOM 2293 C C . GLN A 1 290 ? -10.529 -11.558 -13.029 1.00 97.00 290 GLN A C 1
ATOM 2295 O O . GLN A 1 290 ? -10.690 -11.950 -11.875 1.00 97.00 290 GLN A O 1
ATOM 2300 N N . VAL A 1 291 ? -11.153 -10.497 -13.539 1.00 97.12 291 VAL A N 1
ATOM 2301 C CA . VAL A 1 291 ? -12.208 -9.715 -12.874 1.00 97.12 291 VAL A CA 1
ATOM 2302 C C . VAL A 1 291 ? -13.145 -9.124 -13.924 1.00 97.12 291 VAL A C 1
ATOM 2304 O O . VAL A 1 291 ? -12.741 -8.979 -15.075 1.00 97.12 291 VAL A O 1
ATOM 2307 N N . SER A 1 292 ? -14.347 -8.698 -13.538 1.00 97.81 292 SER A N 1
ATOM 2308 C CA . SER A 1 292 ? -15.254 -8.006 -14.461 1.00 97.81 292 SER A CA 1
ATOM 2309 C C . SER A 1 292 ? -14.651 -6.719 -15.040 1.00 97.81 292 SER A C 1
ATOM 2311 O O . SER A 1 292 ? -13.829 -6.053 -14.395 1.00 97.81 292 SER A O 1
ATOM 2313 N N . GLY A 1 293 ? -15.086 -6.314 -16.236 1.00 97.75 293 GLY A N 1
ATOM 2314 C CA . GLY A 1 293 ? -14.655 -5.051 -16.841 1.00 97.75 293 GLY A CA 1
ATOM 2315 C C . GLY A 1 293 ? -14.938 -3.844 -15.944 1.00 97.75 293 GLY A C 1
ATOM 2316 O O . GLY A 1 293 ? -14.083 -2.969 -15.796 1.00 97.75 293 GLY A O 1
ATOM 2317 N N . PHE A 1 294 ? -16.072 -3.841 -15.232 1.00 97.75 294 PHE A N 1
ATOM 2318 C CA . PHE A 1 294 ? -16.384 -2.811 -14.238 1.00 97.75 294 PHE A CA 1
ATOM 2319 C C . PHE A 1 294 ? -15.316 -2.708 -13.139 1.00 97.75 294 PHE A C 1
ATOM 2321 O O . PHE A 1 294 ? -14.927 -1.608 -12.741 1.00 97.75 294 PHE A O 1
ATOM 2328 N N . LYS A 1 295 ? -14.780 -3.845 -12.682 1.00 97.56 295 LYS A N 1
ATOM 2329 C CA . LYS A 1 295 ? -13.731 -3.879 -11.660 1.00 97.56 295 LYS A CA 1
ATOM 2330 C C . LYS A 1 295 ? -12.426 -3.251 -12.153 1.00 97.56 295 LYS A C 1
ATOM 2332 O O . LYS A 1 295 ? -11.763 -2.555 -11.384 1.00 97.56 295 LYS A O 1
ATOM 2337 N N . LEU A 1 296 ? -12.074 -3.442 -13.428 1.00 97.75 296 LEU A N 1
ATOM 2338 C CA . LEU A 1 296 ? -10.921 -2.767 -14.037 1.00 97.75 296 LEU A CA 1
ATOM 2339 C C . LEU A 1 296 ? -11.103 -1.242 -14.035 1.00 97.75 296 LEU A C 1
ATOM 2341 O O . LEU A 1 296 ? -10.147 -0.512 -13.765 1.00 97.75 296 LEU A O 1
ATOM 2345 N N . LEU A 1 297 ? -12.329 -0.753 -14.256 1.00 97.94 297 LEU A N 1
ATOM 2346 C CA . LEU A 1 297 ? -12.623 0.682 -14.179 1.00 97.94 297 LEU A CA 1
ATOM 2347 C C . LEU A 1 297 ? -12.479 1.221 -12.753 1.00 97.94 297 LEU A C 1
ATOM 2349 O O . LEU A 1 297 ? -11.898 2.289 -12.565 1.00 97.94 297 LEU A O 1
ATOM 2353 N N . GLU A 1 298 ? -12.930 0.472 -11.741 1.00 97.69 298 GLU A N 1
ATOM 2354 C CA . GLU A 1 298 ? -12.715 0.844 -10.337 1.00 97.69 298 GLU A CA 1
ATOM 2355 C C . GLU A 1 298 ? -11.222 0.924 -9.986 1.00 97.69 298 GLU A C 1
ATOM 2357 O O . GLU A 1 298 ? -10.799 1.861 -9.303 1.00 97.69 298 GLU A O 1
ATOM 2362 N N . MET A 1 299 ? -10.408 -0.019 -10.478 1.00 98.06 299 MET A N 1
ATOM 2363 C CA . MET A 1 299 ? -8.954 0.003 -10.283 1.00 98.06 299 MET A CA 1
ATOM 2364 C C . MET A 1 299 ? -8.308 1.238 -10.927 1.00 98.06 299 MET A C 1
ATOM 2366 O O . MET A 1 299 ? -7.466 1.878 -10.295 1.00 98.06 299 MET A O 1
ATOM 2370 N N . LEU A 1 300 ? -8.718 1.615 -12.145 1.00 97.44 300 LEU A N 1
ATOM 2371 C CA . LEU A 1 300 ? -8.230 2.824 -12.828 1.00 97.44 300 LEU A CA 1
ATOM 2372 C C . LEU A 1 300 ? -8.653 4.110 -12.127 1.00 97.44 300 LEU A C 1
ATOM 2374 O O . LEU A 1 300 ? -7.841 5.023 -11.971 1.00 97.44 300 LEU A O 1
ATOM 2378 N N . ALA A 1 301 ? -9.909 4.189 -11.698 1.00 96.94 301 ALA A N 1
ATOM 2379 C CA . ALA A 1 301 ? -10.433 5.348 -10.990 1.00 96.94 301 ALA A CA 1
ATOM 2380 C C . ALA A 1 301 ? -9.684 5.558 -9.669 1.00 96.94 301 ALA A C 1
ATOM 2382 O O . ALA A 1 301 ? -9.239 6.666 -9.358 1.00 96.94 301 ALA A O 1
ATOM 2383 N N . LEU A 1 302 ? -9.459 4.471 -8.926 1.00 96.88 302 LEU A N 1
ATOM 2384 C CA . LEU A 1 302 ? -8.694 4.513 -7.689 1.00 96.88 302 LEU A CA 1
ATOM 2385 C C . LEU A 1 302 ? -7.227 4.872 -7.947 1.00 96.88 302 LEU A C 1
ATOM 2387 O O . LEU A 1 302 ? -6.661 5.669 -7.203 1.00 96.88 302 LEU A O 1
ATOM 2391 N N . HIS A 1 303 ? -6.620 4.340 -9.009 1.00 96.12 303 HIS A N 1
ATOM 2392 C CA . HIS A 1 303 ? -5.267 4.704 -9.425 1.00 96.12 303 HIS A CA 1
ATOM 2393 C C . HIS A 1 303 ? -5.135 6.216 -9.675 1.00 96.12 303 HIS A C 1
ATOM 2395 O O . HIS A 1 303 ? -4.239 6.845 -9.112 1.00 96.12 303 HIS A O 1
ATOM 2401 N N . ARG A 1 304 ? -6.063 6.819 -10.435 1.00 94.62 304 ARG A N 1
ATOM 2402 C CA . ARG A 1 304 ? -6.091 8.273 -10.689 1.00 94.62 304 ARG A CA 1
ATOM 2403 C C . ARG A 1 304 ? -6.192 9.072 -9.399 1.00 94.62 304 ARG A C 1
ATOM 2405 O O . ARG A 1 304 ? -5.387 9.974 -9.179 1.00 94.62 304 ARG A O 1
ATOM 2412 N N . LYS A 1 305 ? -7.121 8.691 -8.518 1.00 93.75 305 LYS A N 1
ATOM 2413 C CA . LYS A 1 305 ? -7.290 9.337 -7.213 1.00 93.75 305 LYS A CA 1
ATOM 2414 C C . LYS A 1 305 ? -6.019 9.247 -6.363 1.00 93.75 305 LYS A C 1
ATOM 2416 O O . LYS A 1 305 ? -5.585 10.248 -5.802 1.00 93.75 305 LYS A O 1
ATOM 2421 N N . LEU A 1 306 ? -5.384 8.074 -6.309 1.00 93.31 306 LEU A N 1
ATOM 2422 C CA . LEU A 1 306 ? -4.142 7.863 -5.561 1.00 93.31 306 LEU A CA 1
ATOM 2423 C C . LEU A 1 306 ? -2.959 8.657 -6.131 1.00 93.31 306 LEU A C 1
ATOM 2425 O O . LEU A 1 306 ? -2.113 9.102 -5.363 1.00 93.31 306 LEU A O 1
ATOM 2429 N N . LEU A 1 307 ? -2.871 8.841 -7.452 1.00 91.25 307 LEU A N 1
ATOM 2430 C CA . LEU A 1 307 ? -1.842 9.695 -8.060 1.00 91.25 307 LEU A CA 1
ATOM 2431 C C . LEU A 1 307 ? -2.048 11.182 -7.748 1.00 91.25 307 LEU A C 1
ATOM 2433 O O . LEU A 1 307 ? -1.083 11.946 -7.741 1.00 91.25 307 LEU A O 1
ATOM 2437 N N . GLU A 1 308 ? -3.285 11.602 -7.490 1.00 89.94 308 GLU A N 1
ATOM 2438 C CA . GLU A 1 308 ? -3.593 12.974 -7.095 1.00 89.94 308 GLU A CA 1
ATOM 2439 C C . GLU A 1 308 ? -3.248 13.227 -5.620 1.00 89.94 308 GLU A C 1
ATOM 2441 O O . GLU A 1 308 ? -2.600 14.226 -5.304 1.00 89.94 308 GLU A O 1
ATOM 2446 N N . THR A 1 309 ? -3.579 12.291 -4.723 1.00 87.88 309 THR A N 1
ATOM 2447 C CA . THR A 1 309 ? -3.251 12.401 -3.288 1.00 87.88 309 THR A CA 1
ATOM 2448 C C . THR A 1 309 ? -1.773 12.143 -2.987 1.00 87.88 309 THR A C 1
ATOM 2450 O O . THR A 1 309 ? -1.195 12.778 -2.098 1.00 87.88 309 THR A O 1
ATOM 2453 N N . HIS A 1 310 ? -1.138 11.262 -3.765 1.00 86.69 310 HIS A N 1
ATOM 2454 C CA . HIS A 1 310 ? 0.265 10.865 -3.640 1.00 86.69 310 HIS A CA 1
ATOM 2455 C C . HIS A 1 310 ? 0.984 11.021 -4.980 1.00 86.69 310 HIS A C 1
ATOM 2457 O O . HIS A 1 310 ? 1.340 10.049 -5.637 1.00 86.69 310 HIS A O 1
ATOM 2463 N N . LYS A 1 311 ? 1.200 12.256 -5.431 1.00 86.69 311 LYS A N 1
ATOM 2464 C CA . LYS A 1 311 ? 1.885 12.492 -6.709 1.00 86.69 311 LYS A CA 1
ATOM 2465 C C . LYS A 1 311 ? 3.313 11.915 -6.701 1.00 86.69 311 LYS A C 1
ATOM 2467 O O . LYS A 1 311 ? 4.140 12.400 -5.922 1.00 86.69 311 LYS A O 1
ATOM 2472 N N . PRO A 1 312 ? 3.678 10.988 -7.611 1.00 83.38 312 PRO A N 1
ATOM 2473 C CA . PRO A 1 312 ? 4.966 10.295 -7.586 1.00 83.38 312 PRO A CA 1
ATOM 2474 C C . PRO A 1 312 ? 6.104 11.205 -8.074 1.00 83.38 312 PRO A C 1
ATOM 2476 O O . PRO A 1 312 ? 6.687 11.017 -9.128 1.00 83.38 312 PRO A O 1
ATOM 2479 N N . THR A 1 313 ? 6.435 12.245 -7.317 1.00 83.88 313 THR A N 1
ATOM 2480 C CA . THR A 1 313 ? 7.610 13.085 -7.574 1.00 83.88 313 THR A CA 1
ATOM 2481 C C . THR A 1 313 ? 8.842 12.434 -6.958 1.00 83.88 313 THR A C 1
ATOM 2483 O O . THR A 1 313 ? 8.733 11.758 -5.936 1.00 83.88 313 THR A O 1
ATOM 2486 N N . VAL A 1 314 ? 10.037 12.685 -7.506 1.00 75.38 314 VAL A N 1
ATOM 2487 C CA . VAL A 1 314 ? 11.301 12.179 -6.929 1.00 75.38 314 VAL A CA 1
ATOM 2488 C C . VAL A 1 314 ? 11.414 12.535 -5.441 1.00 75.38 314 VAL A C 1
ATOM 2490 O O . VAL A 1 314 ? 11.759 11.689 -4.620 1.00 75.38 314 VAL A O 1
ATOM 2493 N N . GLY A 1 315 ? 11.042 13.764 -5.069 1.00 76.00 315 GLY A N 1
ATOM 2494 C CA . GLY A 1 315 ? 11.033 14.203 -3.674 1.00 76.00 315 GLY A CA 1
ATOM 2495 C C . GLY A 1 315 ? 10.045 13.426 -2.798 1.00 76.00 315 GLY A C 1
ATOM 2496 O O . GLY A 1 315 ? 10.391 13.060 -1.676 1.00 76.00 315 GLY A O 1
ATOM 2497 N N . GLN A 1 316 ? 8.835 13.139 -3.293 1.00 76.25 316 GLN A N 1
ATOM 2498 C CA . GLN A 1 316 ? 7.872 12.315 -2.556 1.00 76.25 316 GLN A CA 1
ATOM 2499 C C . GLN A 1 316 ? 8.319 10.855 -2.459 1.00 76.25 316 GLN A C 1
ATOM 2501 O O . GLN A 1 316 ? 8.225 10.279 -1.380 1.00 76.25 316 GLN A O 1
ATOM 2506 N N . VAL A 1 317 ? 8.862 10.281 -3.534 1.00 76.12 317 VAL A N 1
ATOM 2507 C CA . VAL A 1 317 ? 9.431 8.927 -3.552 1.00 76.12 317 VAL A CA 1
ATOM 2508 C C . VAL A 1 317 ? 10.515 8.794 -2.485 1.00 76.12 317 VAL A C 1
ATOM 2510 O O . VAL A 1 317 ? 10.407 7.941 -1.612 1.00 76.12 317 VAL A O 1
ATOM 2513 N N . LEU A 1 318 ? 11.497 9.698 -2.460 1.00 71.88 318 LEU A N 1
ATOM 2514 C CA . LEU A 1 318 ? 12.593 9.647 -1.487 1.00 71.88 318 LEU A CA 1
ATOM 2515 C C . LEU A 1 318 ? 12.138 9.850 -0.032 1.00 71.88 318 LEU A C 1
ATOM 2517 O O . LEU A 1 318 ? 12.779 9.344 0.885 1.00 71.88 318 LEU A O 1
ATOM 2521 N N . ARG A 1 319 ? 11.048 10.594 0.200 1.00 72.00 319 ARG A N 1
ATOM 2522 C CA . ARG A 1 319 ? 10.540 10.884 1.554 1.00 72.00 319 ARG A CA 1
ATOM 2523 C C . ARG A 1 319 ? 9.565 9.832 2.078 1.00 72.00 319 ARG A C 1
ATOM 2525 O O . ARG A 1 319 ? 9.590 9.523 3.269 1.00 72.00 319 ARG A O 1
ATOM 2532 N N . LYS A 1 320 ? 8.669 9.335 1.222 1.00 76.00 320 LYS A N 1
ATOM 2533 C CA . LYS A 1 320 ? 7.545 8.472 1.613 1.00 76.00 320 LYS A CA 1
ATOM 2534 C C . LYS A 1 320 ? 7.742 7.007 1.240 1.00 76.00 320 LYS A C 1
ATOM 2536 O O . LYS A 1 320 ? 7.124 6.170 1.903 1.00 76.00 320 LYS A O 1
ATOM 2541 N N . MET A 1 321 ? 8.560 6.678 0.231 1.00 75.94 321 MET A N 1
ATOM 2542 C CA . MET A 1 321 ? 8.750 5.276 -0.128 1.00 75.94 321 MET A CA 1
ATOM 2543 C C . MET A 1 321 ? 9.650 4.567 0.872 1.00 75.94 321 MET A C 1
ATOM 2545 O O . MET A 1 321 ? 10.778 4.967 1.156 1.00 75.94 321 MET A O 1
ATOM 2549 N N . LYS A 1 322 ? 9.117 3.483 1.417 1.00 79.38 322 LYS A N 1
ATOM 2550 C CA . LYS A 1 322 ? 9.740 2.652 2.433 1.00 79.38 322 LYS A CA 1
ATOM 2551 C C . LYS A 1 322 ? 9.509 1.204 2.034 1.00 79.38 322 LYS A C 1
ATOM 2553 O O . LYS A 1 322 ? 8.388 0.722 2.136 1.00 79.38 322 LYS A O 1
ATOM 2558 N N . VAL A 1 323 ? 10.573 0.516 1.616 1.00 76.12 323 VAL A N 1
ATOM 2559 C CA . VAL A 1 323 ? 10.533 -0.920 1.278 1.00 76.12 323 VAL A CA 1
ATOM 2560 C C . VAL A 1 323 ? 9.895 -1.701 2.426 1.00 76.12 323 VAL A C 1
ATOM 2562 O O . VAL A 1 323 ? 10.284 -1.484 3.574 1.00 76.12 323 VAL A O 1
ATOM 2565 N N . GLY A 1 324 ? 8.919 -2.555 2.122 1.00 73.88 324 GLY A N 1
ATOM 2566 C CA . GLY A 1 324 ? 8.190 -3.369 3.104 1.00 73.88 324 GLY A CA 1
ATOM 2567 C C . GLY A 1 324 ? 7.033 -2.655 3.817 1.00 73.88 324 GLY A C 1
ATOM 2568 O O . GLY A 1 324 ? 6.247 -3.317 4.489 1.00 73.88 324 GLY A O 1
ATOM 2569 N N . ASP A 1 325 ? 6.892 -1.338 3.633 1.00 79.38 325 ASP A N 1
ATOM 2570 C CA . ASP A 1 325 ? 5.880 -0.517 4.306 1.00 79.38 325 ASP A CA 1
ATOM 2571 C C . ASP A 1 325 ? 4.988 0.183 3.261 1.00 79.38 325 ASP A C 1
ATOM 2573 O O . ASP A 1 325 ? 3.804 -0.118 3.104 1.00 79.38 325 ASP A O 1
ATOM 2577 N N . ASN A 1 326 ? 5.584 1.105 2.503 1.00 82.56 326 ASN A N 1
ATOM 2578 C CA . ASN A 1 326 ? 4.951 1.951 1.500 1.00 82.56 326 ASN A CA 1
ATOM 2579 C C . ASN A 1 326 ? 5.858 1.985 0.263 1.00 82.56 326 ASN A C 1
ATOM 2581 O O . ASN A 1 326 ? 6.673 2.887 0.106 1.00 82.56 326 ASN A O 1
ATOM 2585 N N . ASP A 1 327 ? 5.792 0.951 -0.566 1.00 84.88 327 ASP A N 1
ATOM 2586 C CA . ASP A 1 327 ? 6.558 0.817 -1.808 1.00 84.88 327 ASP A CA 1
ATOM 2587 C C . ASP A 1 327 ? 5.628 0.572 -3.010 1.00 84.88 327 ASP A C 1
ATOM 2589 O O . ASP A 1 327 ? 4.406 0.646 -2.883 1.00 84.88 327 ASP A O 1
ATOM 2593 N N . CYS A 1 328 ? 6.189 0.308 -4.192 1.00 87.88 328 CYS A N 1
ATOM 2594 C CA . CYS A 1 328 ? 5.410 0.027 -5.403 1.00 87.88 328 CYS A CA 1
ATOM 2595 C C . CYS A 1 328 ? 4.501 -1.205 -5.244 1.00 87.88 328 CYS A C 1
ATOM 2597 O O . CYS A 1 328 ? 3.378 -1.207 -5.739 1.00 87.88 328 CYS A O 1
ATOM 2599 N N . THR A 1 329 ? 4.927 -2.219 -4.481 1.00 90.19 329 THR A N 1
ATOM 2600 C CA . THR A 1 329 ? 4.083 -3.382 -4.177 1.00 90.19 329 THR A CA 1
ATOM 2601 C C . THR A 1 329 ? 2.946 -2.991 -3.235 1.00 90.19 329 THR A C 1
ATOM 2603 O O . THR A 1 329 ? 1.802 -3.365 -3.479 1.00 90.19 329 THR A O 1
ATOM 2606 N N . SER A 1 330 ? 3.214 -2.197 -2.191 1.00 91.19 330 SER A N 1
ATOM 2607 C CA . SER A 1 330 ? 2.163 -1.650 -1.321 1.00 91.19 330 SER A CA 1
ATOM 2608 C C . SER A 1 330 ? 1.184 -0.766 -2.099 1.00 91.19 330 SER A C 1
ATOM 2610 O O . SER A 1 330 ? -0.006 -0.790 -1.811 1.00 91.19 330 SER A O 1
ATOM 2612 N N . TYR A 1 331 ? 1.647 -0.018 -3.103 1.00 93.62 331 TYR A N 1
ATOM 2613 C CA . TYR A 1 331 ? 0.779 0.774 -3.974 1.00 93.62 331 TYR A CA 1
ATOM 2614 C C . TYR A 1 331 ? -0.170 -0.102 -4.797 1.00 93.62 331 TYR A C 1
ATOM 2616 O O . TYR A 1 331 ? -1.377 0.131 -4.807 1.00 93.62 331 TYR A O 1
ATOM 2624 N N . VAL A 1 332 ? 0.351 -1.153 -5.434 1.00 95.25 332 VAL A N 1
ATOM 2625 C CA . VAL A 1 332 ? -0.487 -2.122 -6.151 1.00 95.25 332 VAL A CA 1
ATOM 2626 C C . VAL A 1 332 ? -1.451 -2.824 -5.187 1.00 95.25 332 VAL A C 1
ATOM 2628 O O . VAL A 1 332 ? -2.635 -2.949 -5.491 1.00 95.25 332 VAL A O 1
ATOM 2631 N N . ASN A 1 333 ? -1.000 -3.179 -3.980 1.00 95.69 333 ASN A N 1
ATOM 2632 C CA . ASN A 1 333 ? -1.868 -3.719 -2.932 1.00 95.69 333 ASN A CA 1
ATOM 2633 C C . ASN A 1 333 ? -2.973 -2.739 -2.518 1.00 95.69 333 ASN A C 1
ATOM 2635 O O . ASN A 1 333 ? -4.091 -3.189 -2.287 1.00 95.69 333 ASN A O 1
ATOM 2639 N N . LYS A 1 334 ? -2.714 -1.424 -2.453 1.00 95.94 334 LYS A N 1
ATOM 2640 C CA . LYS A 1 334 ? -3.769 -0.423 -2.217 1.00 95.94 334 LYS A CA 1
ATOM 2641 C C . LYS A 1 334 ? -4.849 -0.539 -3.286 1.00 95.94 334 LYS A C 1
ATOM 2643 O O . LYS A 1 334 ? -6.019 -0.646 -2.937 1.00 95.94 334 LYS A O 1
ATOM 2648 N N . VAL A 1 335 ? -4.476 -0.590 -4.564 1.00 97.19 335 VAL A N 1
ATOM 2649 C CA . VAL A 1 335 ? -5.448 -0.699 -5.664 1.00 97.19 335 VAL A CA 1
ATOM 2650 C C . VAL A 1 335 ? -6.249 -2.002 -5.586 1.00 97.19 335 VAL A C 1
ATOM 2652 O O . VAL A 1 335 ? -7.479 -1.971 -5.632 1.00 97.19 335 VAL A O 1
ATOM 2655 N N . LEU A 1 336 ? -5.573 -3.137 -5.401 1.00 96.94 336 LEU A N 1
ATOM 2656 C CA . LEU A 1 336 ? -6.207 -4.455 -5.322 1.00 96.94 336 LEU A CA 1
ATOM 2657 C C . LEU A 1 336 ? -7.146 -4.574 -4.112 1.00 96.94 336 LEU A C 1
ATOM 2659 O O . LEU A 1 336 ? -8.336 -4.835 -4.265 1.00 96.94 336 LEU A O 1
ATOM 2663 N N . ILE A 1 337 ? -6.648 -4.304 -2.906 1.00 96.25 337 ILE A N 1
ATOM 2664 C CA . ILE A 1 337 ? -7.398 -4.504 -1.656 1.00 96.25 337 ILE A CA 1
ATOM 2665 C C . ILE A 1 337 ? -8.599 -3.563 -1.576 1.00 96.25 337 ILE A C 1
ATOM 2667 O O . ILE A 1 337 ? -9.693 -3.970 -1.186 1.00 96.25 337 ILE A O 1
ATOM 2671 N N . CYS A 1 338 ? -8.440 -2.303 -1.986 1.00 96.06 338 CYS A N 1
ATOM 2672 C CA . CYS A 1 338 ? -9.547 -1.348 -1.945 1.00 96.06 338 CYS A CA 1
ATOM 2673 C C . CYS A 1 338 ? -10.655 -1.701 -2.950 1.00 96.06 338 CYS A C 1
ATOM 2675 O O . CYS A 1 338 ? -11.819 -1.377 -2.716 1.00 96.06 338 CYS A O 1
ATOM 2677 N N . THR A 1 339 ? -10.321 -2.425 -4.021 1.00 95.19 339 THR A N 1
ATOM 2678 C CA . THR A 1 339 ? -11.285 -2.961 -4.997 1.00 95.19 339 THR A CA 1
ATOM 2679 C C . THR A 1 339 ? -11.750 -4.390 -4.665 1.00 95.19 339 THR A C 1
ATOM 2681 O O . THR A 1 339 ? -12.390 -5.046 -5.490 1.00 95.19 339 THR A O 1
ATOM 2684 N N . ASN A 1 340 ? -11.531 -4.849 -3.424 1.00 93.56 340 ASN A N 1
ATOM 2685 C CA . ASN A 1 340 ? -11.907 -6.175 -2.911 1.00 93.56 340 ASN A CA 1
ATOM 2686 C C . ASN A 1 340 ? -11.194 -7.351 -3.608 1.00 93.56 340 ASN A C 1
ATOM 2688 O O . ASN A 1 340 ? -11.784 -8.417 -3.760 1.00 93.56 340 ASN A O 1
ATOM 2692 N N . GLN A 1 341 ? -9.947 -7.167 -4.035 1.00 94.12 341 GLN A N 1
ATOM 2693 C CA . GLN A 1 341 ? -9.081 -8.237 -4.534 1.00 94.12 341 GLN A CA 1
ATOM 2694 C C . GLN A 1 341 ? -8.008 -8.591 -3.499 1.00 94.12 341 GLN A C 1
ATOM 2696 O O . GLN A 1 341 ? -7.619 -7.751 -2.686 1.00 94.12 341 GLN A O 1
ATOM 2701 N N . ASP A 1 342 ? -7.482 -9.814 -3.560 1.00 93.56 342 ASP A N 1
ATOM 2702 C CA . ASP A 1 342 ? -6.320 -10.192 -2.754 1.00 93.56 342 ASP A CA 1
ATOM 2703 C C . ASP A 1 342 ? -5.086 -9.364 -3.144 1.00 93.56 342 ASP A C 1
ATOM 2705 O O . ASP A 1 342 ? -4.949 -8.922 -4.289 1.00 93.56 342 ASP A O 1
ATOM 2709 N N . GLY A 1 343 ? -4.156 -9.161 -2.209 1.00 94.19 343 GLY A N 1
ATOM 2710 C CA . GLY A 1 343 ? -2.883 -8.508 -2.513 1.00 94.19 343 GLY A CA 1
ATOM 2711 C C . GLY A 1 343 ? -2.016 -9.340 -3.461 1.00 94.19 343 GLY A C 1
ATOM 2712 O O . GLY A 1 343 ? -2.349 -10.469 -3.819 1.00 94.19 343 GLY A O 1
ATOM 2713 N N . VAL A 1 344 ? -0.896 -8.768 -3.893 1.00 94.06 344 VAL A N 1
ATOM 2714 C CA . VAL A 1 344 ? 0.074 -9.401 -4.798 1.00 94.06 344 VAL A CA 1
ATOM 2715 C C . VAL A 1 344 ? 0.604 -10.717 -4.214 1.00 94.06 344 VAL A C 1
ATOM 2717 O O . VAL A 1 344 ? 1.010 -10.748 -3.051 1.00 94.06 344 VAL A O 1
ATOM 2720 N N . GLN A 1 345 ? 0.645 -11.780 -5.030 1.00 93.25 345 GLN A N 1
ATOM 2721 C CA . GLN A 1 345 ? 1.135 -13.111 -4.623 1.00 93.25 345 GLN A CA 1
ATOM 2722 C C . GLN A 1 345 ? 2.624 -13.334 -4.910 1.00 93.25 345 GLN A C 1
ATOM 2724 O O . GLN A 1 345 ? 3.234 -14.247 -4.356 1.00 93.25 345 GLN A O 1
ATOM 2729 N N . MET A 1 346 ? 3.205 -12.488 -5.758 1.00 90.19 346 MET A N 1
ATOM 2730 C CA . MET A 1 346 ? 4.604 -12.534 -6.179 1.00 90.19 346 MET A CA 1
ATOM 2731 C C . MET A 1 346 ? 5.598 -12.400 -5.019 1.00 90.19 346 MET A C 1
ATOM 2733 O O . MET A 1 346 ? 5.412 -11.601 -4.096 1.00 90.19 346 MET A O 1
ATOM 2737 N N . ASP A 1 347 ? 6.706 -13.134 -5.113 1.00 87.69 347 ASP A N 1
ATOM 2738 C CA . ASP A 1 347 ? 7.789 -13.068 -4.134 1.00 87.69 347 ASP A CA 1
ATOM 2739 C C . ASP A 1 347 ? 8.699 -11.868 -4.389 1.00 87.69 347 ASP A C 1
ATOM 2741 O O . ASP A 1 347 ? 9.154 -11.614 -5.507 1.00 87.69 347 ASP A O 1
ATOM 2745 N N . ARG A 1 348 ? 9.008 -11.121 -3.329 1.00 83.00 348 ARG A N 1
ATOM 2746 C CA . ARG A 1 348 ? 9.748 -9.853 -3.418 1.00 83.00 348 ARG A CA 1
ATOM 2747 C C . ARG A 1 348 ? 11.251 -10.031 -3.669 1.00 83.00 348 ARG A C 1
ATOM 2749 O O . ARG A 1 348 ? 11.866 -9.137 -4.248 1.00 83.00 348 ARG A O 1
ATOM 2756 N N . ASP A 1 349 ? 11.838 -11.171 -3.296 1.00 85.00 349 ASP A N 1
ATOM 2757 C CA . ASP A 1 349 ? 13.285 -11.440 -3.370 1.00 85.00 349 ASP A CA 1
ATOM 2758 C C . ASP A 1 349 ? 13.705 -12.468 -4.436 1.00 85.00 349 ASP A C 1
ATOM 2760 O O . ASP A 1 349 ? 14.886 -12.560 -4.789 1.00 85.00 349 ASP A O 1
ATOM 2764 N N . GLU A 1 350 ? 12.765 -13.224 -4.999 1.00 86.19 350 GLU A N 1
ATOM 2765 C CA . GLU A 1 350 ? 13.052 -14.151 -6.097 1.00 86.19 350 GLU A CA 1
ATOM 2766 C C . GLU A 1 350 ? 13.649 -13.398 -7.307 1.00 86.19 350 GLU A C 1
ATOM 2768 O O . GLU A 1 350 ? 13.360 -12.226 -7.526 1.00 86.19 350 GLU A O 1
ATOM 2773 N N . ASN A 1 351 ? 14.528 -14.026 -8.089 1.00 85.38 351 ASN A N 1
ATOM 2774 C CA . ASN A 1 351 ? 15.217 -13.416 -9.243 1.00 85.38 351 ASN A CA 1
ATOM 2775 C C . ASN A 1 351 ? 16.120 -12.196 -8.940 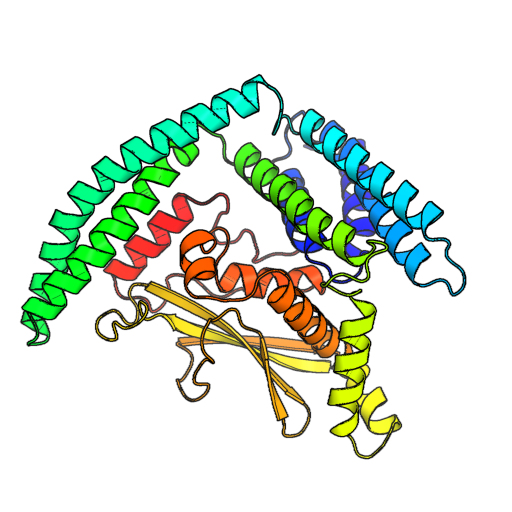1.00 85.38 351 ASN A C 1
ATOM 2777 O O . ASN A 1 351 ? 16.799 -11.707 -9.842 1.00 85.38 351 ASN A O 1
ATOM 2781 N N . LEU A 1 352 ? 16.218 -11.732 -7.685 1.00 84.75 352 LEU A N 1
ATOM 2782 C CA . LEU A 1 352 ? 17.204 -10.722 -7.293 1.00 84.75 352 LEU A CA 1
ATOM 2783 C C . LEU A 1 352 ? 18.617 -11.310 -7.225 1.00 84.75 352 LEU A C 1
ATOM 2785 O O . LEU A 1 352 ? 18.828 -12.491 -6.932 1.00 84.75 352 LEU A O 1
ATOM 2789 N N . LYS A 1 353 ? 19.619 -10.445 -7.404 1.00 83.94 353 LYS A N 1
ATOM 2790 C CA . LYS A 1 353 ? 21.023 -10.798 -7.149 1.00 83.94 353 LYS A CA 1
ATOM 2791 C C . LYS A 1 353 ? 21.243 -11.087 -5.653 1.00 83.94 353 LYS A C 1
ATOM 2793 O O . LYS A 1 353 ? 20.531 -10.511 -4.831 1.00 83.94 353 LYS A O 1
ATOM 2798 N N . PRO A 1 354 ? 22.251 -11.896 -5.261 1.00 82.69 354 PRO A N 1
ATOM 2799 C CA . PRO A 1 354 ? 22.454 -12.307 -3.865 1.00 82.69 354 PRO A CA 1
ATOM 2800 C C . PRO A 1 354 ? 22.464 -11.154 -2.852 1.00 82.69 354 PRO A C 1
ATOM 2802 O O . PRO A 1 354 ? 21.775 -11.217 -1.839 1.00 82.69 354 PRO A O 1
ATOM 2805 N N . PHE A 1 355 ? 23.176 -10.063 -3.152 1.00 78.56 355 PHE A N 1
ATOM 2806 C CA . PHE A 1 355 ? 23.176 -8.873 -2.295 1.00 78.56 355 PHE A CA 1
ATOM 2807 C C . PHE A 1 355 ? 21.796 -8.198 -2.238 1.00 78.56 355 PHE A C 1
ATOM 2809 O O . PHE A 1 355 ? 21.344 -7.821 -1.163 1.00 78.56 355 PHE A O 1
ATOM 2816 N N . GLY A 1 356 ? 21.091 -8.108 -3.372 1.00 80.69 356 GLY A N 1
ATOM 2817 C CA . GLY A 1 356 ? 19.723 -7.582 -3.432 1.00 80.69 356 GLY A CA 1
ATOM 2818 C C . GLY A 1 356 ? 18.746 -8.388 -2.571 1.00 80.69 356 GLY A C 1
ATOM 2819 O O . GLY A 1 356 ? 17.951 -7.792 -1.850 1.00 80.69 356 GLY A O 1
ATOM 2820 N N . LYS A 1 357 ? 18.867 -9.725 -2.556 1.00 86.56 357 LYS A N 1
ATOM 2821 C CA . LYS A 1 357 ? 18.095 -10.597 -1.652 1.00 86.56 357 LYS A CA 1
ATOM 2822 C C . LYS A 1 357 ? 18.343 -10.238 -0.190 1.00 86.56 357 LYS A C 1
ATOM 2824 O O . LYS A 1 357 ? 17.401 -9.977 0.543 1.00 86.56 357 LYS A O 1
ATOM 2829 N N . VAL A 1 358 ? 19.606 -10.150 0.233 1.00 85.44 358 VAL A N 1
ATOM 2830 C CA . VAL A 1 358 ? 19.945 -9.785 1.623 1.00 85.44 358 VAL A CA 1
ATOM 2831 C C . VAL A 1 358 ? 19.350 -8.427 2.004 1.00 85.44 358 VAL A C 1
ATOM 2833 O O . VAL A 1 358 ? 18.781 -8.287 3.088 1.00 85.44 358 VAL A O 1
ATOM 2836 N N . VAL A 1 359 ? 19.438 -7.440 1.108 1.00 82.69 359 VAL A N 1
ATOM 2837 C CA . VAL A 1 359 ? 18.906 -6.091 1.338 1.00 82.69 359 VAL A CA 1
ATOM 2838 C C . VAL A 1 359 ? 17.388 -6.108 1.496 1.00 82.69 359 VAL A C 1
ATOM 2840 O O . VAL A 1 359 ? 16.886 -5.601 2.499 1.00 82.69 359 VAL A O 1
ATOM 2843 N N . VAL A 1 360 ? 16.662 -6.704 0.546 1.00 84.88 360 VAL A N 1
ATOM 2844 C CA . VAL A 1 360 ? 15.193 -6.772 0.585 1.00 84.88 360 VAL A CA 1
ATOM 2845 C C . VAL A 1 360 ? 14.727 -7.524 1.828 1.00 84.88 360 VAL A C 1
ATOM 2847 O O . VAL A 1 360 ? 13.914 -6.996 2.582 1.00 84.88 360 VAL A O 1
ATOM 2850 N N . ASN A 1 361 ? 15.321 -8.681 2.122 1.00 86.88 361 ASN A N 1
ATOM 2851 C CA . ASN A 1 361 ? 14.939 -9.519 3.261 1.00 86.88 361 ASN A CA 1
ATOM 2852 C C . ASN A 1 361 ? 15.168 -8.795 4.595 1.00 86.88 361 ASN A C 1
ATOM 2854 O O . ASN A 1 361 ? 14.338 -8.871 5.499 1.00 86.88 361 ASN A O 1
ATOM 2858 N N . THR A 1 362 ? 16.270 -8.049 4.712 1.00 85.62 362 THR A N 1
ATOM 2859 C CA . THR A 1 362 ? 16.568 -7.256 5.913 1.00 85.62 362 THR A CA 1
ATOM 2860 C C . THR A 1 362 ? 15.583 -6.098 6.072 1.00 85.62 362 THR A C 1
ATOM 2862 O O . THR A 1 362 ? 15.062 -5.879 7.165 1.00 85.62 362 THR A O 1
ATOM 2865 N N . LEU A 1 363 ? 15.293 -5.356 4.998 1.00 84.31 363 LEU A N 1
ATOM 2866 C CA . LEU A 1 363 ? 14.357 -4.229 5.054 1.00 84.31 363 LEU A CA 1
ATOM 2867 C C . LEU A 1 363 ? 12.924 -4.681 5.362 1.00 84.31 363 LEU A C 1
ATOM 2869 O O . LEU A 1 363 ? 12.246 -4.024 6.151 1.00 84.31 363 LEU A O 1
ATOM 2873 N N . GLU A 1 364 ? 12.493 -5.815 4.805 1.00 84.38 364 GLU A N 1
ATOM 2874 C CA . GLU A 1 364 ? 11.217 -6.460 5.134 1.00 84.38 364 GLU A CA 1
ATOM 2875 C C . GLU A 1 364 ? 11.156 -6.890 6.595 1.00 84.38 364 GLU A C 1
ATOM 2877 O O . GLU A 1 364 ? 10.186 -6.592 7.288 1.00 84.38 364 GLU A O 1
ATOM 2882 N N . ALA A 1 365 ? 12.212 -7.535 7.101 1.00 86.12 365 ALA A N 1
ATOM 2883 C CA . ALA A 1 365 ? 12.275 -7.946 8.497 1.00 86.12 365 ALA A CA 1
ATOM 2884 C C . ALA A 1 365 ? 12.180 -6.749 9.456 1.00 86.12 365 ALA A C 1
ATOM 2886 O O . ALA A 1 365 ? 11.652 -6.889 10.559 1.00 86.12 365 ALA A O 1
ATOM 2887 N N . LEU A 1 366 ? 12.649 -5.569 9.045 1.00 85.88 366 LEU A N 1
ATOM 2888 C CA . LEU A 1 366 ? 12.534 -4.320 9.802 1.00 85.88 366 LEU A CA 1
ATOM 2889 C C . LEU A 1 366 ? 11.180 -3.609 9.626 1.00 85.88 366 LEU A C 1
ATOM 2891 O O . LEU A 1 366 ? 10.885 -2.688 10.391 1.00 85.88 366 LEU A O 1
ATOM 2895 N N . GLY A 1 367 ? 10.369 -4.018 8.649 1.00 84.19 367 GLY A N 1
ATOM 2896 C CA . GLY A 1 367 ? 9.015 -3.519 8.425 1.00 84.19 367 GLY A CA 1
ATOM 2897 C C . GLY A 1 367 ? 7.987 -4.062 9.433 1.00 84.19 367 GLY A C 1
ATOM 2898 O O . GLY A 1 367 ? 8.291 -4.926 10.272 1.00 84.19 367 GLY A O 1
ATOM 2899 N N . PRO A 1 368 ? 6.744 -3.547 9.396 1.00 82.81 368 PRO A N 1
ATOM 2900 C CA . PRO A 1 368 ? 5.665 -3.986 10.274 1.00 82.81 368 PRO A CA 1
ATOM 2901 C C . PRO A 1 368 ? 5.012 -5.296 9.804 1.00 82.81 368 PRO A C 1
ATOM 2903 O O . PRO A 1 368 ? 4.393 -5.982 10.619 1.00 82.81 368 PRO A O 1
ATOM 2906 N N . PHE A 1 369 ? 5.162 -5.669 8.530 1.00 88.19 369 PHE A N 1
ATOM 2907 C CA . PHE A 1 369 ? 4.468 -6.804 7.922 1.00 88.19 369 PHE A CA 1
ATOM 2908 C C . PHE A 1 369 ? 5.396 -7.991 7.671 1.00 88.19 369 PHE A C 1
ATOM 2910 O O . PHE A 1 369 ? 6.558 -7.828 7.310 1.00 88.19 369 PHE A O 1
ATOM 2917 N N . ASN A 1 370 ? 4.864 -9.201 7.846 1.00 84.12 370 ASN A N 1
ATOM 2918 C CA . ASN A 1 370 ? 5.489 -10.403 7.304 1.00 84.12 370 ASN A CA 1
ATOM 2919 C C . ASN A 1 370 ? 5.196 -10.512 5.797 1.00 84.12 370 ASN A C 1
ATOM 2921 O O . ASN A 1 370 ? 4.262 -9.890 5.291 1.00 84.12 370 ASN A O 1
ATOM 2925 N N . ARG A 1 371 ? 5.990 -11.320 5.086 1.00 77.50 371 ARG A N 1
ATOM 2926 C CA . ARG A 1 371 ? 5.926 -11.460 3.618 1.00 77.50 371 ARG A CA 1
ATOM 2927 C C . ARG A 1 371 ? 4.534 -11.775 3.093 1.00 77.50 371 ARG A C 1
ATOM 2929 O O . ARG A 1 371 ? 4.084 -11.166 2.129 1.00 77.50 371 ARG A O 1
ATOM 2936 N N . ASP A 1 372 ? 3.840 -12.674 3.777 1.00 85.00 372 ASP A N 1
ATOM 2937 C CA . ASP A 1 372 ? 2.552 -13.183 3.314 1.00 85.00 372 ASP A CA 1
ATOM 2938 C C . ASP A 1 372 ? 1.363 -12.393 3.882 1.00 85.00 372 ASP A C 1
ATOM 2940 O O . ASP A 1 372 ? 0.209 -12.770 3.677 1.00 85.00 372 ASP A O 1
ATOM 2944 N N . PHE A 1 373 ? 1.610 -11.264 4.568 1.00 89.44 373 PHE A N 1
ATOM 2945 C CA . PHE A 1 373 ? 0.547 -10.465 5.186 1.00 89.44 373 PHE A CA 1
ATOM 2946 C C . PHE A 1 373 ? -0.538 -10.061 4.187 1.00 89.44 373 PHE A C 1
ATOM 2948 O O . PHE A 1 373 ? -1.707 -10.031 4.544 1.00 89.44 373 PHE A O 1
ATOM 2955 N N . PHE A 1 374 ? -0.182 -9.754 2.941 1.00 90.75 374 PHE A N 1
ATOM 2956 C CA . PHE A 1 374 ? -1.135 -9.289 1.927 1.00 90.75 374 PHE A CA 1
ATOM 2957 C C . PHE A 1 374 ? -1.588 -10.389 0.961 1.00 90.75 374 PHE A C 1
ATOM 2959 O O . PHE A 1 374 ? -2.501 -10.154 0.177 1.00 90.75 374 PHE A O 1
ATOM 2966 N N . LYS A 1 375 ? -0.997 -11.588 1.041 1.00 87.69 375 LYS A N 1
ATOM 2967 C CA . LYS A 1 375 ? -1.266 -12.694 0.112 1.00 87.69 375 LYS A CA 1
ATOM 2968 C C . LYS A 1 375 ? -2.622 -13.372 0.335 1.00 87.69 375 LYS A C 1
ATOM 2970 O O . LYS A 1 375 ? -3.101 -14.091 -0.528 1.00 87.69 375 LYS A O 1
ATOM 2975 N N . THR A 1 376 ? -3.271 -13.155 1.472 1.00 80.00 376 THR A N 1
ATOM 2976 C CA . THR A 1 376 ? -4.583 -13.758 1.759 1.00 80.00 376 THR A CA 1
ATOM 2977 C C . THR A 1 376 ? -5.632 -12.707 2.099 1.00 80.00 376 THR A C 1
ATOM 2979 O O . THR A 1 376 ? -5.336 -11.735 2.799 1.00 80.00 376 THR A O 1
ATOM 2982 N N . GLY A 1 377 ? -6.862 -12.905 1.635 1.00 80.75 377 GLY A N 1
ATOM 2983 C CA . GLY A 1 377 ? -8.028 -12.140 2.067 1.00 80.75 377 GLY A CA 1
ATOM 2984 C C . GLY A 1 377 ? -8.504 -12.504 3.480 1.00 80.75 377 GLY A C 1
ATOM 2985 O O . GLY A 1 377 ? -7.772 -13.110 4.270 1.00 80.75 377 GLY A O 1
ATOM 2986 N N . PHE A 1 378 ? -9.741 -12.108 3.799 1.00 82.06 378 PHE A N 1
ATOM 2987 C CA . PHE A 1 378 ? -10.462 -12.536 5.006 1.00 82.06 378 PHE A CA 1
ATOM 2988 C C . PHE A 1 378 ? -11.177 -13.871 4.799 1.00 82.06 378 PHE A C 1
ATOM 2990 O O . PHE A 1 378 ? -11.865 -13.994 3.764 1.00 82.06 378 PHE A O 1
#